Protein 5CXD (pdb70)

Structure (mmCIF, N/CA/C/O backbone):
data_5CXD
#
_entry.id   5CXD
#
_cell.length_a   103.117
_cell.length_b   103.117
_cell.length_c   71.189
_cell.angle_alpha   90.00
_cell.angle_beta   90.00
_cell.angle_gamma   90.00
#
_symmetry.space_group_name_H-M   'I 4'
#
loop_
_entity.id
_entity.type
_entity.pdbx_description
1 polymer 'Holo-[acyl-carrier-protein] synthase'
2 non-polymer 'CHLORIDE ION'
3 non-polymer 'NICKEL (II) ION'
4 non-polymer DI(HYDROXYETHYL)ETHER
5 water water
#
loop_
_atom_site.group_PDB
_atom_site.id
_atom_site.type_symbol
_atom_site.label_atom_id
_atom_site.label_alt_id
_atom_site.label_comp_id
_atom_site.label_asym_id
_atom_site.label_entity_id
_atom_site.label_seq_id
_atom_site.pdbx_PDB_ins_code
_atom_site.Cartn_x
_atom_site.Cartn_y
_atom_site.Cartn_z
_atom_site.occupancy
_atom_site.B_iso_or_equiv
_atom_site.auth_seq_id
_atom_site.auth_comp_id
_atom_site.auth_asym_id
_atom_site.auth_atom_id
_atom_site.pdbx_PDB_model_num
ATOM 1 N N . SER A 1 1 ? 1.662 26.104 -6.001 1.00 40.54 -2 SER A N 1
ATOM 2 C CA . SER A 1 1 ? 0.918 25.284 -7.002 1.00 39.41 -2 SER A CA 1
ATOM 3 C C . SER A 1 1 ? -0.520 25.030 -6.552 1.00 33.99 -2 SER A C 1
ATOM 4 O O . SER A 1 1 ? -0.862 25.100 -5.357 1.00 31.88 -2 SER A O 1
ATOM 7 N N . ASN A 1 2 ? -1.383 24.732 -7.512 1.00 29.25 -1 ASN A N 1
ATOM 8 C CA . ASN A 1 2 ? -2.794 24.570 -7.170 1.00 25.68 -1 ASN A CA 1
ATOM 9 C C . ASN A 1 2 ? -3.129 23.289 -6.418 1.00 24.62 -1 ASN A C 1
ATOM 10 O O . ASN A 1 2 ? -2.495 22.252 -6.588 1.00 24.51 -1 ASN A O 1
ATOM 15 N N . ALA A 1 3 ? -4.161 23.342 -5.589 1.00 22.98 0 ALA A N 1
ATOM 16 C CA . ALA A 1 3 ? -4.676 22.144 -4.958 1.00 24.59 0 ALA A CA 1
ATOM 17 C C . ALA A 1 3 ? -5.053 21.152 -6.073 1.00 24.29 0 ALA A C 1
ATOM 18 O O . ALA A 1 3 ? -5.191 21.562 -7.215 1.00 27.39 0 ALA A O 1
ATOM 20 N N . MET A 1 4 ? -5.171 19.869 -5.743 1.00 24.10 1 MET A N 1
ATOM 21 C CA . MET A 1 4 ? -5.544 18.855 -6.714 1.00 25.94 1 MET A CA 1
ATOM 22 C C . MET A 1 4 ? -6.841 18.103 -6.367 1.00 23.15 1 MET A C 1
ATOM 23 O O . MET A 1 4 ? -7.077 17.721 -5.213 1.00 23.40 1 MET A O 1
ATOM 28 N N . ILE A 1 5 ? -7.659 17.806 -7.378 1.00 19.68 2 ILE A N 1
ATOM 29 C CA . ILE A 1 5 ? -8.872 17.031 -7.170 1.00 19.37 2 ILE A CA 1
ATOM 30 C C . ILE A 1 5 ? -8.521 15.542 -7.217 1.00 20.42 2 ILE A C 1
ATOM 31 O O . ILE A 1 5 ? -7.962 15.067 -8.199 1.00 19.50 2 ILE A O 1
ATOM 36 N N . HIS A 1 6 ? -8.858 14.820 -6.157 1.00 18.49 3 HIS A N 1
ATOM 37 C CA . HIS A 1 6 ? -8.628 13.388 -6.138 1.00 19.89 3 HIS A CA 1
ATOM 38 C C . HIS A 1 6 ? -9.710 12.637 -6.908 1.00 20.03 3 HIS A C 1
ATOM 39 O O . HIS A 1 6 ? -9.426 11.688 -7.679 1.00 20.37 3 HIS A O 1
ATOM 46 N N . GLY A 1 7 ? -10.959 13.045 -6.713 1.00 18.62 4 GLY A N 1
ATOM 47 C CA . GLY A 1 7 ? -12.044 12.373 -7.361 1.00 18.07 4 GLY A CA 1
ATOM 48 C C . GLY A 1 7 ? -13.366 13.066 -7.056 1.00 15.41 4 GLY A C 1
ATOM 49 O O . GLY A 1 7 ? -13.459 13.880 -6.139 1.00 16.46 4 GLY A O 1
ATOM 50 N N . ILE A 1 8 ? -14.347 12.766 -7.885 1.00 15.49 5 ILE A N 1
ATOM 51 C CA . ILE A 1 8 ? -15.698 13.285 -7.691 1.00 15.75 5 ILE A CA 1
ATOM 52 C C . ILE A 1 8 ? -16.708 12.152 -7.743 1.00 15.99 5 ILE A C 1
ATOM 53 O O . ILE A 1 8 ? -16.474 11.070 -8.316 1.00 17.04 5 ILE A O 1
ATOM 58 N N . GLY A 1 9 ? -17.823 12.380 -7.097 1.00 16.14 6 GLY A N 1
ATOM 59 C CA . GLY A 1 9 ? -18.881 11.410 -7.094 1.00 15.98 6 GLY A CA 1
ATOM 60 C C . GLY A 1 9 ? -20.241 12.045 -7.023 1.00 15.34 6 GLY A C 1
ATOM 61 O O . GLY A 1 9 ? -20.412 13.109 -6.441 1.00 16.28 6 GLY A O 1
ATOM 62 N N . VAL A 1 10 ? -21.213 11.382 -7.668 1.00 16.63 7 VAL A N 1
ATOM 63 C CA . VAL A 1 10 ? -22.588 11.818 -7.613 1.00 16.79 7 VAL A CA 1
ATOM 64 C C . VAL A 1 10 ? -23.485 10.626 -7.462 1.00 16.96 7 VAL A C 1
ATOM 65 O O . VAL A 1 10 ? -23.175 9.539 -7.966 1.00 17.44 7 VAL A O 1
ATOM 69 N N . ASP A 1 11 ? -24.622 10.815 -6.794 1.00 17.97 8 ASP A N 1
ATOM 70 C CA . ASP A 1 11 ? -25.586 9.731 -6.670 1.00 20.06 8 ASP A CA 1
ATOM 71 C C . ASP A 1 11 ? -26.994 10.279 -6.574 1.00 18.89 8 ASP A C 1
ATOM 72 O O . ASP A 1 11 ? -27.229 11.257 -5.883 1.00 20.35 8 ASP A O 1
ATOM 77 N N . LEU A 1 12 ? -27.899 9.633 -7.306 1.00 20.26 9 LEU A N 1
ATOM 78 C CA . LEU A 1 12 ? -29.312 9.949 -7.363 1.00 20.63 9 LEU A CA 1
ATOM 79 C C . LEU A 1 12 ? -30.066 8.730 -6.856 1.00 21.28 9 LEU A C 1
ATOM 80 O O . LEU A 1 12 ? -29.807 7.597 -7.289 1.00 21.32 9 LEU A O 1
ATOM 85 N N . ILE A 1 13 ? -30.997 8.966 -5.924 1.00 21.33 10 ILE A N 1
ATOM 86 C CA . ILE A 1 13 ? -31.747 7.933 -5.225 1.00 25.46 10 ILE A CA 1
ATOM 87 C C . ILE A 1 13 ? -33.251 8.236 -5.306 1.00 23.94 10 ILE A C 1
ATOM 88 O O . ILE A 1 13 ? -33.679 9.359 -5.037 1.00 22.43 10 ILE A O 1
ATOM 93 N N . GLU A 1 14 ? -34.035 7.208 -5.615 1.00 25.61 11 GLU A N 1
ATOM 94 C CA . GLU A 1 14 ? -35.481 7.308 -5.645 1.00 27.99 11 GLU A CA 1
ATOM 95 C C . GLU A 1 14 ? -35.960 7.060 -4.200 1.00 26.57 11 GLU A C 1
ATOM 96 O O . GLU A 1 14 ? -35.733 6.009 -3.600 1.00 25.65 11 GLU A O 1
ATOM 102 N N . ILE A 1 15 ? -36.589 8.070 -3.620 1.00 26.59 12 ILE A N 1
ATOM 103 C CA . ILE A 1 15 ? -36.980 8.003 -2.210 1.00 28.41 12 ILE A CA 1
ATOM 104 C C . ILE A 1 15 ? -37.885 6.793 -1.895 1.00 27.85 12 ILE A C 1
ATOM 105 O O . ILE A 1 15 ? -37.750 6.169 -0.834 1.00 28.50 12 ILE A O 1
ATOM 110 N N . ASP A 1 16 ? -38.759 6.436 -2.820 1.00 30.10 13 ASP A N 1
ATOM 111 C CA . ASP A 1 16 ? -39.643 5.261 -2.602 1.00 32.53 13 ASP A CA 1
ATOM 112 C C . ASP A 1 16 ? -38.894 3.958 -2.317 1.00 32.02 13 ASP A C 1
ATOM 113 O O . ASP A 1 16 ? -39.376 3.106 -1.559 1.00 29.75 13 ASP A O 1
ATOM 118 N N . ARG A 1 17 ? -37.732 3.778 -2.948 1.00 31.94 14 ARG A N 1
ATOM 119 C CA . ARG A 1 17 ? -36.920 2.580 -2.690 1.00 32.05 14 ARG A CA 1
ATOM 120 C C . ARG A 1 17 ? -36.415 2.577 -1.261 1.00 28.92 14 ARG A C 1
ATOM 121 O O . ARG A 1 17 ? -36.370 1.543 -0.607 1.00 28.23 14 ARG A O 1
ATOM 129 N N . ILE A 1 18 ? -36.036 3.749 -0.774 1.00 26.29 15 ILE A N 1
ATOM 130 C CA . ILE A 1 18 ? -35.570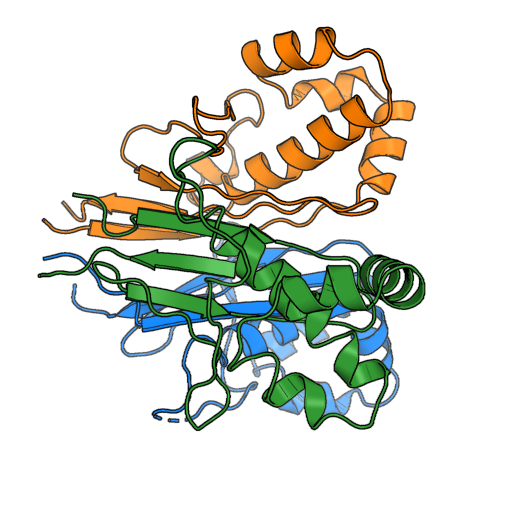 3.866 0.605 1.00 27.17 15 ILE A CA 1
ATOM 131 C C . ILE A 1 18 ? -36.714 3.707 1.617 1.00 28.92 15 ILE A C 1
ATOM 132 O O . ILE A 1 18 ? -36.563 3.103 2.692 1.00 29.97 15 ILE A O 1
ATOM 137 N N . GLN A 1 19 ? -37.884 4.173 1.226 1.00 29.99 16 GLN A N 1
ATOM 138 C CA . GLN A 1 19 ? -39.070 3.934 2.052 1.00 31.92 16 GLN A CA 1
ATOM 139 C C . GLN A 1 19 ? -39.256 2.416 2.199 1.00 33.09 16 GLN A C 1
ATOM 140 O O . GLN A 1 19 ? -39.458 1.890 3.318 1.00 31.59 16 GLN A O 1
ATOM 146 N N . ALA A 1 20 ? -39.158 1.706 1.083 1.00 32.53 17 ALA A N 1
ATOM 147 C CA . ALA A 1 20 ? -39.316 0.257 1.114 1.00 34.61 17 ALA A CA 1
ATOM 148 C C . ALA A 1 20 ? -38.231 -0.404 1.977 1.00 35.77 17 ALA A C 1
ATOM 149 O O . ALA A 1 20 ? -38.514 -1.360 2.693 1.00 35.42 17 ALA A O 1
ATOM 151 N N . LEU A 1 21 ? -37.003 0.096 1.898 1.00 31.12 18 LEU A N 1
ATOM 152 C CA . LEU A 1 21 ? -35.901 -0.420 2.714 1.00 31.57 18 LEU A CA 1
ATOM 153 C C . LEU A 1 21 ? -36.207 -0.359 4.196 1.00 33.03 18 LEU A C 1
ATOM 154 O O . LEU A 1 21 ? -36.045 -1.340 4.935 1.00 36.27 18 LEU A O 1
ATOM 159 N N . TYR A 1 22 ? -36.653 0.797 4.637 1.00 30.92 19 TYR A N 1
ATOM 160 C CA . TYR A 1 22 ? -36.876 0.992 6.046 1.00 32.52 19 TYR A CA 1
ATOM 161 C C . TYR A 1 22 ? -38.058 0.165 6.566 1.00 33.70 19 TYR A C 1
ATOM 162 O O . TYR A 1 22 ? -37.989 -0.405 7.657 1.00 34.00 19 TYR A O 1
ATOM 171 N N A SER A 1 23 ? -39.109 0.083 5.766 0.50 35.41 20 SER A N 1
ATOM 172 N N B SER A 1 23 ? -39.123 0.078 5.770 0.50 34.52 20 SER A N 1
ATOM 173 C CA A SER A 1 23 ? -40.321 -0.615 6.166 0.50 39.74 20 SER A CA 1
ATOM 174 C CA B SER A 1 23 ? -40.332 -0.654 6.193 0.50 38.01 20 SER A CA 1
ATOM 175 C C A SER A 1 23 ? -40.140 -2.129 6.233 0.50 41.38 20 SER A C 1
ATOM 176 C C B SER A 1 23 ? -40.120 -2.146 6.259 0.50 40.37 20 SER A C 1
ATOM 177 O O A SER A 1 23 ? -40.626 -2.782 7.166 0.50 43.20 20 SER A O 1
ATOM 178 O O B SER A 1 23 ? -40.609 -2.808 7.183 0.50 42.11 20 SER A O 1
ATOM 183 N N . LYS A 1 24 ? -39.384 -2.667 5.284 1.00 41.63 21 LYS A N 1
ATOM 184 C CA . LYS A 1 24 ? -39.175 -4.090 5.176 1.00 46.93 21 LYS A CA 1
ATOM 185 C C . LYS A 1 24 ? -37.954 -4.555 5.946 1.00 48.24 21 LYS A C 1
ATOM 186 O O . LYS A 1 24 ? -37.973 -5.670 6.443 1.00 51.51 21 LYS A O 1
ATOM 192 N N . GLN A 1 25 ? -36.922 -3.713 6.076 1.00 44.00 22 GLN A N 1
ATOM 193 C CA . GLN A 1 25 ? -35.683 -4.112 6.745 1.00 43.12 22 GLN A CA 1
ATOM 194 C C . GLN A 1 25 ? -35.052 -2.989 7.551 1.00 41.70 22 GLN A C 1
ATOM 195 O O . GLN A 1 25 ? -33.938 -2.560 7.249 1.00 41.81 22 GLN A O 1
ATOM 201 N N . PRO A 1 26 ? -35.733 -2.534 8.604 1.00 45.58 23 PRO A N 1
ATOM 202 C CA . PRO A 1 26 ? -35.203 -1.416 9.393 1.00 43.95 23 PRO A CA 1
ATOM 203 C C . PRO A 1 26 ? -33.789 -1.654 9.930 1.00 44.55 23 PRO A C 1
ATOM 204 O O . PRO A 1 26 ? -32.983 -0.730 9.950 1.00 41.84 23 PRO A O 1
ATOM 208 N N . LYS A 1 27 ? -33.462 -2.888 10.314 1.00 43.55 24 LYS A N 1
ATOM 209 C CA . LYS A 1 27 ? -32.123 -3.164 10.836 1.00 46.80 24 LYS A CA 1
ATOM 210 C C . LYS A 1 27 ? -31.007 -2.949 9.800 1.00 43.92 24 LYS A C 1
ATOM 211 O O . LYS A 1 27 ? -29.860 -2.724 10.163 1.00 46.20 24 LYS A O 1
ATOM 217 N N . LEU A 1 28 ? -31.346 -2.908 8.519 1.00 39.05 25 LEU A N 1
ATOM 218 C CA . LEU A 1 28 ? -30.339 -2.592 7.513 1.00 37.83 25 LEU A CA 1
ATOM 219 C C . LEU A 1 28 ? -29.781 -1.184 7.756 1.00 34.93 25 LEU A C 1
ATOM 220 O O . LEU A 1 28 ? -28.637 -0.872 7.402 1.00 31.51 25 LEU A O 1
ATOM 225 N N . VAL A 1 29 ? -30.608 -0.324 8.341 1.00 34.05 26 VAL A N 1
ATOM 226 C CA . VAL A 1 29 ? -30.206 1.051 8.631 1.00 30.11 26 VAL A CA 1
ATOM 227 C C . VAL A 1 29 ? -28.886 1.064 9.406 1.00 30.67 26 VAL A C 1
ATOM 228 O O . VAL A 1 29 ? -28.024 1.916 9.177 1.00 29.05 26 VAL A O 1
ATOM 232 N N . GLU A 1 30 ? -28.702 0.090 10.289 1.00 31.08 27 GLU A N 1
ATOM 233 C CA . GLU A 1 30 ? -27.474 -0.003 11.086 1.00 34.54 27 GLU A CA 1
ATOM 234 C C . GLU A 1 30 ? -26.206 -0.287 10.275 1.00 34.97 27 GLU A C 1
ATOM 235 O O . GLU A 1 30 ? -25.086 0.008 10.710 1.00 33.27 27 GLU A O 1
ATOM 241 N N . ARG A 1 31 ? -26.372 -0.853 9.091 1.00 32.89 28 ARG A N 1
ATOM 242 C CA . ARG A 1 31 ? -25.229 -1.176 8.253 1.00 36.49 28 ARG A CA 1
ATOM 243 C C . ARG A 1 31 ? -24.895 0.035 7.391 1.00 31.48 28 ARG A C 1
ATOM 244 O O . ARG A 1 31 ? -23.797 0.128 6.838 1.00 35.62 28 ARG A O 1
ATOM 252 N N . ILE A 1 32 ? -25.823 0.994 7.328 1.00 29.46 29 ILE A N 1
ATOM 253 C CA . ILE A 1 32 ? -25.685 2.198 6.506 1.00 25.18 29 ILE A CA 1
ATOM 254 C C . ILE A 1 32 ? -25.299 3.489 7.254 1.00 25.68 29 ILE A C 1
ATOM 255 O O . ILE A 1 32 ? -24.351 4.199 6.909 1.00 26.17 29 ILE A O 1
ATOM 260 N N . LEU A 1 33 ? -26.066 3.815 8.275 1.00 22.92 30 LEU A N 1
ATOM 261 C CA . LEU A 1 33 ? -25.843 5.026 9.060 1.00 22.52 30 LEU A CA 1
ATOM 262 C C . LEU A 1 33 ? -24.796 4.785 10.156 1.00 21.84 30 LEU A C 1
ATOM 263 O O . LEU A 1 33 ? -24.758 3.746 10.791 1.00 22.58 30 LEU A O 1
ATOM 268 N N . THR A 1 34 ? -23.992 5.812 10.411 1.00 21.16 31 THR A N 1
ATOM 269 C CA . THR A 1 34 ? -23.049 5.767 11.523 1.00 22.08 31 THR A CA 1
ATOM 270 C C . THR A 1 34 ? -23.838 5.885 12.792 1.00 22.56 31 THR A C 1
ATOM 271 O O . THR A 1 34 ? -25.038 6.186 12.776 1.00 22.89 31 THR A O 1
ATOM 275 N N A LYS A 1 35 ? -23.175 5.655 13.925 0.50 24.05 32 LYS A N 1
ATOM 276 N N B LYS A 1 35 ? -23.178 5.655 13.923 0.50 23.82 32 LYS A N 1
ATOM 277 C CA A LYS A 1 35 ? -23.826 5.803 15.215 0.50 25.44 32 LYS A CA 1
ATOM 278 C CA B LYS A 1 35 ? -23.833 5.805 15.209 0.50 25.06 32 LYS A CA 1
ATOM 279 C C A LYS A 1 35 ? -24.400 7.211 15.383 0.50 24.98 32 LYS A C 1
ATOM 280 C C B LYS A 1 35 ? -24.402 7.212 15.381 0.50 24.75 32 LYS A C 1
ATOM 281 O O A LYS A 1 35 ? -25.535 7.377 15.841 0.50 24.62 32 LYS A O 1
ATOM 282 O O B LYS A 1 35 ? -25.535 7.378 15.841 0.50 24.44 32 LYS A O 1
ATOM 293 N N . ASN A 1 36 ? -23.610 8.214 15.021 1.00 23.85 33 ASN A N 1
ATOM 294 C CA . ASN A 1 36 ? -24.048 9.609 15.112 1.00 21.69 33 ASN A CA 1
ATOM 295 C C . ASN A 1 36 ? -25.284 9.860 14.232 1.00 20.52 33 ASN A C 1
ATOM 296 O O . ASN A 1 36 ? -26.235 10.533 14.663 1.00 21.40 33 ASN A O 1
ATOM 301 N N . GLU A 1 37 ? -25.298 9.313 13.019 1.00 18.74 34 GLU A N 1
ATOM 302 C CA . GLU A 1 37 ? -26.433 9.509 12.121 1.00 19.28 34 GLU A CA 1
ATOM 303 C C . GLU A 1 37 ? -27.657 8.774 12.646 1.00 20.14 34 GLU A C 1
ATOM 304 O O . GLU A 1 37 ? -28.772 9.262 12.516 1.00 21.40 34 GLU A O 1
ATOM 310 N N . GLN A 1 38 ? -27.438 7.589 13.224 1.00 22.13 35 GLN A N 1
ATOM 311 C CA . GLN A 1 38 ? -28.506 6.787 13.795 1.00 23.83 35 GLN A CA 1
ATOM 312 C C . GLN A 1 38 ? -29.189 7.528 14.944 1.00 24.56 35 GLN A C 1
ATOM 313 O O . GLN A 1 38 ? -30.402 7.490 15.063 1.00 26.88 35 GLN A O 1
ATOM 319 N N . HIS A 1 39 ? -28.394 8.223 15.742 1.00 24.02 36 HIS A N 1
ATOM 320 C CA . HIS A 1 39 ? -28.905 9.000 16.862 1.00 26.34 36 HIS A CA 1
ATOM 321 C C . HIS A 1 39 ? -29.921 10.011 16.312 1.00 25.83 36 HIS A C 1
ATOM 322 O O . HIS A 1 39 ? -31.011 10.154 16.833 1.00 26.23 36 HIS A O 1
ATOM 329 N N . LYS A 1 40 ? -29.546 10.707 15.248 1.00 24.14 37 LYS A N 1
ATOM 330 C CA . LYS A 1 40 ? -30.413 11.691 14.592 1.00 24.62 37 LYS A CA 1
ATOM 331 C C . LYS A 1 40 ? -31.663 11.080 13.974 1.00 25.81 37 LYS A C 1
ATOM 332 O O . LYS A 1 40 ? -32.777 11.549 14.197 1.00 28.07 37 LYS A O 1
ATOM 338 N N . PHE A 1 41 ? -31.474 10.005 13.245 1.00 24.58 38 PHE A N 1
ATOM 339 C CA . PHE A 1 41 ? -32.573 9.276 12.577 1.00 25.98 38 PHE A CA 1
ATOM 340 C C . PHE A 1 41 ? -33.600 8.766 13.582 1.00 24.89 38 PHE A C 1
ATOM 341 O O . PHE A 1 41 ? -34.812 8.866 13.362 1.00 26.02 38 PHE A O 1
ATOM 349 N N . ASN A 1 42 ? -33.113 8.291 14.719 1.00 27.45 39 ASN A N 1
ATOM 350 C CA . ASN A 1 42 ? -33.990 7.733 15.756 1.00 30.54 39 ASN A CA 1
ATOM 351 C C . ASN A 1 42 ? -34.850 8.787 16.431 1.00 33.96 39 ASN A C 1
ATOM 352 O O . ASN A 1 42 ? -35.852 8.447 17.067 1.00 33.20 39 ASN A O 1
ATOM 357 N N . ASN A 1 43 ? -34.445 10.058 16.335 1.00 33.67 40 ASN A N 1
ATOM 358 C CA . ASN A 1 43 ? -35.173 11.169 16.937 1.00 36.18 40 ASN A CA 1
ATOM 359 C C . ASN A 1 43 ? -36.251 11.814 16.069 1.00 37.44 40 ASN A C 1
ATOM 360 O O . ASN A 1 43 ? -37.026 12.650 16.568 1.00 39.56 40 ASN A O 1
ATOM 365 N N . PHE A 1 44 ? -36.321 11.453 14.799 1.00 35.28 41 PHE A N 1
ATOM 366 C CA . PHE A 1 44 ? -37.355 12.011 13.938 1.00 36.51 41 PHE A CA 1
ATOM 367 C C . PHE A 1 44 ? -38.713 11.481 14.367 1.00 40.25 41 PHE A C 1
ATOM 368 O O . PHE A 1 44 ? -38.852 10.310 14.698 1.00 41.00 41 PHE A O 1
ATOM 376 N N . THR A 1 45 ? -39.719 12.336 14.331 1.00 45.95 42 THR A N 1
ATOM 377 C CA . THR A 1 45 ? -41.083 11.897 14.638 1.00 50.48 42 THR A CA 1
ATOM 378 C C . THR A 1 45 ? -41.958 11.855 13.394 1.00 55.81 42 THR A C 1
ATOM 379 O O . THR A 1 45 ? -43.035 11.274 13.431 1.00 68.27 42 THR A O 1
ATOM 383 N N . HIS A 1 46 ? -41.522 12.506 12.317 1.00 53.91 43 HIS A N 1
ATOM 384 C CA . HIS A 1 46 ? -42.234 12.521 11.061 1.00 54.01 43 HIS A CA 1
ATOM 385 C C . HIS A 1 46 ? -41.522 11.570 10.101 1.00 49.15 43 HIS A C 1
ATOM 386 O O . HIS A 1 46 ? -40.342 11.753 9.791 1.00 41.83 43 HIS A O 1
ATOM 393 N N . GLU A 1 47 ? -42.236 10.543 9.652 1.00 46.85 44 GLU A N 1
ATOM 394 C CA . GLU A 1 47 ? -41.660 9.519 8.784 1.00 49.27 44 GLU A CA 1
ATOM 395 C C . GLU A 1 47 ? -41.116 10.069 7.462 1.00 44.08 44 GLU A C 1
ATOM 396 O O . GLU A 1 47 ? -40.070 9.628 7.004 1.00 37.55 44 GLU A O 1
ATOM 402 N N . GLN A 1 48 ? -41.804 11.032 6.855 1.00 40.55 45 GLN A N 1
ATOM 403 C CA . GLN A 1 48 ? -41.328 11.597 5.603 1.00 45.15 45 GLN A CA 1
ATOM 404 C C . GLN A 1 48 ? -39.927 12.194 5.773 1.00 41.50 45 GLN A C 1
ATOM 405 O O . GLN A 1 48 ? -39.053 12.003 4.928 1.00 34.82 45 GLN A O 1
ATOM 411 N N . ARG A 1 49 ? -39.711 12.911 6.866 1.00 40.13 46 ARG A N 1
ATOM 412 C CA . ARG A 1 49 ? -38.390 13.509 7.149 1.00 41.08 46 ARG A CA 1
ATOM 413 C C . ARG A 1 49 ? -37.339 12.453 7.435 1.00 35.36 46 ARG A C 1
ATOM 414 O O . ARG A 1 49 ? -36.187 12.554 6.999 1.00 30.86 46 ARG A O 1
ATOM 422 N N . LYS A 1 50 ? -37.765 11.412 8.123 1.00 31.82 47 LYS A N 1
ATOM 423 C CA . LYS A 1 50 ? -36.910 10.312 8.441 1.00 33.95 47 LYS A CA 1
ATOM 424 C C . LYS A 1 50 ? -36.396 9.635 7.139 1.00 28.02 47 LYS A C 1
ATOM 425 O O . LYS A 1 50 ? -35.221 9.370 6.996 1.00 26.00 47 LYS A O 1
ATOM 431 N N . ILE A 1 51 ? -37.284 9.372 6.193 1.00 28.28 48 ILE A N 1
ATOM 432 C CA . ILE A 1 51 ? -36.897 8.723 4.927 1.00 27.40 48 ILE A CA 1
ATOM 433 C C . ILE A 1 51 ? -36.038 9.655 4.080 1.00 25.11 48 ILE A C 1
ATOM 434 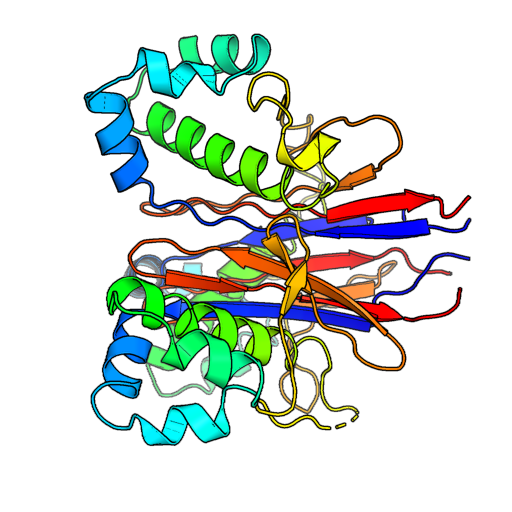O O . ILE A 1 51 ? -35.072 9.223 3.441 1.00 21.79 48 ILE A O 1
ATOM 439 N N A GLU A 1 52 ? -36.374 10.940 4.065 0.50 25.25 49 GLU A N 1
ATOM 440 N N B GLU A 1 52 ? -36.371 10.939 4.069 0.50 25.18 49 GLU A N 1
ATOM 441 C CA A GLU A 1 52 ? -35.555 11.911 3.340 0.50 25.09 49 GLU A CA 1
ATOM 442 C CA B GLU A 1 52 ? -35.550 11.907 3.346 0.50 24.96 49 GLU A CA 1
ATOM 443 C C A GLU A 1 52 ? -34.132 11.941 3.871 0.50 23.21 49 GLU A C 1
ATOM 444 C C B GLU A 1 52 ? -34.130 11.941 3.872 0.50 23.14 49 GLU A C 1
ATOM 445 O O A GLU A 1 52 ? -33.170 11.994 3.091 0.50 22.64 49 GLU A O 1
ATOM 446 O O B GLU A 1 52 ? -33.169 11.994 3.092 0.50 22.57 49 GLU A O 1
ATOM 457 N N . PHE A 1 53 ? -33.998 11.890 5.193 1.00 22.75 50 PHE A N 1
ATOM 458 C CA . PHE A 1 53 ? -32.685 11.883 5.828 1.00 21.02 50 PHE A CA 1
ATOM 459 C C . PHE A 1 53 ? -31.890 10.656 5.397 1.00 21.22 50 PHE A C 1
ATOM 460 O O . PHE A 1 53 ? -30.733 10.767 5.001 1.00 19.23 50 PHE A O 1
ATOM 468 N N . LEU A 1 54 ? -32.518 9.499 5.506 1.00 20.68 51 LEU A N 1
ATOM 469 C CA . LEU A 1 54 ? -31.848 8.264 5.161 1.00 20.93 51 LEU A CA 1
ATOM 470 C C . LEU A 1 54 ? -31.474 8.228 3.680 1.00 19.04 51 LEU A C 1
ATOM 471 O O . LEU A 1 54 ? -30.360 7.867 3.340 1.00 18.58 51 LEU A O 1
ATOM 476 N N . ALA A 1 55 ? -32.369 8.689 2.817 1.00 18.83 52 ALA A N 1
ATOM 477 C CA . ALA A 1 55 ? -32.131 8.703 1.372 1.00 20.33 52 ALA A CA 1
ATOM 478 C C . ALA A 1 55 ? -30.937 9.584 1.075 1.00 19.47 52 ALA A C 1
ATOM 479 O O . ALA A 1 55 ? -30.092 9.213 0.282 1.00 17.25 52 ALA A O 1
ATOM 481 N N . GLY A 1 56 ? -30.893 10.758 1.703 1.00 18.53 53 GLY A N 1
ATOM 482 C CA . GLY A 1 56 ? -29.813 11.699 1.506 1.00 17.98 53 GLY A CA 1
ATOM 483 C C . GLY A 1 56 ? -28.470 11.189 1.967 1.00 17.57 53 GLY A C 1
ATOM 484 O O . GLY A 1 56 ? -27.469 11.377 1.293 1.00 16.95 53 GLY A O 1
ATOM 485 N N . ARG A 1 57 ? -28.475 10.475 3.084 1.00 17.10 54 ARG A N 1
ATOM 486 C CA . ARG A 1 57 ? -27.254 9.903 3.618 1.00 17.03 54 ARG A CA 1
ATOM 487 C C . ARG A 1 57 ? -26.766 8.732 2.793 1.00 17.90 54 ARG A C 1
ATOM 488 O O . ARG A 1 57 ? -25.569 8.612 2.519 1.00 18.24 54 ARG A O 1
ATOM 496 N N . PHE A 1 58 ? -27.685 7.908 2.321 1.00 17.18 55 PHE A N 1
ATOM 497 C CA . PHE A 1 58 ? -27.317 6.808 1.444 1.00 19.25 55 PHE A CA 1
ATOM 498 C C . PHE A 1 58 ? -26.662 7.330 0.154 1.00 18.71 55 PHE A C 1
ATOM 499 O O . PHE A 1 58 ? -25.622 6.817 -0.278 1.00 18.93 55 PHE A O 1
ATOM 507 N N . ALA A 1 59 ? -27.268 8.361 -0.444 1.00 18.31 56 ALA A N 1
ATOM 508 C CA . ALA A 1 59 ? -26.761 9.013 -1.634 1.00 16.91 56 ALA A CA 1
ATOM 509 C C . ALA A 1 59 ? -25.366 9.582 -1.358 1.00 17.17 56 ALA A C 1
ATOM 510 O O . ALA A 1 59 ? -24.478 9.449 -2.205 1.00 18.20 56 ALA A O 1
ATOM 512 N N . THR A 1 60 ? -25.184 10.221 -0.209 1.00 15.98 57 THR A N 1
ATOM 513 C CA . THR A 1 60 ? -23.903 10.780 0.184 1.00 17.65 57 THR A CA 1
ATOM 514 C C . THR A 1 60 ? -22.834 9.716 0.316 1.00 17.63 57 THR A C 1
ATOM 515 O O . THR A 1 60 ? -21.723 9.891 -0.186 1.00 18.81 57 THR A O 1
ATOM 519 N N . LYS A 1 61 ? -23.146 8.598 0.932 1.00 16.89 58 LYS A N 1
ATOM 520 C CA . LYS A 1 61 ? -22.138 7.560 1.087 1.00 18.27 58 LYS A CA 1
ATOM 521 C C . LYS A 1 61 ? -21.713 6.934 -0.251 1.00 19.79 58 LYS A C 1
ATOM 522 O O . LYS A 1 61 ? -20.531 6.694 -0.459 1.00 21.60 58 LYS A O 1
ATOM 528 N N . GLU A 1 62 ? -22.692 6.706 -1.121 1.00 20.15 59 GLU A N 1
ATOM 529 C CA . GLU A 1 62 ? -22.446 6.186 -2.484 1.00 20.63 59 GLU A CA 1
ATOM 530 C C . GLU A 1 62 ? -21.596 7.205 -3.255 1.00 20.65 59 GLU A C 1
ATOM 531 O O . GLU A 1 62 ? -20.608 6.830 -3.884 1.00 22.25 59 GLU A O 1
ATOM 537 N N . ALA A 1 63 ? -21.944 8.491 -3.174 1.00 19.38 60 ALA A N 1
ATOM 538 C CA . ALA A 1 63 ? -21.157 9.530 -3.853 1.00 18.85 60 ALA A CA 1
ATOM 539 C C . ALA A 1 63 ? -19.731 9.601 -3.322 1.00 18.99 60 ALA A C 1
ATOM 540 O O . ALA A 1 63 ? -18.799 9.733 -4.083 1.00 19.97 60 ALA A O 1
ATOM 542 N N . PHE A 1 64 ? -19.581 9.518 -2.003 1.00 19.06 61 PHE A N 1
ATOM 543 C CA . PHE A 1 64 ? -18.281 9.562 -1.368 1.00 20.41 61 PHE A CA 1
ATOM 544 C C . PHE A 1 64 ? -17.442 8.371 -1.842 1.00 21.94 61 PHE A C 1
ATOM 545 O O . PHE A 1 64 ? -16.285 8.522 -2.196 1.00 24.09 61 PHE A O 1
ATOM 553 N N A SER A 1 65 ? -18.045 7.196 -1.847 0.50 22.22 62 SER A N 1
ATOM 554 N N B SER A 1 65 ? -18.047 7.185 -1.850 0.50 22.73 62 SER A N 1
ATOM 555 C CA A SER A 1 65 ? -17.353 5.989 -2.241 0.50 23.47 62 SER A CA 1
ATOM 556 C CA B SER A 1 65 ? -17.349 5.966 -2.255 0.50 24.39 62 SER A CA 1
ATOM 557 C C A SER A 1 65 ? -16.861 6.069 -3.680 0.50 24.51 62 SER A C 1
ATOM 558 C C B SER A 1 65 ? -16.850 6.080 -3.682 0.50 24.98 62 SER A C 1
ATOM 559 O O A SER A 1 65 ? -15.753 5.645 -3.971 0.50 26.18 62 SER A O 1
ATOM 560 O O B SER A 1 65 ? -15.747 5.651 -3.976 0.50 26.63 62 SER A O 1
ATOM 565 N N . LYS A 1 66 ? -17.694 6.612 -4.563 1.00 23.67 63 LYS A N 1
ATOM 566 C CA . LYS A 1 66 ? -17.321 6.798 -5.977 1.00 24.83 63 LYS A CA 1
ATOM 567 C C . LYS A 1 66 ? -16.164 7.794 -6.100 1.00 24.58 63 LYS A C 1
ATOM 568 O O . LYS A 1 66 ? -15.232 7.583 -6.890 1.00 25.57 63 LYS A O 1
ATOM 574 N N . ALA A 1 67 ? -16.222 8.877 -5.323 1.00 22.11 64 ALA A N 1
ATOM 575 C CA . ALA A 1 67 ? -15.180 9.882 -5.333 1.00 21.53 64 ALA A CA 1
ATOM 576 C C . ALA A 1 67 ? -13.847 9.328 -4.815 1.00 22.48 64 ALA A C 1
ATOM 577 O O . ALA A 1 67 ? -12.778 9.646 -5.340 1.00 23.52 64 ALA A O 1
ATOM 579 N N . LEU A 1 68 ? -13.895 8.466 -3.816 1.00 22.36 65 LEU A N 1
ATOM 580 C CA . LEU A 1 68 ? -12.682 7.936 -3.213 1.00 25.09 65 LEU A CA 1
ATOM 581 C C . LEU A 1 68 ? -12.018 6.958 -4.174 1.00 26.76 65 LEU A C 1
ATOM 582 O O . LEU A 1 68 ? -10.793 6.953 -4.330 1.00 28.30 65 LEU A O 1
ATOM 587 N N . GLY A 1 69 ? -12.838 6.164 -4.846 1.00 28.58 66 GLY A N 1
ATOM 588 C CA . GLY A 1 69 ? -12.354 5.114 -5.759 1.00 33.60 66 GLY A CA 1
ATOM 589 C C . GLY A 1 69 ? -11.776 3.941 -4.971 1.00 37.97 66 GLY A C 1
ATOM 590 O O . GLY A 1 69 ? -12.024 3.856 -3.780 1.00 39.71 66 GLY A O 1
ATOM 591 N N . THR A 1 70 ? -11.059 3.006 -5.590 1.00 45.77 67 THR A N 1
ATOM 592 C CA . THR A 1 70 ? -10.576 1.828 -4.843 1.00 50.49 67 THR A CA 1
ATOM 593 C C . THR A 1 70 ? -9.079 1.528 -4.909 1.00 56.81 67 THR A C 1
ATOM 594 O O . THR A 1 70 ? -8.627 0.534 -4.322 1.00 63.29 67 THR A O 1
ATOM 598 N N . GLY A 1 71 ? -8.303 2.397 -5.559 1.00 60.87 68 GLY A N 1
ATOM 599 C CA . GLY A 1 71 ? -6.847 2.197 -5.674 1.00 62.62 68 GLY A CA 1
ATOM 600 C C . GLY A 1 71 ? -6.188 2.050 -4.316 1.00 64.72 68 GLY A C 1
ATOM 601 O O . GLY A 1 71 ? -6.705 2.563 -3.324 1.00 60.03 68 GLY A O 1
ATOM 602 N N . HIS A 1 75 ? -10.567 1.423 1.331 1.00 64.72 72 HIS A N 1
ATOM 603 C CA . HIS A 1 75 ? -11.928 0.905 1.385 1.00 63.60 72 HIS A CA 1
ATOM 604 C C . HIS A 1 75 ? -12.702 1.322 2.646 1.00 56.03 72 HIS A C 1
ATOM 605 O O . HIS A 1 75 ? -12.238 1.090 3.760 1.00 65.62 72 HIS A O 1
ATOM 612 N N . VAL A 1 76 ? -13.934 1.799 2.469 1.00 46.59 73 VAL A N 1
ATOM 613 C CA . VAL A 1 76 ? -14.689 2.414 3.566 1.00 39.82 73 VAL A CA 1
ATOM 614 C C . VAL A 1 76 ? -16.131 1.889 3.723 1.00 35.18 73 VAL A C 1
ATOM 615 O O . VAL A 1 76 ? -16.903 1.914 2.765 1.00 37.79 73 VAL A O 1
ATOM 619 N N . ALA A 1 77 ? -16.483 1.455 4.937 1.00 31.09 74 ALA A N 1
ATOM 620 C CA . ALA A 1 77 ? -17.814 0.955 5.286 1.00 28.81 74 ALA A CA 1
ATOM 621 C C . ALA A 1 77 ? -18.738 2.168 5.353 1.00 26.42 74 ALA A C 1
ATOM 622 O O . ALA A 1 77 ? -18.335 3.214 5.871 1.00 24.87 74 ALA A O 1
ATOM 624 N N . PHE A 1 78 ? -19.962 2.015 4.870 1.00 24.77 75 PHE A N 1
ATOM 625 C CA . PHE A 1 78 ? -20.931 3.106 4.908 1.00 24.64 75 PHE A CA 1
ATOM 626 C C . PHE A 1 78 ? -21.201 3.588 6.321 1.00 23.40 75 PHE A C 1
ATOM 627 O O . PHE A 1 78 ? -21.302 4.801 6.570 1.00 22.28 75 PHE A O 1
ATOM 635 N N . ASN A 1 79 ? -21.221 2.660 7.262 1.00 23.34 76 ASN A N 1
ATOM 636 C CA . ASN A 1 79 ? -21.496 3.061 8.637 1.00 24.01 76 ASN A CA 1
ATOM 637 C C . ASN A 1 79 ? -20.266 3.641 9.353 1.00 24.32 76 ASN A C 1
ATOM 638 O O . ASN A 1 79 ? -20.297 3.867 10.558 1.00 24.76 76 ASN A O 1
ATOM 643 N N . ASP A 1 80 ? -19.198 3.897 8.604 1.00 25.64 77 ASP A N 1
ATOM 644 C CA . ASP A 1 80 ? -18.025 4.609 9.113 1.00 28.03 77 ASP A CA 1
ATOM 645 C C . ASP A 1 80 ? -17.862 5.963 8.391 1.00 27.12 77 ASP A C 1
ATOM 646 O O . ASP A 1 80 ? -16.855 6.640 8.597 1.00 31.07 77 ASP A O 1
ATOM 651 N N . ILE A 1 81 ? -18.810 6.354 7.536 1.00 24.65 78 ILE A N 1
ATOM 652 C CA . ILE A 1 81 ? -18.744 7.637 6.783 1.00 24.09 78 ILE A CA 1
ATOM 653 C C . ILE A 1 81 ? -19.783 8.548 7.448 1.00 22.87 78 ILE A C 1
ATOM 654 O O . ILE A 1 81 ? -20.959 8.441 7.139 1.00 22.54 78 ILE A O 1
ATOM 659 N N . ASP A 1 82 ? -19.351 9.431 8.344 1.00 23.61 79 ASP A N 1
ATOM 660 C CA . ASP A 1 82 ? -20.271 10.255 9.123 1.00 23.08 79 ASP A CA 1
ATOM 661 C C . ASP A 1 82 ? -20.499 11.591 8.466 1.00 21.70 79 ASP A C 1
ATOM 662 O O . ASP A 1 82 ? -19.587 12.401 8.415 1.00 22.35 79 ASP A O 1
ATOM 667 N N . CYS A 1 83 ? -21.674 11.780 7.894 1.00 20.06 80 CYS A N 1
ATOM 668 C CA . CYS A 1 83 ? -22.040 13.071 7.375 1.00 18.62 80 CYS A CA 1
ATOM 669 C C . CYS A 1 83 ? -22.833 13.818 8.452 1.00 18.82 80 CYS A C 1
ATOM 670 O O . CYS A 1 83 ? -23.909 13.383 8.833 1.00 19.61 80 CYS A O 1
ATOM 673 N N . TYR A 1 84 ? -22.270 14.911 8.956 1.00 18.65 81 TYR A N 1
ATOM 674 C CA . TYR A 1 84 ? -22.901 15.694 10.004 1.00 18.95 81 TYR A CA 1
ATOM 675 C C . TYR A 1 84 ? -23.166 17.053 9.406 1.00 18.87 81 TYR A C 1
ATOM 676 O O . TYR A 1 84 ? -22.808 17.314 8.248 1.00 20.42 81 TYR A O 1
ATOM 685 N N . ASN A 1 85 ? -23.816 17.916 10.145 1.00 18.00 82 ASN A N 1
ATOM 686 C CA . ASN A 1 85 ? -24.106 19.245 9.631 1.00 17.70 82 ASN A CA 1
ATOM 687 C C . ASN A 1 85 ? -23.561 20.309 10.538 1.00 19.48 82 ASN A C 1
ATOM 688 O O . ASN A 1 85 ? -23.631 20.161 11.740 1.00 18.90 82 ASN A O 1
ATOM 693 N N . ASP A 1 86 ? -23.041 21.379 9.950 1.00 21.56 83 ASP A N 1
ATOM 694 C CA . ASP A 1 86 ? -22.548 22.513 10.724 1.00 23.81 83 ASP A CA 1
ATOM 695 C C . ASP A 1 86 ? -23.687 23.383 11.257 1.00 25.38 83 ASP A C 1
ATOM 696 O O . ASP A 1 86 ? -24.850 23.054 11.056 1.00 23.62 83 ASP A O 1
ATOM 701 N N . GLU A 1 87 ? -23.376 24.452 11.994 1.00 25.53 84 GLU A N 1
ATOM 702 C CA . GLU A 1 87 ? -24.426 25.207 12.701 1.00 27.76 84 GLU A CA 1
ATOM 703 C C . GLU A 1 87 ? -25.334 26.009 11.773 1.00 30.46 84 GLU A C 1
ATOM 704 O O . GLU A 1 87 ? -26.322 26.572 12.227 1.00 32.94 84 GLU A O 1
ATOM 710 N N . LEU A 1 88 ? -24.989 26.047 10.503 1.00 27.86 85 LEU A N 1
ATOM 711 C CA . LEU A 1 88 ? -25.825 26.666 9.487 1.00 32.65 85 LEU A CA 1
ATOM 712 C C . LEU A 1 88 ? -26.597 25.636 8.664 1.00 31.00 85 LEU A C 1
ATOM 713 O O . LEU A 1 88 ? -27.430 26.032 7.836 1.00 32.85 85 LEU A O 1
ATOM 718 N N . GLY A 1 89 ? -26.377 24.337 8.911 1.00 25.02 86 GLY A N 1
ATOM 719 C CA . GLY A 1 89 ? -27.027 23.265 8.146 1.00 22.67 86 GLY A CA 1
ATOM 720 C C . GLY A 1 89 ? -26.219 22.589 7.057 1.00 22.90 86 GLY A C 1
ATOM 721 O O . GLY A 1 89 ? -26.706 21.662 6.393 1.00 22.56 86 GLY A O 1
ATOM 722 N N . LYS A 1 90 ? -25.004 23.038 6.820 1.00 21.21 87 LYS A N 1
ATOM 723 C CA . LYS A 1 90 ? -24.214 22.502 5.725 1.00 23.82 87 LYS A CA 1
ATOM 724 C C . LYS A 1 90 ? -23.676 21.089 6.003 1.00 21.93 87 LYS A C 1
ATOM 725 O O . LYS A 1 90 ? -23.033 20.909 7.041 1.00 21.16 87 LYS A O 1
ATOM 731 N N . PRO A 1 91 ? -23.937 20.106 5.107 1.00 21.86 88 PRO A N 1
ATOM 732 C CA . PRO A 1 91 ? -23.396 18.746 5.343 1.00 20.62 88 PRO A CA 1
ATOM 733 C C . PRO A 1 91 ? -21.871 18.713 5.227 1.00 21.75 88 PRO A C 1
AT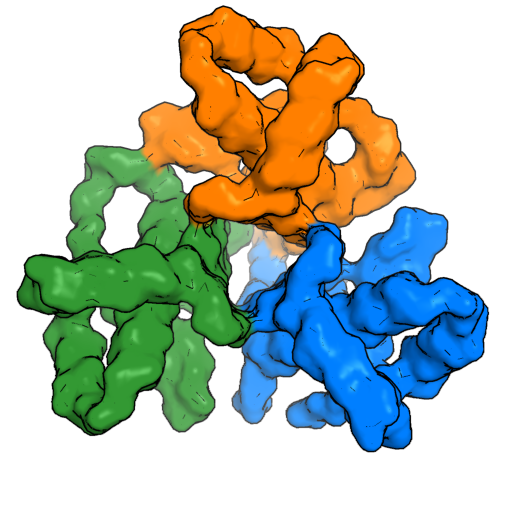OM 734 O O . PRO A 1 91 ? -21.281 19.401 4.367 1.00 21.20 88 PRO A O 1
ATOM 738 N N . LYS A 1 92 ? -21.256 17.929 6.108 1.00 19.60 89 LYS A N 1
ATOM 739 C CA . LYS A 1 92 ? -19.810 17.851 6.193 1.00 21.74 89 LYS A CA 1
ATOM 740 C C . LYS A 1 92 ? -19.364 16.440 6.461 1.00 20.55 89 LYS A C 1
ATOM 741 O O . LYS A 1 92 ? -20.082 15.685 7.119 1.00 20.01 89 LYS A O 1
ATOM 747 N N . ILE A 1 93 ? -18.195 16.080 5.934 1.00 19.61 90 ILE A N 1
ATOM 748 C CA . ILE A 1 93 ? -17.539 14.809 6.228 1.00 19.56 90 ILE A CA 1
ATOM 749 C C . ILE A 1 93 ? -16.057 15.114 6.458 1.00 20.38 90 ILE A C 1
ATOM 750 O O . ILE A 1 93 ? -15.461 15.851 5.686 1.00 20.60 90 ILE A O 1
ATOM 755 N N . ASP A 1 94 ? -15.471 14.541 7.510 1.00 21.03 91 ASP A N 1
ATOM 756 C CA . ASP A 1 94 ? -14.031 14.672 7.762 1.00 22.50 91 ASP A CA 1
ATOM 757 C C . ASP A 1 94 ? -13.394 13.292 7.451 1.00 22.47 91 ASP A C 1
ATOM 758 O O . ASP A 1 94 ? -13.860 12.251 7.905 1.00 23.69 91 ASP A O 1
ATOM 763 N N . TYR A 1 95 ? -12.327 13.292 6.664 1.00 23.20 92 TYR A N 1
ATOM 764 C CA . TYR A 1 95 ? -11.676 12.074 6.229 1.00 23.63 92 TYR A CA 1
ATOM 765 C C . TYR A 1 95 ? -10.210 12.391 6.052 1.00 25.33 92 TYR A C 1
ATOM 766 O O . TYR A 1 95 ? -9.835 13.216 5.239 1.00 22.35 92 TYR A O 1
ATOM 775 N N A GLU A 1 96 ? -9.386 11.749 6.874 0.50 26.99 93 GLU A N 1
ATOM 776 N N B GLU A 1 96 ? -9.388 11.737 6.869 0.50 26.56 93 GLU A N 1
ATOM 777 C CA A GLU A 1 96 ? -7.944 11.991 6.878 0.50 29.98 93 GLU A CA 1
ATOM 778 C CA B GLU A 1 96 ? -7.938 11.932 6.851 0.50 29.35 93 GLU A CA 1
ATOM 779 C C A GLU A 1 96 ? -7.318 11.923 5.487 0.50 28.91 93 GLU A C 1
ATOM 780 C C B GLU A 1 96 ? -7.321 11.915 5.468 0.50 28.56 93 GLU A C 1
ATOM 781 O O A GLU A 1 96 ? -7.555 10.987 4.721 0.50 30.57 93 GLU A O 1
ATOM 782 O O B GLU A 1 96 ? -7.551 10.988 4.695 0.50 30.17 93 GLU A O 1
ATOM 793 N N . GLY A 1 97 ? -6.532 12.943 5.157 1.00 28.52 94 GLY A N 1
ATOM 794 C CA . GLY A 1 97 ? -5.827 13.001 3.887 1.00 28.43 94 GLY A CA 1
ATOM 795 C C . GLY A 1 97 ? -6.488 13.804 2.803 1.00 26.89 94 GLY A C 1
ATOM 796 O O . GLY A 1 97 ? -5.875 14.070 1.784 1.00 25.83 94 GLY A O 1
ATOM 797 N N . PHE A 1 98 ? -7.725 14.230 3.054 1.00 25.32 95 PHE A N 1
ATOM 798 C CA . PHE A 1 98 ? -8.507 14.937 2.058 1.00 25.34 95 PHE A CA 1
ATOM 799 C C . PHE A 1 98 ? -9.297 16.087 2.644 1.00 24.96 95 PHE A C 1
ATOM 800 O O . PHE A 1 98 ? -9.502 16.184 3.862 1.00 23.44 95 PHE A O 1
ATOM 808 N N . ILE A 1 99 ? -9.675 17.005 1.771 1.00 22.89 96 ILE A N 1
ATOM 809 C CA . ILE A 1 99 ? -10.661 18.014 2.083 1.00 23.52 96 ILE A CA 1
ATOM 810 C C . ILE A 1 99 ? -11.883 17.485 1.333 1.00 22.20 96 ILE A C 1
ATOM 811 O O . ILE A 1 99 ? -11.835 17.281 0.111 1.00 21.20 96 ILE A O 1
ATOM 816 N N . VAL A 1 100 ? -12.956 17.228 2.071 1.00 19.41 97 VAL A N 1
ATOM 817 C CA . VAL A 1 100 ? -14.168 16.671 1.493 1.00 18.68 97 VAL A CA 1
ATOM 818 C C . VAL A 1 100 ? -15.229 17.768 1.321 1.00 17.91 97 VAL A C 1
ATOM 819 O O . VAL A 1 100 ? -15.541 18.491 2.281 1.00 17.48 97 VAL A O 1
ATOM 823 N N . HIS A 1 101 ? -15.747 17.928 0.100 1.00 16.90 98 HIS A N 1
ATOM 824 C CA . HIS A 1 101 ? -16.828 18.873 -0.174 1.00 16.82 98 HIS A CA 1
ATOM 825 C C . HIS A 1 101 ? -18.059 18.082 -0.501 1.00 16.56 98 HIS A C 1
ATOM 826 O O . HIS A 1 101 ? -17.995 17.157 -1.303 1.00 15.51 98 HIS A O 1
ATOM 833 N N . VAL A 1 102 ? -19.172 18.411 0.156 1.00 15.47 99 VAL A N 1
ATOM 834 C CA . VAL A 1 102 ? -20.405 17.669 0.021 1.00 16.29 99 VAL A CA 1
ATOM 835 C C . VAL A 1 102 ? -21.581 18.618 -0.201 1.00 15.29 99 VAL A C 1
ATOM 836 O O . VAL A 1 102 ? -21.594 19.699 0.350 1.00 15.52 99 VAL A O 1
ATOM 840 N N . SER A 1 103 ? -22.539 18.202 -1.036 1.00 14.76 100 SER A N 1
ATOM 841 C CA . SER A 1 103 ? -23.803 18.920 -1.168 1.00 14.99 100 SER A CA 1
ATOM 842 C C . SER A 1 103 ? -24.908 17.892 -1.370 1.00 14.90 100 SER A C 1
ATOM 843 O O . SER A 1 103 ? -24.727 16.904 -2.088 1.00 15.37 100 SER A O 1
ATOM 846 N N . ILE A 1 104 ? -26.037 18.135 -0.708 1.00 15.21 101 ILE A N 1
ATOM 847 C CA . ILE A 1 104 ? -27.202 17.248 -0.775 1.00 16.12 101 ILE A CA 1
ATOM 848 C C . ILE A 1 104 ? -28.415 18.073 -1.206 1.00 16.34 101 ILE A C 1
ATOM 849 O O . ILE A 1 104 ? -28.566 19.243 -0.817 1.00 16.36 101 ILE A O 1
ATOM 854 N N . SER A 1 105 ? -29.284 17.458 -1.986 1.00 16.85 102 SER A N 1
ATOM 855 C CA . SER A 1 105 ? -30.539 18.097 -2.406 1.00 17.76 102 SER A CA 1
ATOM 856 C C . SER A 1 105 ? -31.637 17.063 -2.469 1.00 19.11 102 SER A C 1
ATOM 857 O O . SER A 1 105 ? -31.383 15.913 -2.796 1.00 19.21 102 SER A O 1
ATOM 860 N N A HIS A 1 106 ? -32.869 17.467 -2.124 0.50 20.30 103 HIS A N 1
ATOM 861 N N B HIS A 1 106 ? -32.872 17.458 -2.207 0.50 20.00 103 HIS A N 1
ATOM 862 C CA A HIS A 1 106 ? -34.036 16.578 -2.116 0.50 21.70 103 HIS A CA 1
ATOM 863 C CA B HIS A 1 106 ? -33.945 16.507 -2.388 0.50 21.06 103 HIS A CA 1
ATOM 864 C C A HIS A 1 106 ? -35.232 17.210 -2.797 0.50 22.04 103 HIS A C 1
ATOM 865 C C B HIS A 1 106 ? -35.214 17.187 -2.824 0.50 21.71 103 HIS A C 1
ATOM 866 O O A HIS A 1 106 ? -35.395 18.424 -2.730 0.50 21.91 103 HIS A O 1
ATOM 867 O O B HIS A 1 106 ? -35.379 18.395 -2.696 0.50 21.62 103 HIS A O 1
ATOM 880 N N . THR A 1 107 ? -36.050 16.382 -3.456 1.00 22.73 104 THR A N 1
ATOM 881 C CA . THR A 1 107 ? -37.350 16.791 -3.924 1.00 23.70 104 THR A CA 1
ATOM 882 C C . THR A 1 107 ? -38.302 15.771 -3.272 1.00 24.64 104 THR A C 1
ATOM 883 O O . THR A 1 107 ? -37.866 14.938 -2.480 1.00 23.36 104 THR A O 1
ATOM 887 N N . GLU A 1 108 ? -39.572 15.800 -3.622 1.00 25.70 105 GLU A N 1
ATOM 888 C CA . GLU A 1 108 ? -40.525 14.832 -3.053 1.00 27.69 105 GLU A CA 1
ATOM 889 C C . GLU A 1 108 ? -40.138 13.384 -3.360 1.00 27.15 105 GLU A C 1
ATOM 890 O O . GLU A 1 108 ? -40.234 12.508 -2.506 1.00 26.98 105 GLU A O 1
ATOM 896 N N . HIS A 1 109 ? -39.665 13.135 -4.574 1.00 26.55 106 HIS A N 1
ATOM 897 C CA . HIS A 1 109 ? -39.399 11.772 -5.008 1.00 27.41 106 HIS A CA 1
ATOM 898 C C . HIS A 1 109 ? -37.939 11.352 -5.129 1.00 25.44 106 HIS A C 1
ATOM 899 O O . HIS A 1 109 ? -37.658 10.153 -5.284 1.00 25.88 106 HIS A O 1
ATOM 906 N N . TYR A 1 110 ? -37.020 12.309 -5.079 1.00 24.51 107 TYR A N 1
ATOM 907 C CA . TYR A 1 110 ? -35.588 12.031 -5.294 1.00 23.62 107 TYR A CA 1
ATOM 908 C C . TYR A 1 110 ? -34.677 12.710 -4.297 1.00 23.13 107 TYR A C 1
ATOM 909 O O . TYR A 1 110 ? -34.945 13.808 -3.854 1.00 24.29 107 TYR A O 1
ATOM 918 N N . ALA A 1 111 ? -33.573 12.042 -3.982 1.00 22.41 108 ALA A N 1
ATOM 919 C CA . ALA A 1 111 ? -32.512 12.633 -3.207 1.00 21.78 108 ALA A CA 1
ATOM 920 C C . ALA A 1 111 ? -31.253 12.506 -4.024 1.00 20.99 108 ALA A C 1
ATOM 921 O O . ALA A 1 111 ? -31.038 11.518 -4.745 1.00 20.35 108 ALA A O 1
ATOM 923 N N . MET A 1 112 ? -30.409 13.505 -3.933 1.00 20.16 109 MET A N 1
ATOM 924 C CA . MET A 1 112 ? -29.127 13.405 -4.586 1.00 20.43 109 MET A CA 1
ATOM 925 C C . MET A 1 112 ? -28.031 13.953 -3.696 1.00 19.32 109 MET A C 1
ATOM 926 O O . MET A 1 112 ? -28.261 14.756 -2.774 1.00 18.49 109 MET A O 1
ATOM 931 N N . SER A 1 113 ? -26.809 13.523 -3.982 1.00 18.27 110 SER A N 1
ATOM 932 C CA . SER A 1 113 ? -25.668 14.017 -3.291 1.00 17.92 110 SER A CA 1
ATOM 933 C C . SER A 1 113 ? -24.498 14.086 -4.226 1.00 18.46 110 SER A C 1
ATOM 934 O O . SER A 1 113 ? -24.386 13.274 -5.156 1.00 18.93 110 SER A O 1
ATOM 937 N N A GLN A 1 114 ? -23.654 15.090 -4.028 0.50 17.72 111 GLN A N 1
ATOM 938 N N B GLN A 1 114 ? -23.655 15.089 -4.024 0.50 17.90 111 GLN A N 1
ATOM 939 C CA A GLN A 1 114 ? -22.403 15.170 -4.770 0.50 18.27 111 GLN A CA 1
ATOM 940 C CA B GLN A 1 114 ? -22.403 15.169 -4.761 0.50 18.59 111 GLN A CA 1
ATOM 941 C C A GLN A 1 114 ? -21.270 15.352 -3.768 0.50 17.53 111 GLN A C 1
ATOM 942 C C B GLN A 1 114 ? -21.270 15.350 -3.764 0.50 17.70 111 GLN A C 1
ATOM 943 O O A GLN A 1 114 ? -21.440 16.006 -2.728 0.50 16.88 111 GLN A O 1
ATOM 944 O O B GLN A 1 114 ? -21.439 16.006 -2.727 0.50 17.02 111 GLN A O 1
ATOM 955 N N . VAL A 1 115 ? -20.141 14.728 -4.077 1.00 17.35 112 VAL A N 1
ATOM 956 C CA . VAL A 1 115 ? -18.949 14.820 -3.258 1.00 17.28 112 VAL A CA 1
ATOM 957 C C . VAL A 1 115 ? -17.754 15.135 -4.154 1.00 17.65 112 VAL A C 1
ATOM 958 O O . VAL A 1 115 ? -17.612 14.631 -5.277 1.00 19.10 112 VAL A O 1
ATOM 962 N N . VAL A 1 116 ? -16.916 16.037 -3.690 1.00 16.95 113 VAL A N 1
ATOM 963 C CA . VAL A 1 116 ? -15.625 16.277 -4.357 1.00 17.94 113 VAL A CA 1
ATOM 964 C C . VAL A 1 116 ? -14.559 16.091 -3.294 1.00 19.15 113 VAL A C 1
ATOM 965 O O . VAL A 1 116 ? -14.636 16.714 -2.250 1.00 17.33 113 VAL A O 1
ATOM 969 N N . LEU A 1 117 ? -13.546 15.271 -3.594 1.00 19.78 114 LEU A N 1
ATOM 970 C CA . LEU A 1 117 ? -12.416 15.073 -2.702 1.00 21.19 114 LEU A CA 1
ATOM 971 C C . LEU A 1 117 ? -11.235 15.805 -3.257 1.00 21.12 114 LEU A C 1
ATOM 972 O O . LEU A 1 117 ? -10.867 15.591 -4.400 1.00 20.06 114 LEU A O 1
ATOM 977 N N . GLU A 1 118 ? -10.686 16.713 -2.463 1.00 21.55 115 GLU A N 1
ATOM 978 C CA . GLU A 1 118 ? -9.538 17.513 -2.836 1.00 23.89 115 GLU A CA 1
ATOM 979 C C . GLU A 1 118 ? -8.365 17.0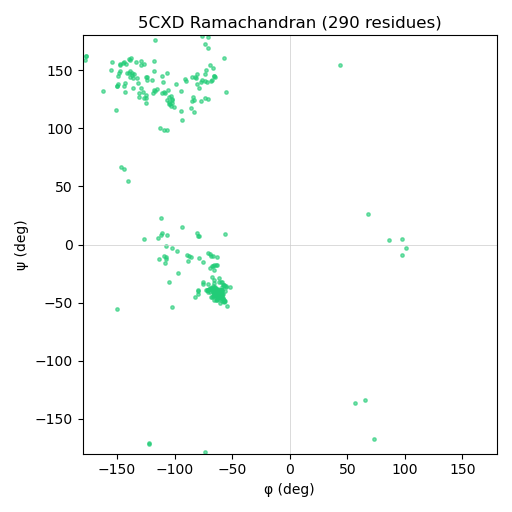42 -1.968 1.00 25.84 115 GLU A C 1
ATOM 980 O O . GLU A 1 118 ? -8.569 16.685 -0.822 1.00 23.12 115 GLU A O 1
ATOM 986 N N . LYS A 1 119 ? -7.157 17.051 -2.514 1.00 27.11 116 LYS A N 1
ATOM 987 C CA . LYS A 1 119 ? -5.980 16.514 -1.788 1.00 31.57 116 LYS A CA 1
ATOM 988 C C . LYS A 1 119 ? -5.485 17.530 -0.751 1.00 34.19 116 LYS A C 1
ATOM 989 O O . LYS A 1 119 ? -5.408 18.715 -1.048 1.00 32.58 116 LYS A O 1
ATOM 995 N N . SER A 1 120 ? -5.186 17.072 0.471 1.00 38.68 117 SER A N 1
ATOM 996 C CA . SER A 1 120 ? -4.789 17.983 1.536 1.00 43.44 117 SER A CA 1
ATOM 997 C C . SER A 1 120 ? -3.316 18.358 1.411 1.00 40.31 117 SER A C 1
ATOM 998 O O . SER A 1 120 ? -2.509 17.582 0.852 1.00 40.06 117 SER A O 1
ATOM 1001 N N . ALA A 1 121 ? -3.001 19.591 1.810 1.00 38.76 118 ALA A N 1
ATOM 1002 C CA . ALA A 1 121 ? -1.628 20.096 1.860 1.00 39.63 118 ALA A CA 1
ATOM 1003 C C . ALA A 1 121 ? -1.431 21.128 2.945 1.00 38.91 118 ALA A C 1
ATOM 1004 O O . ALA A 1 121 ? -0.511 21.025 3.739 1.00 38.05 118 ALA A O 1
ATOM 1006 N N . PHE A 1 122 ? -2.262 22.170 2.888 1.00 38.44 119 PHE A N 1
ATOM 1007 C CA . PHE A 1 122 ? -2.233 23.249 3.864 1.00 41.52 119 PHE A CA 1
ATOM 1008 C C . PHE A 1 122 ? -3.587 23.960 3.943 1.00 42.47 119 PHE A C 1
ATOM 1009 O O . PHE A 1 122 ? -3.674 25.052 4.497 1.00 46.73 119 PHE A O 1
ATOM 1018 N N . SER B 1 1 ? 0.871 29.705 -8.716 1.00 36.30 -2 SER B N 1
ATOM 1019 C CA . SER B 1 1 ? -0.523 29.914 -8.217 1.00 36.63 -2 SER B CA 1
ATOM 1020 C C . SER B 1 1 ? -0.891 28.926 -7.102 1.00 34.20 -2 SER B C 1
ATOM 1021 O O . SER B 1 1 ? -0.248 27.888 -6.920 1.00 33.02 -2 SER B O 1
ATOM 1024 N N . ASN B 1 2 ? -1.957 29.268 -6.369 1.00 32.48 -1 ASN B N 1
ATOM 1025 C CA . ASN B 1 2 ? -2.382 28.527 -5.212 1.00 31.16 -1 ASN B CA 1
ATOM 1026 C C . ASN B 1 2 ? -3.908 28.417 -5.128 1.00 28.20 -1 ASN B C 1
ATOM 1027 O O . ASN B 1 2 ? -4.503 28.803 -4.128 1.00 26.66 -1 ASN B O 1
ATOM 1032 N N . ALA B 1 3 ? -4.544 27.917 -6.182 1.00 24.74 0 ALA B N 1
ATOM 1033 C CA . ALA B 1 3 ? -5.996 27.762 -6.203 1.00 23.24 0 ALA B CA 1
ATOM 1034 C C . ALA B 1 3 ? -6.474 26.671 -5.242 1.00 22.58 0 ALA B C 1
ATOM 1035 O O . ALA B 1 3 ? -5.742 25.746 -4.909 1.00 23.17 0 ALA B O 1
ATOM 1037 N N . MET B 1 4 ? -7.712 26.781 -4.792 1.00 21.25 1 MET B N 1
ATOM 1038 C CA . MET B 1 4 ? -8.302 25.783 -3.932 1.00 21.09 1 MET B CA 1
ATOM 1039 C C . MET B 1 4 ? -9.838 25.823 -4.096 1.00 19.42 1 MET B C 1
ATOM 1040 O O . MET B 1 4 ? -10.364 26.857 -4.517 1.00 18.58 1 MET B O 1
ATOM 1045 N N . ILE B 1 5 ? -10.541 24.737 -3.782 1.00 18.71 2 ILE B N 1
ATOM 1046 C CA . ILE B 1 5 ? -12.017 24.742 -3.854 1.00 19.24 2 ILE B CA 1
ATOM 1047 C C . ILE B 1 5 ? -12.546 25.312 -2.559 1.00 19.22 2 ILE B C 1
ATOM 1048 O O . ILE B 1 5 ? -12.170 24.871 -1.486 1.00 20.13 2 ILE B O 1
ATOM 1053 N N . HIS B 1 6 ? -13.397 26.330 -2.665 1.00 18.13 3 HIS B N 1
ATOM 1054 C CA . HIS B 1 6 ? -14.027 26.918 -1.514 1.00 19.19 3 HIS B CA 1
ATOM 1055 C C . HIS B 1 6 ? -15.243 26.118 -1.065 1.00 18.50 3 HIS B C 1
ATOM 1056 O O . HIS B 1 6 ? -15.415 25.842 0.139 1.00 19.65 3 HIS B O 1
ATOM 1063 N N . GLY B 1 7 ? -16.080 25.714 -2.005 1.00 17.00 4 GLY B N 1
ATOM 1064 C CA . GLY B 1 7 ? -17.297 24.992 -1.647 1.00 17.20 4 GLY B CA 1
ATOM 1065 C C . GLY B 1 7 ? -18.044 24.583 -2.872 1.00 15.35 4 GLY B C 1
ATOM 1066 O O . GLY B 1 7 ? -17.757 25.064 -3.986 1.00 15.91 4 GLY B O 1
ATOM 1067 N N . ILE B 1 8 ? -18.942 23.617 -2.694 1.00 15.18 5 ILE B N 1
ATOM 1068 C CA . ILE B 1 8 ? -19.767 23.138 -3.809 1.00 13.86 5 ILE B CA 1
ATOM 1069 C C . ILE B 1 8 ? -21.241 23.145 -3.393 1.00 14.02 5 ILE B C 1
ATOM 1070 O O . ILE B 1 8 ? -21.582 23.055 -2.195 1.00 15.31 5 ILE B O 1
ATOM 1075 N N . GLY B 1 9 ? -22.090 23.192 -4.399 1.00 13.41 6 GLY B N 1
ATOM 1076 C CA . GLY B 1 9 ? -23.506 23.127 -4.183 1.00 14.10 6 GLY B CA 1
ATOM 1077 C C . GLY B 1 9 ? -24.220 22.465 -5.333 1.00 14.53 6 GLY B C 1
ATOM 1078 O O . GLY B 1 9 ? -23.803 22.557 -6.497 1.00 14.93 6 GLY B O 1
ATOM 1079 N N . VAL B 1 10 ? -25.277 21.731 -4.996 1.00 15.43 7 VAL B N 1
ATOM 1080 C CA . VAL B 1 10 ? -26.129 21.109 -5.977 1.00 17.01 7 VAL B CA 1
ATOM 1081 C C . VAL B 1 10 ? -27.584 21.301 -5.558 1.00 16.90 7 VAL B C 1
ATOM 1082 O O . VAL B 1 10 ? -27.900 21.330 -4.368 1.00 17.43 7 VAL B O 1
ATOM 1086 N N . ASP B 1 11 ? -28.462 21.415 -6.544 1.00 17.18 8 ASP B N 1
ATOM 1087 C CA . ASP B 1 11 ? -29.887 21.504 -6.264 1.00 17.96 8 ASP B CA 1
ATOM 1088 C C . ASP B 1 11 ? -30.690 20.917 -7.408 1.00 17.60 8 ASP B C 1
ATOM 1089 O O . ASP B 1 11 ? -30.388 21.144 -8.573 1.00 17.05 8 ASP B O 1
ATOM 1094 N N . LEU B 1 12 ? -31.703 20.144 -7.033 1.00 17.76 9 LEU B N 1
ATOM 1095 C CA . LEU B 1 12 ? -32.638 19.523 -7.922 1.00 18.58 9 LEU B CA 1
ATOM 1096 C C . LEU B 1 12 ? -34.022 20.104 -7.606 1.00 18.68 9 LEU B C 1
ATOM 1097 O O . LEU B 1 12 ? -34.410 20.154 -6.436 1.00 18.78 9 LEU B O 1
ATOM 1102 N N . ILE B 1 13 ? -34.745 20.513 -8.647 1.00 18.83 10 ILE B N 1
ATOM 1103 C CA . ILE B 1 13 ? -36.058 21.126 -8.521 1.00 20.24 10 ILE B CA 1
ATOM 1104 C C . ILE B 1 13 ? -37.084 20.405 -9.417 1.00 21.40 10 ILE B C 1
ATOM 1105 O O . ILE B 1 13 ? -36.814 20.132 -10.591 1.00 21.14 10 ILE B O 1
ATOM 1110 N N . GLU B 1 14 ? -38.230 20.069 -8.830 1.00 22.11 11 GLU B N 1
ATOM 1111 C CA . GLU B 1 14 ? -39.333 19.448 -9.560 1.00 24.33 11 GLU B CA 1
ATOM 1112 C C . GLU B 1 14 ? -40.127 20.562 -10.251 1.00 24.63 11 GLU B C 1
ATOM 1113 O O . GLU B 1 14 ? -40.726 21.406 -9.597 1.00 23.48 11 GLU B O 1
ATOM 1119 N N . ILE B 1 15 ? -40.100 20.552 -11.582 1.00 24.71 12 ILE B N 1
ATOM 1120 C CA . ILE B 1 15 ? -40.702 21.590 -12.380 1.00 25.20 12 ILE B CA 1
ATOM 1121 C C . ILE B 1 15 ? -42.203 21.749 -12.085 1.00 27.78 12 ILE B C 1
ATOM 1122 O O . ILE B 1 15 ? -42.680 22.881 -11.940 1.00 26.26 12 ILE B O 1
ATOM 1127 N N . ASP B 1 16 ? -42.929 20.636 -11.946 1.00 29.60 13 ASP B N 1
ATOM 1128 C CA . ASP B 1 16 ? -44.359 20.692 -11.631 1.00 32.06 13 ASP B CA 1
ATOM 1129 C C . ASP B 1 16 ? -44.656 21.488 -10.366 1.00 31.03 13 ASP B C 1
ATOM 1130 O O . ASP B 1 16 ? -45.711 22.138 -10.275 1.00 32.99 13 ASP B O 1
ATOM 1135 N N . ARG B 1 17 ? -43.788 21.397 -9.364 1.00 30.45 14 ARG B N 1
ATOM 1136 C CA . ARG B 1 17 ? -43.978 22.144 -8.129 1.00 30.80 14 ARG B CA 1
ATOM 1137 C C . ARG B 1 17 ? -43.892 23.643 -8.408 1.00 29.78 14 ARG B C 1
ATOM 1138 O O . ARG B 1 17 ? -44.681 24.429 -7.865 1.00 30.19 14 ARG B O 1
ATOM 1146 N N . ILE B 1 18 ? -42.920 24.037 -9.236 1.00 27.55 15 ILE B N 1
ATOM 1147 C CA . ILE B 1 18 ? -42.748 25.424 -9.627 1.00 27.32 15 ILE B CA 1
ATOM 1148 C C . ILE B 1 18 ? -43.950 25.873 -10.475 1.00 28.43 15 ILE B C 1
ATOM 1149 O O . ILE B 1 18 ? -44.407 26.996 -10.354 1.00 27.51 15 ILE B O 1
ATOM 1154 N N . GLN B 1 19 ? -44.453 24.995 -11.336 1.00 29.52 16 GLN B N 1
ATOM 1155 C CA . GLN B 1 19 ? -45.662 25.309 -12.125 1.00 33.25 16 GLN B CA 1
ATOM 1156 C C . GLN B 1 19 ? -46.807 25.650 -11.172 1.00 32.89 16 GLN B C 1
ATOM 1157 O O . GLN B 1 19 ? -47.469 26.689 -11.303 1.00 32.57 16 GLN B O 1
ATOM 1163 N N . ALA B 1 20 ? -47.009 24.812 -10.163 1.00 32.49 17 ALA B N 1
ATOM 1164 C CA . ALA B 1 20 ? -48.082 25.050 -9.189 1.00 33.29 17 ALA B CA 1
ATOM 1165 C C . ALA B 1 20 ? -47.912 26.351 -8.419 1.00 34.43 17 ALA B C 1
ATOM 1166 O O . ALA B 1 20 ? -48.884 27.092 -8.179 1.00 36.66 17 ALA B O 1
ATOM 1168 N N . LEU B 1 21 ? -46.688 26.636 -8.024 1.00 34.07 18 LEU B N 1
ATOM 1169 C CA . LEU B 1 21 ? -46.395 27.826 -7.255 1.00 35.88 18 LEU B CA 1
ATOM 1170 C C . LEU B 1 21 ? -46.643 29.089 -8.096 1.00 35.36 18 LEU B C 1
ATOM 1171 O O . LEU B 1 21 ? -47.260 30.050 -7.634 1.00 39.12 18 LEU B O 1
ATOM 1176 N N . TYR B 1 22 ? -46.233 29.042 -9.356 1.00 34.79 19 TYR B N 1
ATOM 1177 C CA . TYR B 1 22 ? -46.367 30.182 -10.254 1.00 34.15 19 TYR B CA 1
ATOM 1178 C C . TYR B 1 22 ? -47.842 30.450 -10.589 1.00 36.70 19 TYR B C 1
ATOM 1179 O O . TYR B 1 22 ? -48.230 31.597 -10.697 1.00 37.45 19 TYR B O 1
ATOM 1188 N N . SER B 1 23 ? -48.646 29.403 -10.755 1.00 37.66 20 SER B N 1
ATOM 1189 C CA . SER B 1 23 ? -50.075 29.578 -11.039 1.00 41.29 20 SER B CA 1
ATOM 1190 C C . SER B 1 23 ? -50.771 30.235 -9.858 1.00 43.42 20 SER B C 1
ATOM 1191 O O . SER B 1 23 ? -51.690 31.035 -10.040 1.00 40.94 20 SER B O 1
ATOM 1194 N N . LYS B 1 24 ? -50.338 29.881 -8.649 1.00 44.01 21 LYS B N 1
ATOM 1195 C CA . LYS B 1 24 ? -50.926 30.401 -7.409 1.00 46.66 21 LYS B CA 1
ATOM 1196 C C . LYS B 1 24 ? -50.459 31.814 -6.995 1.00 46.16 21 LYS B C 1
ATOM 1197 O O . LYS B 1 24 ? -51.242 32.628 -6.520 1.00 45.52 21 LYS B O 1
ATOM 1203 N N . GLN B 1 25 ? -49.175 32.096 -7.165 1.00 40.03 22 GLN B N 1
ATOM 1204 C CA . GLN B 1 25 ? -48.582 33.369 -6.712 1.00 41.39 22 GLN B CA 1
ATOM 1205 C C . GLN B 1 25 ? -47.461 33.838 -7.622 1.00 37.67 22 GLN B C 1
ATOM 1206 O O . GLN B 1 25 ? -46.308 33.904 -7.203 1.00 36.04 22 GLN B O 1
ATOM 1212 N N . PRO B 1 26 ? -47.813 34.197 -8.869 1.00 37.54 23 PRO B N 1
ATOM 1213 C CA . PRO B 1 26 ? -46.788 34.554 -9.858 1.00 35.81 23 PRO B CA 1
ATOM 1214 C C . PRO B 1 26 ? -45.849 35.675 -9.425 1.00 37.67 23 PRO B C 1
ATOM 1215 O O . PRO B 1 26 ? -44.652 35.574 -9.635 1.00 37.46 23 PRO B O 1
ATOM 1219 N N . LYS B 1 27 ? -46.366 36.701 -8.765 1.00 42.52 24 LYS B N 1
ATOM 1220 C CA . LYS B 1 27 ? -45.516 37.851 -8.385 1.00 43.36 24 LYS B CA 1
ATOM 1221 C C . LYS B 1 27 ? -44.538 37.521 -7.280 1.00 39.87 24 LYS B C 1
ATOM 1222 O O . LYS B 1 27 ? -43.369 37.959 -7.289 1.00 37.16 24 LYS B O 1
ATOM 1228 N N . LEU B 1 28 ? -45.008 36.735 -6.324 1.00 39.45 25 LEU B N 1
ATOM 1229 C CA . LEU B 1 28 ? -44.159 36.290 -5.231 1.00 42.07 25 LEU B CA 1
ATOM 1230 C C . LEU B 1 28 ? -43.032 35.388 -5.791 1.00 38.50 25 LEU B C 1
ATOM 1231 O O . LEU B 1 28 ? -41.880 35.435 -5.359 1.00 38.36 25 LEU B O 1
ATOM 1236 N N . VAL B 1 29 ? -43.357 34.551 -6.762 1.00 35.97 26 VAL B N 1
ATOM 1237 C CA . VAL B 1 29 ? -42.318 33.709 -7.353 1.00 33.58 26 VAL B CA 1
ATOM 1238 C C . VAL B 1 29 ? -41.273 34.550 -8.104 1.00 30.36 26 VAL B C 1
ATOM 1239 O O . VAL B 1 29 ? -40.066 34.318 -7.974 1.00 31.34 26 VAL B O 1
ATOM 1243 N N . GLU B 1 30 ? -41.723 35.538 -8.858 1.00 28.76 27 GLU B N 1
ATOM 1244 C CA . GLU B 1 30 ? -40.828 36.408 -9.633 1.00 30.06 27 GLU B CA 1
ATOM 1245 C C . GLU B 1 30 ? -39.858 37.254 -8.793 1.00 27.62 27 GLU B C 1
ATOM 1246 O O . GLU B 1 30 ? -38.850 37.734 -9.312 1.00 27.98 27 GLU B O 1
ATOM 1252 N N . ARG B 1 31 ? -40.136 37.403 -7.497 1.00 28.66 28 ARG B N 1
ATOM 1253 C CA . ARG B 1 31 ? -39.234 38.162 -6.618 1.00 29.28 28 ARG B CA 1
ATOM 1254 C C . ARG B 1 31 ? -37.827 37.567 -6.455 1.00 27.99 28 ARG B C 1
ATOM 1255 O O . ARG B 1 31 ? -36.918 38.238 -5.954 1.00 28.28 28 ARG B O 1
ATOM 1263 N N . ILE B 1 32 ? -37.626 36.337 -6.923 1.00 24.48 29 ILE B N 1
ATOM 1264 C CA . ILE B 1 32 ? -36.307 35.741 -6.861 1.00 24.06 29 ILE B CA 1
ATOM 1265 C C . ILE B 1 32 ? -35.443 36.297 -7.985 1.00 22.01 29 ILE B C 1
ATOM 1266 O O . ILE B 1 32 ? -34.246 36.076 -7.970 1.00 22.34 29 ILE B O 1
ATOM 1271 N N . LEU B 1 33 ? -36.035 37.001 -8.948 1.00 20.71 30 LEU B N 1
ATOM 1272 C CA . LEU B 1 33 ? -35.268 37.427 -10.115 1.00 20.81 30 LEU B CA 1
ATOM 1273 C C . LEU B 1 33 ? -34.638 38.795 -9.952 1.00 23.00 30 LEU B C 1
ATOM 1274 O O . LEU B 1 33 ? -35.277 39.720 -9.409 1.00 22.82 30 LEU B O 1
ATOM 1279 N N . THR B 1 34 ? -33.424 38.953 -10.484 1.00 20.10 31 THR B N 1
ATOM 1280 C CA . THR B 1 34 ? -32.764 40.245 -10.532 1.00 22.65 31 THR B CA 1
ATOM 1281 C C . THR B 1 34 ? -33.431 41.098 -11.602 1.00 23.20 31 THR B C 1
ATOM 1282 O O . THR B 1 34 ? -34.260 40.581 -12.343 1.00 20.95 31 THR B O 1
ATOM 1286 N N . LYS B 1 35 ? -33.063 42.382 -11.702 1.00 26.08 32 LYS B N 1
ATOM 1287 C CA . LYS B 1 35 ? -33.653 43.224 -12.762 1.00 26.40 32 LYS B CA 1
ATOM 1288 C C . LYS B 1 35 ? -33.379 42.644 -14.141 1.00 24.76 32 LYS B C 1
ATOM 1289 O O . LYS B 1 35 ? -34.292 42.584 -14.977 1.00 24.43 32 LYS B O 1
ATOM 1295 N N . ASN B 1 36 ? -32.139 42.250 -14.387 1.00 23.61 33 ASN B N 1
ATOM 1296 C CA . ASN B 1 36 ? -31.778 41.640 -15.681 1.00 23.17 33 ASN B CA 1
ATOM 1297 C C . ASN B 1 36 ? -32.558 40.374 -15.962 1.00 19.93 33 ASN B C 1
ATOM 1298 O O . ASN B 1 36 ? -33.009 40.186 -17.077 1.00 21.48 33 ASN B O 1
ATOM 1303 N N . GLU B 1 37 ? -32.693 39.506 -14.963 1.00 20.24 34 GLU B N 1
ATOM 1304 C CA . GLU B 1 37 ? -33.445 38.256 -15.140 1.00 18.39 34 GLU B CA 1
ATOM 1305 C C . GLU B 1 37 ? -34.924 38.540 -15.372 1.00 19.38 34 GLU B C 1
ATOM 1306 O O . GLU B 1 37 ? -35.565 37.915 -16.220 1.00 18.34 34 GLU B O 1
ATOM 1312 N N . GLN B 1 38 ? -35.457 39.529 -14.662 1.00 19.12 35 GLN B N 1
ATOM 1313 C CA . GLN B 1 38 ? -36.846 39.955 -14.859 1.00 21.90 35 GLN B CA 1
ATOM 1314 C C . GLN B 1 38 ? -37.106 40.465 -16.267 1.00 23.07 35 GLN B C 1
ATOM 1315 O O . GLN B 1 38 ? -38.159 40.208 -16.858 1.00 22.97 35 GLN B O 1
ATOM 1321 N N . HIS B 1 39 ? -36.143 41.211 -16.809 1.00 23.50 36 HIS B N 1
ATOM 1322 C CA . HIS B 1 39 ? -36.255 41.754 -18.149 1.00 25.28 36 HIS B CA 1
ATOM 1323 C C . HIS B 1 39 ? -36.370 40.606 -19.171 1.00 22.50 36 HIS B C 1
ATOM 1324 O O . HIS B 1 39 ? -37.176 40.656 -20.116 1.00 21.92 36 HIS B O 1
ATOM 1331 N N . LYS B 1 40 ? -35.520 39.601 -18.996 1.00 22.49 37 LYS B N 1
ATOM 1332 C CA . LYS B 1 40 ? -35.533 38.418 -19.829 1.00 21.95 37 LYS B CA 1
ATOM 1333 C C . LYS B 1 40 ? -36.865 37.664 -19.680 1.00 20.70 37 LYS B C 1
ATOM 1334 O O . LYS B 1 40 ? -37.543 37.305 -20.670 1.00 20.50 37 LYS B O 1
ATOM 1340 N N . PH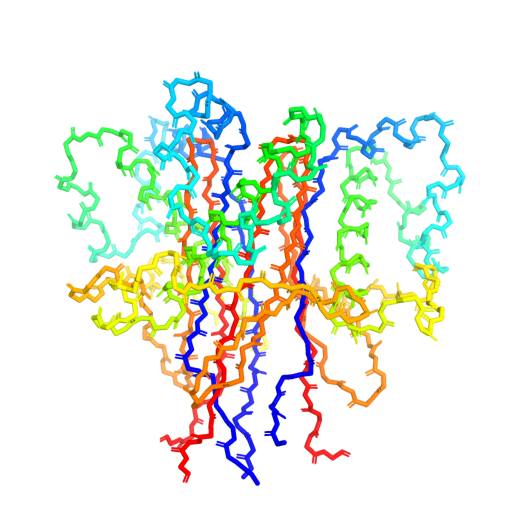E B 1 41 ? -37.287 37.453 -18.446 1.00 19.40 38 PHE B N 1
ATOM 1341 C CA . PHE B 1 41 ? -38.529 36.739 -18.175 1.00 20.83 38 PHE B CA 1
ATOM 1342 C C . PHE B 1 41 ? -39.741 37.426 -18.813 1.00 21.65 38 PHE B C 1
ATOM 1343 O O . PHE B 1 41 ? -40.641 36.761 -19.337 1.00 22.49 38 PHE B O 1
ATOM 1351 N N . ASN B 1 42 ? -39.765 38.761 -18.784 1.00 24.11 39 ASN B N 1
ATOM 1352 C CA . ASN B 1 42 ? -40.877 39.535 -19.330 1.00 24.23 39 ASN B CA 1
ATOM 1353 C C . ASN B 1 42 ? -41.032 39.436 -20.843 1.00 25.38 39 ASN B C 1
ATOM 1354 O O . ASN B 1 42 ? -42.108 39.747 -21.362 1.00 27.00 39 ASN B O 1
ATOM 1359 N N . ASN B 1 43 ? -39.972 39.002 -21.535 1.00 24.31 40 ASN B N 1
ATOM 1360 C CA . ASN B 1 43 ? -40.038 38.811 -22.991 1.00 25.88 40 ASN B CA 1
ATOM 1361 C C . ASN B 1 43 ? -40.567 37.446 -23.437 1.00 25.17 40 ASN B C 1
ATOM 1362 O O . ASN B 1 43 ? -40.830 37.240 -24.625 1.00 25.64 40 ASN B O 1
ATOM 1367 N N . PHE B 1 44 ? -40.708 36.498 -22.509 1.00 23.42 41 PHE B N 1
ATOM 1368 C CA . PHE B 1 44 ? -41.235 35.173 -22.857 1.00 23.76 41 PHE B CA 1
ATOM 1369 C C . PHE B 1 44 ? -42.731 35.241 -23.122 1.00 26.89 41 PHE B C 1
ATOM 1370 O O . PHE B 1 44 ? -43.450 36.007 -22.512 1.00 28.57 41 PHE B O 1
ATOM 1378 N N . THR B 1 45 ? -43.188 34.408 -24.032 1.00 28.50 42 THR B N 1
ATOM 1379 C CA . THR B 1 45 ? -44.602 34.306 -24.317 1.00 31.88 42 THR B CA 1
ATOM 1380 C C . THR B 1 45 ? -45.248 33.050 -23.748 1.00 30.61 42 THR B C 1
ATOM 1381 O O . THR B 1 45 ? -46.429 33.048 -23.408 1.00 33.30 42 THR B O 1
ATOM 1385 N N . HIS B 1 46 ? -44.484 31.967 -23.693 1.00 27.63 43 HIS B N 1
ATOM 1386 C CA . HIS B 1 46 ? -45.055 30.659 -23.366 1.00 27.50 43 HIS B CA 1
ATOM 1387 C C . HIS B 1 46 ? -44.846 30.251 -21.946 1.00 27.97 43 HIS B C 1
ATOM 1388 O O . HIS B 1 46 ? -43.745 30.412 -21.416 1.00 26.25 43 HIS B O 1
ATOM 1395 N N A GLU B 1 47 ? -45.897 29.716 -21.334 0.50 29.06 44 GLU B N 1
ATOM 1396 N N B GLU B 1 47 ? -45.893 29.704 -21.329 0.50 27.69 44 GLU B N 1
ATOM 1397 C CA A GLU B 1 47 ? -45.821 29.298 -19.944 0.50 30.54 44 GLU B CA 1
ATOM 1398 C CA B GLU B 1 47 ? -45.812 29.266 -19.939 0.50 28.10 44 GLU B CA 1
ATOM 1399 C C A GLU B 1 47 ? -44.759 28.224 -19.696 0.50 28.44 44 GLU B C 1
ATOM 1400 C C B GLU B 1 47 ? -44.734 28.227 -19.701 0.50 27.12 44 GLU B C 1
ATOM 1401 O O A GLU B 1 47 ? -44.070 28.270 -18.692 0.50 27.11 44 GLU B O 1
ATOM 1402 O O B GLU B 1 47 ? -44.052 28.263 -18.688 0.50 25.94 44 GLU B O 1
ATOM 1413 N N . GLN B 1 48 ? -44.606 27.275 -20.614 1.00 28.20 45 GLN B N 1
ATOM 1414 C CA . GLN B 1 48 ? -43.611 26.215 -20.429 1.00 29.20 45 GLN B CA 1
ATOM 1415 C C . GLN B 1 48 ? -42.210 26.814 -20.259 1.00 24.56 45 GLN B C 1
ATOM 1416 O O . GLN B 1 48 ? -41.441 26.401 -19.386 1.00 23.40 45 GLN B O 1
ATOM 1422 N N . ARG B 1 49 ? -41.890 27.798 -21.101 1.00 22.80 46 ARG B N 1
ATOM 1423 C CA . ARG B 1 49 ? -40.561 28.436 -21.026 1.00 21.29 46 ARG B CA 1
ATOM 1424 C C . ARG B 1 49 ? -40.417 29.197 -19.719 1.00 19.78 46 ARG B C 1
ATOM 1425 O O . ARG B 1 49 ? -39.340 29.216 -19.120 1.00 17.45 46 ARG B O 1
ATOM 1433 N N . LYS B 1 50 ? -41.490 29.868 -19.313 1.00 19.59 47 LYS B N 1
ATOM 1434 C CA . LYS B 1 50 ? -41.493 30.645 -18.073 1.00 20.50 47 LYS B CA 1
ATOM 1435 C C . LYS B 1 50 ? -41.189 29.781 -16.872 1.00 18.98 47 LYS B C 1
ATOM 1436 O O . LYS B 1 50 ? -40.333 30.130 -16.036 1.00 18.03 47 LYS B O 1
ATOM 1442 N N . ILE B 1 51 ? -41.827 28.622 -16.814 1.00 20.16 48 ILE B N 1
ATOM 1443 C CA . ILE B 1 51 ? -41.645 27.731 -15.682 1.00 20.75 48 ILE B CA 1
ATOM 1444 C C . ILE B 1 51 ? -40.258 27.088 -15.693 1.00 20.68 48 ILE B C 1
ATOM 1445 O O . ILE B 1 51 ? -39.608 26.989 -14.651 1.00 19.70 48 ILE B O 1
ATOM 1450 N N . GLU B 1 52 ? -39.766 26.719 -16.861 1.00 21.21 49 GLU B N 1
ATOM 1451 C CA . GLU B 1 52 ? -38.416 26.176 -16.967 1.00 23.22 49 GLU B CA 1
ATOM 1452 C C . GLU B 1 52 ? -37.399 27.194 -16.507 1.00 19.69 49 GLU B C 1
ATOM 1453 O O . GLU B 1 52 ? -36.452 26.847 -15.797 1.00 18.00 49 GLU B O 1
ATOM 1459 N N . PHE B 1 53 ? -37.587 28.449 -16.914 1.00 19.25 50 PHE B N 1
ATOM 1460 C CA . PHE B 1 53 ? -36.681 29.510 -16.534 1.00 18.36 50 PHE B CA 1
ATOM 1461 C C . PHE B 1 53 ? -36.668 29.658 -15.009 1.00 16.57 50 PHE B C 1
ATOM 1462 O O . PHE B 1 53 ? -35.601 29.729 -14.379 1.00 18.20 50 PHE B O 1
ATOM 1470 N N . LEU B 1 54 ? -37.851 29.751 -14.418 1.00 17.04 51 LEU B N 1
ATOM 1471 C CA . LEU B 1 54 ? -37.950 29.933 -12.974 1.00 18.02 51 LEU B CA 1
ATOM 1472 C C . LEU B 1 54 ? -37.370 28.754 -12.216 1.00 16.51 51 LEU B C 1
ATOM 1473 O O . LEU B 1 54 ? -36.652 28.934 -11.241 1.00 15.90 51 LEU B O 1
ATOM 1478 N N . ALA B 1 55 ? -37.695 27.555 -12.656 1.00 16.79 52 ALA B N 1
ATOM 1479 C CA . ALA B 1 55 ? -37.202 26.343 -11.985 1.00 17.40 52 ALA B CA 1
ATOM 1480 C C . ALA B 1 55 ? -35.688 26.312 -12.028 1.00 17.26 52 ALA B C 1
ATOM 1481 O O . ALA B 1 55 ? -35.012 26.009 -11.037 1.00 16.26 52 ALA B O 1
ATOM 1483 N N . GLY B 1 56 ? -35.131 26.618 -13.191 1.00 17.29 53 GLY B N 1
ATOM 1484 C CA . GLY B 1 56 ? -33.667 26.658 -13.356 1.00 17.55 53 GLY B CA 1
ATOM 1485 C C . GLY B 1 56 ? -33.021 27.688 -12.489 1.00 17.44 53 GLY B C 1
ATOM 1486 O O . GLY B 1 56 ? -31.955 27.448 -11.906 1.00 15.15 53 GLY B O 1
ATOM 1487 N N . ARG B 1 57 ? -33.669 28.848 -12.340 1.00 15.76 54 ARG B N 1
ATOM 1488 C CA . ARG B 1 57 ? -33.102 29.892 -11.482 1.00 17.40 54 ARG B CA 1
ATOM 1489 C C . ARG B 1 57 ? -33.169 29.515 -9.999 1.00 16.01 54 ARG B C 1
ATOM 1490 O O . ARG B 1 57 ? -32.212 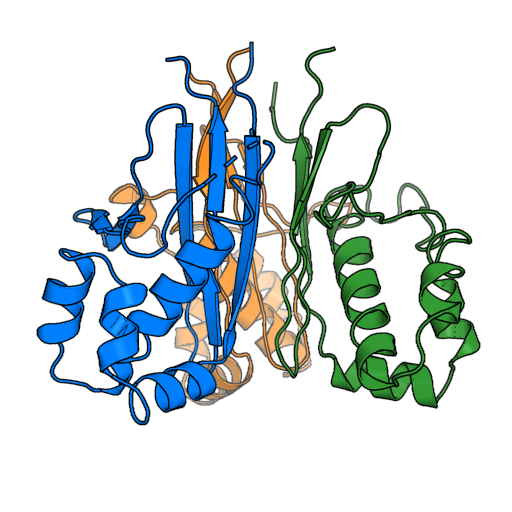29.791 -9.246 1.00 15.56 54 ARG B O 1
ATOM 1498 N N . PHE B 1 58 ? -34.265 28.881 -9.588 1.00 16.45 55 PHE B N 1
ATOM 1499 C CA . PHE B 1 58 ? -34.377 28.402 -8.201 1.00 16.90 55 PHE B CA 1
ATOM 1500 C C . PHE B 1 58 ? -33.221 27.440 -7.905 1.00 17.92 55 PHE B C 1
ATOM 1501 O O . PHE B 1 58 ? -32.533 27.549 -6.911 1.00 16.95 55 PHE B O 1
ATOM 1509 N N . ALA B 1 59 ? -32.985 26.529 -8.841 1.00 14.75 56 ALA B N 1
ATOM 1510 C CA . ALA B 1 59 ? -31.948 25.543 -8.636 1.00 15.60 56 ALA B CA 1
ATOM 1511 C C . ALA B 1 59 ? -30.550 26.142 -8.571 1.00 15.05 56 ALA B C 1
ATOM 1512 O O . ALA B 1 59 ? -29.756 25.817 -7.686 1.00 14.40 56 ALA B O 1
ATOM 1514 N N . THR B 1 60 ? -30.261 27.067 -9.478 1.00 13.70 57 THR B N 1
ATOM 1515 C CA . THR B 1 60 ? -28.934 27.677 -9.542 1.00 15.04 57 THR B CA 1
ATOM 1516 C C . THR B 1 60 ? -28.670 28.561 -8.332 1.00 15.46 57 THR B C 1
ATOM 1517 O O . THR B 1 60 ? -27.591 28.506 -7.740 1.00 16.15 57 THR B O 1
ATOM 1521 N N . LYS B 1 61 ? -29.659 29.381 -7.968 1.00 15.00 58 LYS B N 1
ATOM 1522 C CA . LYS B 1 61 ? -29.521 30.312 -6.857 1.00 16.11 58 LYS B CA 1
ATOM 1523 C C . LYS B 1 61 ? -29.323 29.549 -5.545 1.00 16.40 58 LYS B C 1
ATOM 1524 O O . LYS B 1 61 ? -28.438 29.887 -4.748 1.00 16.61 58 LYS B O 1
ATOM 1530 N N . GLU B 1 62 ? -30.063 28.464 -5.369 1.00 16.88 59 GLU B N 1
ATOM 1531 C CA . GLU B 1 62 ? -29.872 27.610 -4.181 1.00 19.63 59 GLU B CA 1
ATOM 1532 C C . GLU B 1 62 ? -28.516 26.907 -4.170 1.00 17.92 59 GLU B C 1
ATOM 1533 O O . GLU B 1 62 ? -27.857 26.875 -3.141 1.00 17.38 59 GLU B O 1
ATOM 1539 N N . ALA B 1 63 ? -28.096 26.343 -5.305 1.00 17.00 60 ALA B N 1
ATOM 1540 C CA . ALA B 1 63 ? -26.793 25.691 -5.378 1.00 15.98 60 ALA B CA 1
ATOM 1541 C C . ALA B 1 63 ? -25.688 26.699 -5.059 1.00 16.44 60 ALA B C 1
ATOM 1542 O O . ALA B 1 63 ? -24.737 26.377 -4.387 1.00 16.04 60 ALA B O 1
ATOM 1544 N N . PHE B 1 64 ? -25.817 27.920 -5.580 1.00 14.51 61 PHE B N 1
ATOM 1545 C CA . PHE B 1 64 ? -24.804 28.943 -5.311 1.00 15.55 61 PHE B CA 1
ATOM 1546 C C . PHE B 1 64 ? -24.761 29.299 -3.825 1.00 16.53 61 PHE B C 1
ATOM 1547 O O . PHE B 1 64 ? -23.677 29.381 -3.217 1.00 16.35 61 PHE B O 1
ATOM 1555 N N A SER B 1 65 ? -25.929 29.494 -3.225 0.50 17.88 62 SER B N 1
ATOM 1556 N N B SER B 1 65 ? -25.938 29.491 -3.226 0.50 16.71 62 SER B N 1
ATOM 1557 C CA A SER B 1 65 ? -26.017 29.846 -1.798 0.50 19.59 62 SER B CA 1
ATOM 1558 C CA B SER B 1 65 ? -26.030 29.845 -1.801 0.50 17.59 62 SER B CA 1
ATOM 1559 C C A SER B 1 65 ? -25.387 28.753 -0.925 0.50 19.90 62 SER B C 1
ATOM 1560 C C B SER B 1 65 ? -25.389 28.763 -0.939 0.50 18.78 62 SER B C 1
ATOM 1561 O O A SER B 1 65 ? -24.635 29.027 0.032 0.50 20.18 62 SER B O 1
ATOM 1562 O O B SER B 1 65 ? -24.653 29.061 0.009 0.50 19.20 62 SER B O 1
ATOM 1567 N N . LYS B 1 66 ? -25.641 27.507 -1.286 1.00 18.84 63 LYS B N 1
ATOM 1568 C CA . LYS B 1 66 ? -25.046 26.363 -0.567 1.00 21.05 63 LYS B CA 1
ATOM 1569 C C . LYS B 1 66 ? -23.540 26.321 -0.720 1.00 21.38 63 LYS B C 1
ATOM 1570 O O . LYS B 1 66 ? -22.815 25.995 0.235 1.00 21.05 63 LYS B O 1
ATOM 1576 N N . ALA B 1 67 ? -23.042 26.612 -1.923 1.00 19.27 64 ALA B N 1
ATOM 1577 C CA . ALA B 1 67 ? -21.603 26.567 -2.174 1.00 19.91 64 ALA B CA 1
ATOM 1578 C C . ALA B 1 67 ? -20.850 27.638 -1.398 1.00 21.36 64 ALA B C 1
ATOM 1579 O O . ALA B 1 67 ? -19.747 27.418 -0.911 1.00 20.40 64 ALA B O 1
ATOM 1581 N N . LEU B 1 68 ? -21.489 28.801 -1.258 1.00 21.80 65 LEU B N 1
ATOM 1582 C CA . LEU B 1 68 ? -20.839 29.924 -0.622 1.00 26.50 65 LEU B CA 1
ATOM 1583 C C . LEU B 1 68 ? -20.714 29.636 0.846 1.00 27.48 65 LEU B C 1
ATOM 1584 O O . LEU B 1 68 ? -19.697 29.929 1.467 1.00 28.14 65 LEU B O 1
ATOM 1589 N N . GLY B 1 69 ? -21.763 29.025 1.380 1.00 32.25 66 GLY B N 1
ATOM 1590 C CA . GLY B 1 69 ? -21.842 28.743 2.775 1.00 39.54 66 GLY B CA 1
ATOM 1591 C C . GLY B 1 69 ? -21.890 30.086 3.458 1.00 42.89 66 GLY B C 1
ATOM 1592 O O . GLY B 1 69 ? -22.541 31.023 2.982 1.00 53.77 66 GLY B O 1
ATOM 1593 N N . THR B 1 70 ? -21.084 30.194 4.498 1.00 40.35 67 THR B N 1
ATOM 1594 C CA . THR B 1 70 ? -21.027 31.383 5.377 1.00 41.74 67 THR B CA 1
ATOM 1595 C C . THR B 1 70 ? -22.441 31.876 5.710 1.00 37.70 67 THR B C 1
ATOM 1596 O O . THR B 1 70 ? -23.377 31.705 4.917 1.00 35.85 67 THR B O 1
ATOM 1600 N N . GLY B 1 71 ? -22.588 32.547 6.841 1.00 35.25 68 GLY B N 1
ATOM 1601 C CA . GLY B 1 71 ? -23.883 33.143 7.178 1.00 39.25 68 GLY B CA 1
ATOM 1602 C C . GLY B 1 71 ? -24.278 34.136 6.076 1.00 42.78 68 GLY B C 1
ATOM 1603 O O . GLY B 1 71 ? -25.440 34.216 5.621 1.00 39.84 68 GLY B O 1
ATOM 1604 N N . LEU B 1 72 ? -23.266 34.858 5.604 1.00 47.63 69 LEU B N 1
ATOM 1605 C CA . LEU B 1 72 ? -23.443 35.875 4.564 1.00 49.95 69 LEU B CA 1
ATOM 1606 C C . LEU B 1 72 ? -24.121 35.271 3.336 1.00 45.18 69 LEU B C 1
ATOM 1607 O O . LEU B 1 72 ? -25.155 35.782 2.863 1.00 47.68 69 LEU B O 1
ATOM 1612 N N . GLY B 1 73 ? -23.550 34.172 2.843 1.00 35.51 70 GLY B N 1
ATOM 1613 C CA . GLY B 1 73 ? -24.040 33.485 1.656 1.00 37.77 70 GLY B CA 1
ATOM 1614 C C . GLY B 1 73 ? -25.302 32.660 1.843 1.00 34.83 70 GLY B C 1
ATOM 1615 O O . GLY B 1 73 ? -26.116 32.533 0.932 1.00 33.71 70 GLY B O 1
ATOM 1616 N N . LYS B 1 74 ? -25.449 32.070 3.024 1.00 29.04 71 LYS B N 1
ATOM 1617 C CA . LYS B 1 74 ? -26.650 31.332 3.352 1.00 29.58 71 LYS B CA 1
ATOM 1618 C C . LYS B 1 74 ? -27.844 32.293 3.265 1.00 30.82 71 LYS B C 1
ATOM 1619 O O . LYS B 1 74 ? -28.946 31.909 2.848 1.00 31.47 71 LYS B O 1
ATOM 1625 N N . HIS B 1 75 ? -27.585 33.555 3.586 1.00 27.86 72 HIS B N 1
ATOM 1626 C CA . HIS B 1 75 ? -28.631 34.569 3.651 1.00 29.38 72 HIS B CA 1
ATOM 1627 C C . HIS B 1 75 ? -28.564 35.639 2.583 1.00 27.76 72 HIS B C 1
ATOM 1628 O O . HIS B 1 75 ? -29.165 36.702 2.727 1.00 26.34 72 HIS B O 1
ATOM 1635 N N . VAL B 1 76 ? -27.909 35.305 1.473 1.00 25.20 73 VAL B N 1
ATOM 1636 C CA . VAL B 1 76 ? -27.868 36.180 0.286 1.00 25.68 73 VAL B CA 1
ATOM 1637 C C . VAL B 1 76 ? -29.284 36.270 -0.274 1.00 24.47 73 VAL B C 1
ATOM 1638 O O . VAL B 1 76 ? -30.056 35.305 -0.254 1.00 26.08 73 VAL B O 1
ATOM 1642 N N . ALA B 1 77 ? -29.659 37.420 -0.808 1.00 24.19 74 ALA B N 1
ATOM 1643 C CA . ALA B 1 77 ? -30.971 37.503 -1.393 1.00 24.93 74 ALA B CA 1
ATOM 1644 C C . ALA B 1 77 ? -30.874 36.875 -2.800 1.00 22.73 74 ALA B C 1
ATOM 1645 O O . ALA B 1 77 ? -29.936 37.149 -3.555 1.00 21.61 74 ALA B O 1
ATOM 1647 N N . PHE B 1 78 ? -31.880 36.090 -3.164 1.00 23.69 75 PHE B N 1
ATOM 1648 C CA . PHE B 1 78 ? -31.911 35.471 -4.506 1.00 22.73 75 PHE B CA 1
ATOM 1649 C C . PHE B 1 78 ? -31.954 36.545 -5.593 1.00 22.33 75 PHE B C 1
ATOM 1650 O O . PHE B 1 78 ? -31.349 36.368 -6.645 1.00 20.05 75 PHE B O 1
ATOM 1658 N N . ASN B 1 79 ? -32.580 37.688 -5.327 1.00 22.86 76 ASN B N 1
ATOM 1659 C CA . ASN B 1 79 ? -32.643 38.754 -6.320 1.00 24.26 76 ASN B CA 1
ATOM 1660 C C . ASN B 1 79 ? -31.365 39.583 -6.389 1.00 23.97 76 ASN B C 1
ATOM 1661 O O . ASN B 1 79 ? -31.329 40.615 -7.067 1.00 27.13 76 ASN B O 1
ATOM 1666 N N . ASP B 1 80 ? -30.328 39.150 -5.674 1.00 23.24 77 ASP B N 1
ATOM 1667 C CA . ASP B 1 80 ? -29.001 39.724 -5.796 1.00 26.48 77 ASP B CA 1
ATOM 1668 C C . ASP B 1 80 ? -28.019 38.711 -6.431 1.00 25.91 77 ASP B C 1
ATOM 1669 O O . ASP B 1 80 ? -26.839 38.969 -6.491 1.00 27.13 77 ASP B O 1
ATOM 1674 N N . ILE B 1 81 ? -28.518 37.574 -6.911 1.00 24.55 78 ILE B N 1
ATOM 1675 C CA . ILE B 1 81 ? -27.676 36.568 -7.575 1.00 22.65 78 ILE B CA 1
ATOM 1676 C C . ILE B 1 81 ? -28.044 36.618 -9.037 1.00 22.32 78 ILE B C 1
ATOM 1677 O O . ILE B 1 81 ? -29.050 36.026 -9.430 1.00 20.19 78 ILE B O 1
ATOM 1682 N N . ASP B 1 82 ? -27.254 37.317 -9.845 1.00 19.96 79 ASP B N 1
ATOM 1683 C CA . ASP B 1 82 ? -27.609 37.493 -11.257 1.00 22.11 79 ASP B CA 1
ATOM 1684 C C . ASP B 1 82 ? -26.993 36.396 -12.140 1.00 21.45 79 ASP B C 1
ATOM 1685 O O . ASP B 1 82 ? -25.812 36.432 -12.482 1.00 21.80 79 ASP B O 1
ATOM 1690 N N A CYS B 1 83 ? -27.793 35.391 -12.495 0.30 20.43 80 CYS B N 1
ATOM 1691 N N B CYS B 1 83 ? -27.800 35.411 -12.488 0.70 18.67 80 CYS B N 1
ATOM 1692 C CA A CYS B 1 83 ? -27.300 34.312 -13.349 0.30 19.72 80 CYS B CA 1
ATOM 1693 C CA B CYS B 1 83 ? -27.365 34.334 -13.342 0.70 17.12 80 CYS B CA 1
ATOM 1694 C C A CYS B 1 83 ? -27.529 34.689 -14.799 0.30 18.71 80 CYS B C 1
ATOM 1695 C C B CYS B 1 83 ? -27.528 34.743 -14.802 0.70 17.03 80 CYS B C 1
ATOM 1696 O O A CYS B 1 83 ? -28.603 35.181 -15.165 0.30 19.72 80 CYS B O 1
ATOM 1697 O O B CYS B 1 83 ? -28.546 35.347 -15.173 0.70 17.32 80 CYS B O 1
ATOM 1702 N N . TYR B 1 84 ? -26.514 34.449 -15.618 1.00 16.67 81 TYR B N 1
ATOM 1703 C CA . TYR B 1 84 ? -26.581 34.742 -17.031 1.00 17.29 81 TYR B CA 1
ATOM 1704 C C . TYR B 1 84 ? -25.815 33.718 -17.816 1.00 18.35 81 TYR B C 1
ATOM 1705 O O . TYR B 1 84 ? -25.087 32.898 -17.243 1.00 19.83 81 TYR B O 1
ATOM 1714 N N . ASN B 1 85 ? -25.986 33.707 -19.130 1.00 18.78 82 ASN B N 1
ATOM 1715 C CA . ASN B 1 85 ? -25.168 32.817 -19.935 1.00 18.28 82 ASN B CA 1
ATOM 1716 C C . ASN B 1 85 ? -24.201 33.658 -20.719 1.00 17.08 82 ASN B C 1
ATOM 1717 O O . ASN B 1 85 ? -24.588 34.716 -21.264 1.00 16.99 82 ASN B O 1
ATOM 1722 N N . ASP B 1 86 ? -22.953 33.196 -20.835 1.00 16.09 83 ASP B N 1
ATOM 1723 C CA . ASP B 1 86 ? -21.990 33.894 -21.648 1.00 18.81 83 ASP B CA 1
ATOM 1724 C C . ASP B 1 86 ? -22.259 33.702 -23.126 1.00 18.11 83 ASP B C 1
ATOM 1725 O O . ASP B 1 86 ? -23.227 33.081 -23.492 1.00 18.06 83 ASP B O 1
ATOM 1730 N N . GLU B 1 87 ? -21.423 34.276 -24.000 1.00 18.36 84 GLU B N 1
ATOM 1731 C CA . GLU B 1 87 ? -21.711 34.245 -25.433 1.00 20.18 84 GLU B CA 1
ATOM 1732 C C . GLU B 1 87 ? -21.618 32.867 -26.053 1.00 20.04 84 GLU B C 1
ATOM 1733 O O . GLU B 1 87 ? -21.964 32.690 -27.222 1.00 21.00 84 GLU B O 1
ATOM 1739 N N . LEU B 1 88 ? -21.094 31.914 -25.272 1.00 19.20 85 LEU B N 1
ATOM 1740 C CA . LEU B 1 88 ? -20.966 30.505 -25.685 1.00 19.16 85 LEU B CA 1
ATOM 1741 C C . LEU B 1 88 ? -21.981 29.610 -24.987 1.00 19.60 85 LEU B C 1
ATOM 1742 O O . LEU B 1 88 ? -21.916 28.366 -25.084 1.00 21.54 85 LEU B O 1
ATOM 1747 N N . GLY B 1 89 ? -22.907 30.225 -24.267 1.00 18.65 86 GLY B N 1
ATOM 1748 C CA . GLY B 1 89 ? -23.953 29.463 -23.623 1.00 21.45 86 GLY B CA 1
ATOM 1749 C C . GLY B 1 89 ? -23.576 28.931 -22.254 1.00 19.60 86 GLY B C 1
ATOM 1750 O O . GLY B 1 89 ? -24.369 28.215 -21.654 1.00 23.52 86 GLY B O 1
ATOM 1751 N N . LYS B 1 90 ? -22.398 29.256 -21.744 1.00 18.17 87 LYS B N 1
ATOM 1752 C CA . LYS B 1 90 ? -21.987 28.775 -20.412 1.00 18.92 87 LYS B CA 1
ATOM 1753 C C . LYS B 1 90 ? -22.680 29.593 -19.313 1.00 19.72 87 LYS B C 1
ATOM 1754 O O . LYS B 1 90 ? -22.561 30.825 -19.309 1.00 17.94 87 LYS B O 1
ATOM 1760 N N . PRO B 1 91 ? -23.429 28.941 -18.385 1.00 18.64 88 PRO B N 1
ATOM 1761 C CA . PRO B 1 91 ? -24.039 29.728 -17.286 1.00 16.56 88 PRO B CA 1
ATOM 1762 C C . PRO B 1 91 ? -22.970 30.310 -16.372 1.00 17.02 88 PRO B C 1
ATOM 1763 O O . PRO B 1 91 ? -21.945 29.668 -16.104 1.00 16.52 88 PRO B O 1
ATOM 1767 N N . LYS B 1 92 ? -23.227 31.503 -15.855 1.00 15.81 89 LYS B N 1
ATOM 1768 C CA . LYS B 1 92 ? -22.273 32.218 -15.013 1.00 18.00 89 LYS B CA 1
ATOM 1769 C C . LYS B 1 92 ? -22.958 33.017 -13.928 1.00 18.18 89 LYS B C 1
ATOM 1770 O O . LYS B 1 92 ? -24.114 33.435 -14.066 1.00 17.31 89 LYS B O 1
ATOM 1776 N N . ILE B 1 93 ? -22.191 33.262 -12.865 1.00 16.16 90 ILE B N 1
ATOM 1777 C CA . ILE B 1 93 ? -22.576 34.121 -11.770 1.00 18.03 90 ILE B CA 1
ATOM 1778 C C . ILE B 1 93 ? -21.296 34.827 -11.383 1.00 19.63 90 ILE B C 1
ATOM 1779 O O . ILE B 1 93 ? -20.250 34.180 -11.238 1.00 18.70 90 ILE B O 1
ATOM 1784 N N . ASP B 1 94 ? -21.340 36.147 -11.241 1.00 20.83 91 ASP B N 1
ATOM 1785 C CA . ASP B 1 94 ? -20.183 36.918 -10.806 1.00 22.79 91 ASP B CA 1
ATOM 1786 C C . ASP B 1 94 ? -20.257 37.107 -9.299 1.00 22.86 91 ASP B C 1
ATOM 1787 O O . ASP B 1 94 ? -21.309 37.461 -8.762 1.00 23.32 91 ASP B O 1
ATOM 1792 N N . TYR B 1 95 ? -19.151 36.848 -8.604 1.00 21.42 92 TYR B N 1
ATOM 1793 C CA . TYR B 1 95 ? -19.105 37.036 -7.186 1.00 23.33 92 TYR B CA 1
ATOM 1794 C C . TYR B 1 95 ? -17.661 37.378 -6.820 1.00 25.21 92 TYR B C 1
ATOM 1795 O O . TYR B 1 95 ? -16.749 36.565 -6.970 1.00 23.97 92 TYR B O 1
ATOM 1804 N N . GLU B 1 96 ? -17.474 38.594 -6.317 1.00 26.71 93 GLU B N 1
ATOM 1805 C CA . GLU B 1 96 ? -16.140 39.097 -6.008 1.00 28.31 93 GLU B CA 1
ATOM 1806 C C . GLU B 1 96 ? -15.348 38.180 -5.062 1.00 26.88 93 GLU B C 1
ATOM 1807 O O . GLU B 1 96 ? -15.869 37.710 -4.059 1.00 25.73 93 GLU B O 1
ATOM 1813 N N . GLY B 1 97 ? -14.116 37.884 -5.440 1.00 27.03 94 GLY B N 1
ATOM 1814 C CA . GLY B 1 97 ? -13.215 37.063 -4.620 1.00 28.47 94 GLY B CA 1
ATOM 1815 C C . GLY B 1 97 ? -13.152 35.599 -4.999 1.00 29.49 94 GLY B C 1
ATOM 1816 O O . GLY B 1 97 ? -12.311 34.880 -4.487 1.00 27.96 94 GLY B O 1
ATOM 1817 N N . PHE B 1 98 ? -14.039 35.172 -5.901 1.00 24.18 95 PHE B N 1
ATOM 1818 C CA . PHE B 1 98 ? -14.152 33.768 -6.287 1.00 23.77 95 PHE B CA 1
ATOM 1819 C C . PHE B 1 98 ? -14.231 33.612 -7.784 1.00 23.24 95 PHE B C 1
ATOM 1820 O O . PHE B 1 98 ? -14.582 34.554 -8.519 1.00 20.97 95 PHE B O 1
ATOM 1828 N N . ILE B 1 99 ? -13.871 32.421 -8.245 1.00 20.80 96 ILE B N 1
ATOM 1829 C CA . ILE B 1 99 ? -14.138 32.042 -9.612 1.00 20.79 96 ILE B CA 1
ATOM 1830 C C . ILE B 1 99 ? -15.300 31.096 -9.431 1.00 18.13 96 ILE B C 1
ATOM 1831 O O . ILE B 1 99 ? -15.209 30.096 -8.682 1.00 18.97 96 ILE B O 1
ATOM 1836 N N . VAL B 1 100 ? -16.419 31.445 -10.062 1.00 17.20 97 VAL B N 1
ATOM 1837 C CA . VAL B 1 100 ? -17.633 30.674 -9.897 1.00 16.73 97 VAL B CA 1
ATOM 1838 C C . VAL B 1 100 ? -17.841 29.797 -11.124 1.00 16.86 97 VAL B C 1
ATOM 1839 O O . VAL B 1 100 ? -17.865 30.305 -12.273 1.00 18.52 97 VAL B O 1
ATOM 1843 N N . HIS B 1 101 ? -17.979 28.490 -10.915 1.00 14.29 98 HIS B N 1
ATOM 1844 C CA . HIS B 1 101 ? -18.257 27.560 -12.002 1.00 15.02 98 HIS B CA 1
ATOM 1845 C C . HIS B 1 101 ? -19.679 27.091 -11.830 1.00 14.01 98 HIS B C 1
ATOM 1846 O O . HIS B 1 101 ? -20.051 26.636 -10.766 1.00 16.03 98 HIS B O 1
ATOM 1853 N N . VAL B 1 102 ? -20.465 27.127 -12.910 1.00 12.67 99 VAL B N 1
ATOM 1854 C CA . VAL B 1 102 ? -21.848 26.717 -12.848 1.00 13.75 99 VAL B CA 1
ATOM 1855 C C . VAL B 1 102 ? -22.141 25.757 -13.985 1.00 12.99 99 VAL B C 1
ATOM 1856 O O . VAL B 1 102 ? -21.548 25.868 -15.054 1.00 14.31 99 VAL B O 1
ATOM 1860 N N A SER B 1 103 ? -23.029 24.808 -13.753 0.50 12.15 100 SER B N 1
ATOM 1861 N N B SER B 1 103 ? -23.022 24.797 -13.726 0.50 13.41 100 SER B N 1
ATOM 1862 C CA A SER B 1 103 ? -23.572 24.006 -14.844 0.50 12.98 100 SER B CA 1
ATOM 1863 C CA B SER B 1 103 ? -23.544 23.894 -14.748 0.50 15.44 100 SER B CA 1
ATOM 1864 C C A SER B 1 103 ? -25.034 23.704 -14.546 0.50 13.78 100 SER B C 1
ATOM 1865 C C B SER B 1 103 ? -25.043 23.703 -14.522 0.50 15.10 100 SER B C 1
ATOM 1866 O O A SER B 1 103 ? -25.456 23.537 -13.402 0.50 14.95 100 SER B O 1
ATOM 1867 O O B SER B 1 103 ? -25.497 23.619 -13.379 0.50 15.88 100 SER B O 1
ATOM 1872 N N . ILE B 1 104 ? -25.825 23.685 -15.604 1.00 14.18 101 ILE B N 1
ATOM 1873 C CA . ILE B 1 104 ? -27.268 23.482 -15.516 1.00 14.19 101 ILE B CA 1
ATOM 1874 C C . ILE B 1 104 ? -27.727 22.373 -16.470 1.00 14.45 101 ILE B C 1
ATOM 1875 O O . ILE B 1 104 ? -27.057 22.085 -17.482 1.00 15.02 101 ILE B O 1
ATOM 1880 N N . SER B 1 105 ? -28.855 21.778 -16.136 1.00 14.52 102 SER B N 1
ATOM 1881 C CA . SER B 1 105 ? -29.528 20.799 -16.968 1.00 15.17 102 SER B CA 1
ATOM 1882 C C . SER B 1 105 ? -31.012 20.765 -16.630 1.00 17.10 102 SER B C 1
ATOM 1883 O O . SER B 1 105 ? -31.411 21.072 -15.521 1.00 18.34 102 SER B O 1
ATOM 1886 N N . HIS B 1 106 ? -31.843 20.428 -17.616 1.00 16.53 103 HIS B N 1
ATOM 1887 C CA . HIS B 1 106 ? -33.225 20.190 -17.309 1.00 18.83 103 HIS B CA 1
ATOM 1888 C C . HIS B 1 106 ? -33.830 19.138 -18.209 1.00 19.04 103 HIS B C 1
ATOM 1889 O O . HIS B 1 106 ? -33.363 18.892 -19.304 1.00 19.78 103 HIS B O 1
ATOM 1896 N N . THR B 1 107 ? -34.869 18.513 -17.698 1.00 20.91 104 THR B N 1
ATOM 1897 C CA . THR B 1 107 ? -35.659 17.561 -18.438 1.00 21.73 104 THR B CA 1
ATOM 1898 C C . THR B 1 107 ? -37.074 18.097 -18.399 1.00 22.25 104 THR B C 1
ATOM 1899 O O . THR B 1 107 ? -37.303 19.186 -17.913 1.00 21.36 104 THR B O 1
ATOM 1903 N N . GLU B 1 108 ? -38.032 17.310 -18.854 1.00 24.23 105 GLU B N 1
ATOM 1904 C CA . GLU B 1 108 ? -39.415 17.742 -18.794 1.00 27.53 105 GLU B CA 1
ATOM 1905 C C . GLU B 1 108 ? -39.890 18.028 -17.360 1.00 26.60 105 GLU B C 1
ATOM 1906 O O . GLU B 1 108 ? -40.614 18.989 -17.123 1.00 25.70 105 GLU B O 1
ATOM 1912 N N . HIS B 1 109 ? -39.465 17.213 -16.400 1.00 25.39 106 HIS B N 1
ATOM 1913 C CA . HIS B 1 109 ? -39.957 17.318 -15.044 1.00 26.54 106 HIS B CA 1
ATOM 1914 C C . HIS B 1 109 ? -39.009 17.830 -13.994 1.00 22.69 106 HIS B C 1
ATOM 1915 O O . HIS B 1 109 ? -39.446 18.146 -12.891 1.00 21.64 106 HIS B O 1
ATOM 1922 N N . TYR B 1 110 ? -37.729 17.963 -14.339 1.00 21.40 107 TYR B N 1
ATOM 1923 C CA . TYR B 1 110 ? -36.704 18.362 -13.346 1.00 20.13 107 TYR B CA 1
ATOM 1924 C C . TYR B 1 110 ? -35.698 19.352 -13.884 1.00 19.35 107 TYR B C 1
ATOM 1925 O O . TYR B 1 110 ? -35.352 19.319 -15.052 1.00 20.38 107 TYR B O 1
ATOM 1934 N N . ALA B 1 111 ? -35.274 20.257 -13.019 1.00 18.60 108 ALA B N 1
ATOM 1935 C CA . ALA B 1 111 ? -34.179 21.163 -13.333 1.00 18.20 108 ALA B CA 1
ATOM 1936 C C . ALA B 1 111 ? -33.104 20.919 -12.291 1.00 17.64 108 ALA B C 1
ATOM 1937 O O . ALA B 1 111 ? -33.409 20.710 -11.110 1.00 17.72 108 ALA B O 1
ATOM 1939 N N A MET B 1 112 ? -31.834 20.930 -12.713 0.50 17.94 109 MET B N 1
ATOM 1940 N N B MET B 1 112 ? -31.844 20.941 -12.710 0.50 17.76 109 MET B N 1
ATOM 1941 C CA A MET B 1 112 ? -30.723 20.688 -11.768 0.50 17.60 109 MET B CA 1
ATOM 1942 C CA B MET B 1 112 ? -30.782 20.813 -11.722 0.50 17.15 109 MET B CA 1
ATOM 1943 C C A MET B 1 112 ? -29.591 21.642 -12.082 0.50 16.11 109 MET B C 1
ATOM 1944 C C B MET B 1 112 ? -29.639 21.709 -12.073 0.50 15.91 109 MET B C 1
ATOM 1945 O O A MET B 1 112 ? -29.312 21.937 -13.245 0.50 17.09 109 MET B O 1
ATOM 1946 O O B MET B 1 112 ? -29.389 22.005 -13.246 0.50 16.82 109 MET B O 1
ATOM 1955 N N . SER B 1 113 ? -28.924 22.118 -11.040 1.00 14.27 110 SER B N 1
ATOM 1956 C CA . SER B 1 113 ? -27.814 23.013 -11.194 1.00 15.09 110 SER B CA 1
ATOM 1957 C C . SER B 1 113 ? -26.731 22.589 -10.222 1.00 13.91 110 SER B C 1
ATOM 1958 O O . SER B 1 113 ? -27.020 22.071 -9.134 1.00 15.41 110 SER B O 1
ATOM 1961 N N A GLN B 1 114 ? -25.494 22.783 -10.632 0.50 13.47 111 GLN B N 1
ATOM 1962 N N B GLN B 1 114 ? -25.493 22.786 -10.637 0.50 14.33 111 GLN B N 1
ATOM 1963 C CA A GLN B 1 114 ? -24.381 22.574 -9.740 0.50 14.50 111 GLN B CA 1
ATOM 1964 C CA B GLN B 1 114 ? -24.348 22.544 -9.790 0.50 16.06 111 GLN B CA 1
ATOM 1965 C C A GLN B 1 114 ? -23.456 23.782 -9.804 0.50 14.17 111 GLN B C 1
ATOM 1966 C C B GLN B 1 114 ? -23.459 23.784 -9.812 0.50 15.05 111 GLN B C 1
ATOM 1967 O O A GLN B 1 114 ? -23.303 24.437 -10.847 0.50 14.83 111 GLN B O 1
ATOM 1968 O O B GLN B 1 114 ? -23.322 24.452 -10.846 0.50 15.72 111 GLN B O 1
ATOM 1979 N N . VAL B 1 115 ? -22.863 24.104 -8.670 1.00 13.47 112 VAL B N 1
ATOM 1980 C CA . VAL B 1 115 ? -21.942 25.204 -8.561 1.00 14.16 112 VAL B CA 1
ATOM 1981 C C . VAL B 1 115 ? -20.689 24.756 -7.839 1.00 15.22 112 VAL B C 1
ATOM 1982 O O . VAL B 1 115 ? -20.773 24.027 -6.856 1.00 16.25 112 VAL B O 1
ATOM 1986 N N . VAL B 1 116 ? -19.539 25.159 -8.338 1.00 14.02 113 VAL B N 1
ATOM 1987 C CA . VAL B 1 116 ? -18.291 24.975 -7.631 1.00 14.34 113 VAL B CA 1
ATOM 1988 C C . VAL B 1 116 ? -17.607 26.347 -7.505 1.00 15.13 113 VAL B C 1
ATOM 1989 O O . VAL B 1 116 ? -17.448 27.083 -8.492 1.00 17.38 113 VAL B O 1
ATOM 1993 N N . LEU B 1 117 ? -17.255 26.753 -6.293 1.00 15.56 114 LEU B N 1
ATOM 1994 C CA . LEU B 1 117 ? -16.555 28.007 -6.071 1.00 16.53 114 LEU B CA 1
ATOM 1995 C C . LEU B 1 117 ? -15.104 27.705 -5.809 1.00 16.83 114 LEU B C 1
ATOM 1996 O O . LEU B 1 117 ? -14.833 26.889 -4.948 1.00 15.77 114 LEU B O 1
ATOM 2001 N N . GLU B 1 118 ? -14.211 28.356 -6.538 1.00 18.72 115 GLU B N 1
ATOM 2002 C CA . GLU B 1 118 ? -12.784 28.241 -6.251 1.00 19.77 115 GLU B CA 1
ATOM 2003 C C . GLU B 1 118 ? -12.251 29.634 -5.882 1.00 21.02 115 GLU B C 1
ATOM 2004 O O . GLU B 1 118 ? -12.828 30.676 -6.243 1.00 20.99 115 GLU B O 1
ATOM 2010 N N . LYS B 1 119 ? -11.130 29.618 -5.166 1.00 22.71 116 LYS B N 1
ATOM 2011 C CA . LYS B 1 119 ? -10.477 30.783 -4.565 1.00 27.55 116 LYS B CA 1
ATOM 2012 C C . LYS B 1 119 ? -8.984 30.638 -4.680 1.00 26.81 116 LYS B C 1
ATOM 2013 O O . LYS B 1 119 ? -8.486 29.523 -4.703 1.00 23.65 116 LYS B O 1
ATOM 2019 N N . SER B 1 120 ? -8.270 31.758 -4.662 1.00 28.06 117 SER B N 1
ATOM 2020 C CA . SER B 1 120 ? -6.833 31.700 -4.433 1.00 28.49 117 SER B CA 1
ATOM 2021 C C . SER B 1 120 ? -6.661 31.482 -2.937 1.00 28.86 117 SER B C 1
ATOM 2022 O O . SER B 1 120 ? -7.344 32.144 -2.164 1.00 30.56 117 SER B O 1
ATOM 2025 N N . ALA B 1 121 ? -5.712 30.640 -2.521 1.00 28.44 118 ALA B N 1
ATOM 2026 C CA . ALA B 1 121 ? -5.531 30.363 -1.079 1.00 30.92 118 ALA B CA 1
ATOM 2027 C C . ALA B 1 121 ? -5.069 31.602 -0.327 1.00 33.27 118 ALA B C 1
ATOM 2028 O O . ALA B 1 121 ? -5.378 31.778 0.858 1.00 34.09 118 ALA B O 1
ATOM 2030 N N . PHE B 1 122 ? -4.324 32.449 -1.033 1.00 32.38 119 PHE B N 1
ATOM 2031 C CA . PHE B 1 122 ? -3.823 33.699 -0.485 1.00 37.78 119 PHE B CA 1
ATOM 2032 C C . PHE B 1 122 ? -3.305 34.589 -1.611 1.00 39.30 119 PHE B C 1
ATOM 2033 O O . PHE B 1 122 ? -2.739 35.658 -1.374 1.00 42.52 119 PHE B O 1
ATOM 2042 N N . ASN C 1 2 ? -5.431 31.727 -13.515 1.00 60.25 -1 ASN C N 1
ATOM 2043 C CA . ASN C 1 2 ? -4.883 30.875 -12.411 1.00 55.81 -1 ASN C CA 1
ATOM 2044 C C . ASN C 1 2 ? -5.925 29.926 -11.790 1.00 48.26 -1 ASN C C 1
ATOM 2045 O O . ASN C 1 2 ? -5.717 29.403 -10.687 1.00 47.05 -1 ASN C O 1
ATOM 2050 N N . ALA C 1 3 ? -7.040 29.715 -12.481 1.00 43.00 0 ALA C N 1
ATOM 2051 C CA . ALA C 1 3 ? -8.059 28.776 -12.023 1.00 35.88 0 ALA C CA 1
ATOM 2052 C C . ALA C 1 3 ? -7.509 27.348 -12.056 1.00 30.60 0 ALA C C 1
ATOM 2053 O O . ALA C 1 3 ? -6.653 27.016 -12.879 1.00 39.82 0 ALA C O 1
ATOM 2055 N N . MET C 1 4 ? -8.021 26.494 -11.189 1.00 25.86 1 MET C N 1
ATOM 2056 C CA . MET C 1 4 ? -7.622 25.091 -11.187 1.00 23.46 1 MET C CA 1
ATOM 2057 C C . MET C 1 4 ? -8.647 24.308 -11.971 1.00 20.09 1 MET C C 1
ATOM 2058 O O . MET C 1 4 ? -8.380 23.199 -12.394 1.00 21.78 1 MET C O 1
ATOM 2063 N N . ILE C 1 5 ? -9.855 24.844 -12.042 1.00 18.99 2 ILE C N 1
ATOM 2064 C CA . ILE C 1 5 ? -10.938 24.222 -12.801 1.00 17.06 2 ILE C CA 1
ATOM 2065 C C . ILE C 1 5 ? -11.246 24.968 -14.091 1.00 17.31 2 ILE C C 1
ATOM 2066 O O . ILE C 1 5 ? -11.497 26.188 -14.099 1.00 18.15 2 ILE C O 1
ATOM 2071 N N . HIS C 1 6 ? -11.184 24.236 -15.190 1.00 16.79 3 HIS C N 1
ATOM 2072 C CA . HIS C 1 6 ? -11.453 24.783 -16.515 1.00 18.04 3 HIS C CA 1
ATOM 2073 C C . HIS C 1 6 ? -12.937 24.905 -16.784 1.00 17.66 3 HIS C C 1
ATOM 2074 O O . HIS C 1 6 ? -13.402 25.906 -17.348 1.00 19.45 3 HIS C O 1
ATOM 2081 N N . GLY C 1 7 ? -13.706 23.920 -16.347 1.00 15.60 4 GLY C N 1
ATOM 2082 C CA . GLY C 1 7 ? -15.168 23.977 -16.511 1.00 16.02 4 GLY C CA 1
ATOM 2083 C C . GLY C 1 7 ? -15.819 22.763 -15.891 1.00 14.06 4 GLY C C 1
ATOM 2084 O O . GLY C 1 7 ? -15.152 21.778 -15.580 1.00 14.24 4 GLY C O 1
ATOM 2085 N N . ILE C 1 8 ? -17.103 22.905 -15.584 1.00 13.99 5 ILE C N 1
ATOM 2086 C CA . ILE C 1 8 ? -17.886 21.803 -15.063 1.00 14.08 5 ILE C CA 1
ATOM 2087 C C . ILE C 1 8 ? -19.140 21.628 -15.905 1.00 14.36 5 ILE C C 1
ATOM 2088 O O . ILE C 1 8 ? -19.633 22.560 -16.569 1.00 15.54 5 ILE C O 1
ATOM 2093 N N . GLY C 1 9 ? -19.658 20.419 -15.876 1.00 13.60 6 GLY C N 1
ATOM 2094 C CA . GLY C 1 9 ? -20.884 20.122 -16.586 1.00 13.79 6 GLY C CA 1
ATOM 2095 C C . GLY C 1 9 ? -21.699 19.090 -15.889 1.00 13.55 6 GLY C C 1
ATOM 2096 O O . GLY C 1 9 ? -21.159 18.188 -15.215 1.00 14.51 6 GLY C O 1
ATOM 2097 N N . VAL C 1 10 ? -23.004 19.204 -16.045 1.00 14.19 7 VAL C N 1
ATOM 2098 C CA . VAL C 1 10 ? -23.913 18.245 -15.471 1.00 14.84 7 VAL C CA 1
ATOM 2099 C C . VAL C 1 10 ? -25.003 17.980 -16.479 1.00 15.53 7 VAL C C 1
ATOM 2100 O O . VAL C 1 10 ? -25.400 18.881 -17.227 1.00 15.59 7 VAL C O 1
ATOM 2104 N N . ASP C 1 11 ? -25.521 16.757 -16.493 1.00 15.44 8 ASP C N 1
ATOM 2105 C CA . ASP C 1 11 ? -26.666 16.480 -17.351 1.00 17.84 8 ASP C CA 1
ATOM 2106 C C . ASP C 1 11 ? -27.550 15.401 -16.756 1.00 17.42 8 ASP C C 1
ATOM 2107 O O . ASP C 1 11 ? -27.055 14.404 -16.237 1.00 16.66 8 ASP C O 1
ATOM 2112 N N . LEU C 1 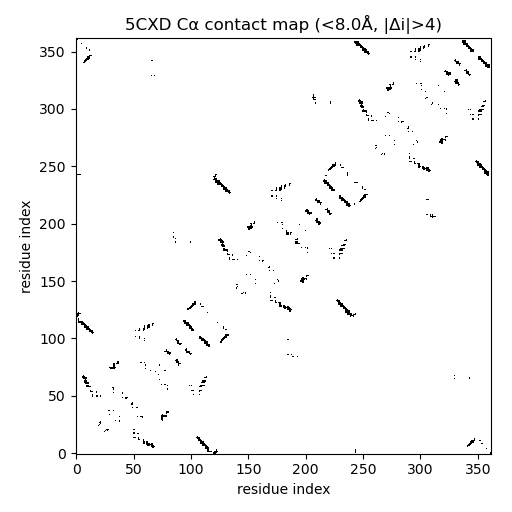12 ? -28.856 15.636 -16.858 1.00 18.42 9 LEU C N 1
ATOM 2113 C CA . LEU C 1 12 ? -29.882 14.734 -16.413 1.00 18.73 9 LEU C CA 1
ATOM 2114 C C . LEU C 1 12 ? -30.690 14.333 -17.634 1.00 19.97 9 LEU C C 1
ATOM 2115 O O . LEU C 1 12 ? -31.111 15.205 -18.437 1.00 19.34 9 LEU C O 1
ATOM 2120 N N . ILE C 1 13 ? -30.929 13.025 -17.760 1.00 19.76 10 ILE C N 1
ATOM 2121 C CA . ILE C 1 13 ? -31.604 12.424 -18.884 1.00 21.36 10 ILE C CA 1
ATOM 2122 C C . ILE C 1 13 ? -32.722 11.495 -18.418 1.00 22.50 10 ILE C C 1
ATOM 2123 O O . ILE C 1 13 ? -32.531 10.668 -17.519 1.00 22.70 10 ILE C O 1
ATOM 2128 N N A GLU C 1 14 ? -33.881 11.639 -19.040 0.50 23.47 11 GLU C N 1
ATOM 2129 N N B GLU C 1 14 ? -33.881 11.642 -19.034 0.50 23.31 11 GLU C N 1
ATOM 2130 C CA A GLU C 1 14 ? -35.023 10.765 -18.770 0.50 25.66 11 GLU C CA 1
ATOM 2131 C CA B GLU C 1 14 ? -35.030 10.789 -18.724 0.50 25.43 11 GLU C CA 1
ATOM 2132 C C A GLU C 1 14 ? -34.858 9.524 -19.605 0.50 25.71 11 GLU C C 1
ATOM 2133 C C B GLU C 1 14 ? -34.895 9.537 -19.594 0.50 25.61 11 GLU C C 1
ATOM 2134 O O A GLU C 1 14 ? -34.932 9.586 -20.831 0.50 26.28 11 GLU C O 1
ATOM 2135 O O B GLU C 1 14 ? -34.936 9.615 -20.824 0.50 26.19 11 GLU C O 1
ATOM 2146 N N . ILE C 1 15 ? -34.706 8.390 -18.946 1.00 26.16 12 ILE C N 1
ATOM 2147 C CA . ILE C 1 15 ? -34.501 7.119 -19.628 1.00 27.20 12 ILE C CA 1
ATOM 2148 C C . ILE C 1 15 ? -35.625 6.786 -20.624 1.00 28.64 12 ILE C C 1
ATOM 2149 O O . ILE C 1 15 ? -35.345 6.314 -21.727 1.00 28.94 12 ILE C O 1
ATOM 2154 N N . ASP C 1 16 ? -36.871 7.036 -20.242 1.00 29.67 13 ASP C N 1
ATOM 2155 C CA . ASP C 1 16 ? -38.005 6.754 -21.131 1.00 33.08 13 ASP C CA 1
ATOM 2156 C C . ASP C 1 16 ? -37.906 7.478 -22.464 1.00 31.88 13 ASP C C 1
ATOM 2157 O O . ASP C 1 16 ? -38.347 6.943 -23.486 1.00 32.81 13 ASP C O 1
ATOM 2162 N N . ARG C 1 17 ? -37.362 8.690 -22.460 1.00 30.44 14 ARG C N 1
ATOM 2163 C CA . ARG C 1 17 ? -37.195 9.454 -23.684 1.00 33.76 14 ARG C CA 1
ATOM 2164 C C . ARG C 1 17 ? -36.194 8.772 -24.594 1.00 32.87 14 ARG C C 1
ATOM 2165 O O . ARG C 1 17 ? -36.401 8.682 -25.799 1.00 33.37 14 ARG C O 1
ATOM 2173 N N . ILE C 1 18 ? -35.127 8.258 -23.999 1.00 29.06 15 ILE C N 1
ATOM 2174 C CA . ILE C 1 18 ? -34.110 7.501 -24.746 1.00 28.53 15 ILE C CA 1
ATOM 2175 C C . ILE C 1 18 ? -34.713 6.185 -25.262 1.00 28.68 15 ILE C C 1
ATOM 2176 O O . ILE C 1 18 ? -34.402 5.745 -26.358 1.00 30.53 15 ILE C O 1
ATOM 2181 N N . GLN C 1 19 ? -35.531 5.533 -24.457 1.00 29.21 16 GLN C N 1
ATOM 2182 C CA . GLN C 1 19 ? -36.200 4.318 -24.901 1.00 32.08 16 GLN C CA 1
ATOM 2183 C C . GLN C 1 19 ? -36.988 4.657 -26.171 1.00 31.45 16 GLN C C 1
ATOM 2184 O O . GLN C 1 19 ? -36.908 3.951 -27.179 1.00 31.07 16 GLN C O 1
ATOM 2190 N N . ALA C 1 20 ? -37.753 5.742 -26.131 1.00 32.70 17 ALA C N 1
ATOM 2191 C CA . ALA C 1 20 ? -38.593 6.117 -27.279 1.00 36.46 17 ALA C CA 1
ATOM 2192 C C . ALA C 1 20 ? -37.784 6.435 -28.515 1.00 37.00 17 ALA C C 1
ATOM 2193 O O . ALA C 1 20 ? -38.145 6.051 -29.631 1.00 39.92 17 ALA C O 1
ATOM 2195 N N . LEU C 1 21 ? -36.690 7.152 -28.312 1.00 35.36 18 LEU C N 1
ATOM 2196 C CA . LEU C 1 21 ? -35.833 7.539 -29.388 1.00 37.12 18 LEU C CA 1
ATOM 2197 C C . LEU C 1 21 ? -35.201 6.317 -30.040 1.00 35.34 18 LEU C C 1
ATOM 2198 O O . LEU C 1 21 ? -35.200 6.212 -31.265 1.00 38.04 18 LEU C O 1
ATOM 2203 N N . TYR C 1 22 ? -34.738 5.364 -29.228 1.00 33.66 19 TYR C N 1
ATOM 2204 C CA . TYR C 1 22 ? -34.084 4.159 -29.725 1.00 34.06 19 TYR C CA 1
ATOM 2205 C C . TYR C 1 22 ? -35.053 3.304 -30.516 1.00 36.35 19 TYR C C 1
ATOM 2206 O O . TYR C 1 22 ? -34.680 2.747 -31.542 1.00 34.37 19 TYR C O 1
ATOM 2215 N N . SER C 1 23 ? -36.291 3.197 -30.046 1.00 37.28 20 SER C N 1
ATOM 2216 C CA . SER C 1 23 ? -37.297 2.390 -30.753 1.00 39.55 20 SER C CA 1
ATOM 2217 C C . SER C 1 23 ? -37.629 2.996 -32.115 1.00 40.83 20 SER C C 1
ATOM 2218 O O . SER C 1 23 ? -37.881 2.284 -33.072 1.00 43.05 20 SER C O 1
ATOM 2221 N N . LYS C 1 24 ? -37.653 4.319 -32.183 1.00 42.18 21 LYS C N 1
ATOM 2222 C CA . LYS C 1 24 ? -37.975 5.052 -33.412 1.00 43.92 21 LYS C CA 1
ATOM 2223 C C . LYS C 1 24 ? -36.834 5.221 -34.439 1.00 43.12 21 LYS C C 1
ATOM 2224 O O . LYS C 1 24 ? -37.058 5.156 -35.654 1.00 40.55 21 LYS C O 1
ATOM 2230 N N A GLN C 1 25 ? -35.621 5.440 -33.943 0.50 40.77 22 GLN C N 1
ATOM 2231 N N B GLN C 1 25 ? -35.630 5.490 -33.940 0.50 40.42 22 GLN C N 1
ATOM 2232 C CA A GLN C 1 25 ? -34.457 5.681 -34.795 0.50 41.96 22 GLN C CA 1
ATOM 2233 C CA B GLN C 1 25 ? -34.454 5.717 -34.783 0.50 41.33 22 GLN C CA 1
ATOM 2234 C C A GLN C 1 25 ? -33.202 5.047 -34.217 0.50 41.03 22 GLN C C 1
ATOM 2235 C C B GLN C 1 25 ? -33.221 5.064 -34.165 0.50 40.61 22 GLN C C 1
ATOM 2236 O O A GLN C 1 25 ? -32.245 5.753 -33.888 0.50 38.27 22 GLN C O 1
ATOM 2237 O O B GLN C 1 25 ? -32.309 5.773 -33.738 0.50 37.63 22 GLN C O 1
ATOM 2248 N N . PRO C 1 26 ? -33.174 3.713 -34.126 1.00 41.69 23 PRO C N 1
ATOM 2249 C CA . PRO C 1 26 ? -32.034 3.038 -33.490 1.00 41.57 23 PRO C CA 1
ATOM 2250 C C . PRO C 1 26 ? -30.669 3.383 -34.080 1.00 41.51 23 PRO C C 1
ATOM 2251 O O . PRO C 1 26 ? -29.710 3.551 -33.319 1.00 39.91 23 PRO C O 1
ATOM 2255 N N . LYS C 1 27 ? -30.579 3.532 -35.398 1.00 40.07 24 LYS C N 1
ATOM 2256 C CA . LYS C 1 27 ? -29.291 3.791 -36.036 1.00 43.61 24 LYS C CA 1
ATOM 2257 C C . LYS C 1 27 ? -28.785 5.177 -35.731 1.00 44.41 24 LYS C C 1
ATOM 2258 O O . LYS C 1 27 ? -27.598 5.364 -35.492 1.00 39.44 24 LYS C O 1
ATOM 2264 N N . LEU C 1 28 ? -29.693 6.145 -35.745 1.00 44.91 25 LEU C N 1
ATOM 2265 C CA . LEU C 1 28 ? -29.344 7.514 -35.448 1.00 45.52 25 LEU C CA 1
ATOM 2266 C C . LEU C 1 28 ? -28.872 7.596 -34.006 1.00 41.47 25 LEU C C 1
ATOM 2267 O O . LEU C 1 28 ? -27.964 8.346 -33.684 1.00 41.07 25 LEU C O 1
ATOM 2272 N N . VAL C 1 29 ? -29.529 6.855 -33.122 1.00 36.66 26 VAL C N 1
ATOM 2273 C CA . VAL C 1 29 ? -29.139 6.893 -31.745 1.00 36.25 26 VAL C CA 1
ATOM 2274 C C . VAL C 1 29 ? -27.765 6.275 -31.579 1.00 32.54 26 VAL C C 1
ATOM 2275 O O . VAL C 1 29 ? -26.947 6.842 -30.859 1.00 31.85 26 VAL C O 1
ATOM 2279 N N . GLU C 1 30 ? -27.516 5.123 -32.198 1.00 28.85 27 GLU C N 1
ATOM 2280 C CA . GLU C 1 30 ? -26.217 4.462 -32.022 1.00 31.01 27 GLU C CA 1
ATOM 2281 C C . GLU C 1 30 ? -25.051 5.277 -32.615 1.00 31.22 27 GLU C C 1
ATOM 2282 O O . GLU C 1 30 ? -23.914 5.076 -32.198 1.00 26.59 27 GLU C O 1
ATOM 2288 N N . ARG C 1 31 ? -25.329 6.249 -33.503 1.00 29.57 28 ARG C N 1
ATOM 2289 C CA . ARG C 1 31 ? -24.281 7.106 -34.041 1.00 29.93 28 ARG C CA 1
ATOM 2290 C C . ARG C 1 31 ? -23.664 8.023 -32.998 1.00 28.53 28 ARG C C 1
ATOM 2291 O O . ARG C 1 31 ? -22.688 8.689 -33.322 1.00 30.37 28 ARG C O 1
ATOM 2299 N N . ILE C 1 32 ? -24.233 8.118 -31.797 1.00 23.01 29 ILE C N 1
ATOM 2300 C CA . ILE C 1 32 ? -23.589 8.909 -30.750 1.00 19.98 29 ILE C CA 1
ATOM 2301 C C . ILE C 1 32 ? -22.406 8.145 -30.194 1.00 19.84 29 ILE C C 1
ATOM 2302 O O . ILE C 1 32 ? -21.567 8.727 -29.518 1.00 17.57 29 ILE C O 1
ATOM 2307 N N . LEU C 1 33 ? -22.320 6.847 -30.483 1.00 16.75 30 LEU C N 1
ATOM 2308 C CA . LEU C 1 33 ? -21.254 6.042 -29.910 1.00 16.95 30 LEU C CA 1
ATOM 2309 C C . LEU C 1 33 ? -19.996 5.984 -30.737 1.00 16.18 30 LEU C C 1
ATOM 2310 O O . LEU C 1 33 ? -20.039 5.885 -31.949 1.00 17.92 30 LEU C O 1
ATOM 2315 N N . THR C 1 34 ? -18.858 6.015 -30.066 1.00 15.68 31 THR C N 1
ATOM 2316 C CA . THR C 1 34 ? -17.593 5.787 -30.732 1.00 17.41 31 THR C CA 1
ATOM 2317 C C . THR C 1 34 ? -17.497 4.311 -31.131 1.00 19.16 31 THR C C 1
ATOM 2318 O O . THR C 1 34 ? -18.300 3.497 -30.713 1.00 18.02 31 THR C O 1
ATOM 2322 N N . LYS C 1 35 ? -16.509 3.954 -31.937 1.00 20.70 32 LYS C N 1
ATOM 2323 C CA . LYS C 1 35 ? -16.354 2.514 -32.301 1.00 23.67 32 LYS C CA 1
ATOM 2324 C C . LYS C 1 35 ? -16.151 1.645 -31.051 1.00 22.10 32 LYS C C 1
ATOM 2325 O O . LYS C 1 35 ? -16.728 0.571 -30.935 1.00 21.57 32 LYS C O 1
ATOM 2331 N N . ASN C 1 36 ? -15.328 2.123 -30.125 1.00 21.99 33 ASN C N 1
ATOM 2332 C CA . ASN C 1 36 ? -15.099 1.403 -28.864 1.00 20.32 33 ASN C CA 1
ATOM 2333 C C . ASN C 1 36 ? -16.376 1.213 -28.073 1.00 20.12 33 ASN C C 1
ATOM 2334 O O . ASN C 1 36 ? -16.614 0.160 -27.529 1.00 19.00 33 ASN C O 1
ATOM 2339 N N . GLU C 1 37 ? -17.193 2.268 -27.982 1.00 17.16 34 GLU C N 1
ATOM 2340 C CA . GLU C 1 37 ? -18.471 2.171 -27.281 1.00 17.22 34 GLU C CA 1
ATOM 2341 C C . GLU C 1 37 ? -19.439 1.230 -27.989 1.00 18.26 34 GLU C C 1
ATOM 2342 O O . GLU C 1 37 ? -20.189 0.476 -27.342 1.00 20.45 34 GLU C O 1
ATOM 2348 N N A GLN C 1 38 ? -19.436 1.279 -29.312 0.50 17.91 35 GLN C N 1
ATOM 2349 N N B GLN C 1 38 ? -19.451 1.263 -29.316 0.50 18.72 35 GLN C N 1
ATOM 2350 C CA A GLN C 1 38 ? -20.275 0.404 -30.122 0.50 19.63 35 GLN C CA 1
ATOM 2351 C CA B GLN C 1 38 ? -20.302 0.363 -30.093 0.50 21.03 35 GLN C CA 1
ATOM 2352 C C A GLN C 1 38 ? -19.940 -1.062 -29.876 0.50 20.53 35 GLN C C 1
ATOM 2353 C C B GLN C 1 38 ? -19.953 -1.067 -29.794 0.50 21.36 35 GLN C C 1
ATOM 2354 O O A GLN C 1 38 ? -20.832 -1.898 -29.864 0.50 21.64 35 GLN C O 1
ATOM 2355 O O B GLN C 1 38 ? -20.850 -1.876 -29.639 0.50 22.28 35 GLN C O 1
ATOM 2366 N N . HIS C 1 39 ? -18.652 -1.361 -29.676 1.00 21.89 36 HIS C N 1
ATOM 2367 C CA . HIS C 1 39 ? -18.208 -2.734 -29.382 1.00 21.55 36 HIS C CA 1
ATOM 2368 C C . HIS C 1 39 ? -18.798 -3.253 -28.076 1.00 22.45 36 HIS C C 1
ATOM 2369 O O . HIS C 1 39 ? -19.254 -4.402 -27.998 1.00 24.70 36 HIS C O 1
ATOM 2376 N N . LYS C 1 40 ? -18.854 -2.389 -27.078 1.00 18.67 37 LYS C N 1
ATOM 2377 C CA . LYS C 1 40 ? -19.482 -2.705 -25.812 1.00 19.85 37 LYS C CA 1
ATOM 2378 C C . LYS C 1 40 ? -20.989 -2.923 -25.976 1.00 21.34 37 LYS C C 1
ATOM 2379 O O . LYS C 1 40 ? -21.558 -3.918 -25.536 1.00 20.95 37 LYS C O 1
ATOM 2385 N N . PHE C 1 41 ? -21.617 -2.000 -26.680 1.00 18.22 38 PHE C N 1
ATOM 2386 C CA . PHE C 1 41 ? -23.047 -2.032 -26.867 1.00 18.90 38 PHE C CA 1
ATOM 2387 C C . PHE C 1 41 ? -23.481 -3.316 -27.577 1.00 20.95 38 PHE C C 1
ATOM 2388 O O . PHE C 1 41 ? -24.522 -3.896 -27.261 1.00 23.11 38 PHE C O 1
ATOM 2396 N N . ASN C 1 42 ? -22.698 -3.728 -28.571 1.00 21.11 39 ASN C N 1
ATOM 2397 C CA . ASN C 1 42 ? -23.039 -4.867 -29.390 1.00 23.26 39 ASN C CA 1
ATOM 2398 C C . ASN C 1 42 ? -22.996 -6.175 -28.616 1.00 22.75 39 ASN C C 1
ATOM 2399 O O . ASN C 1 42 ? -23.564 -7.161 -29.072 1.00 23.33 39 ASN C O 1
ATOM 2404 N N . ASN C 1 43 ? -22.316 -6.179 -27.465 1.00 20.92 40 ASN C N 1
ATOM 2405 C CA . ASN C 1 43 ? -22.227 -7.387 -26.618 1.00 22.59 40 ASN C CA 1
ATOM 2406 C C . ASN C 1 43 ? -23.359 -7.530 -25.628 1.00 22.54 40 ASN C C 1
ATOM 2407 O O . ASN C 1 43 ? -23.530 -8.594 -25.040 1.00 23.72 40 ASN C O 1
ATOM 2412 N N . PHE C 1 44 ? -24.179 -6.501 -25.475 1.00 21.81 41 PHE C N 1
ATOM 2413 C CA . PHE C 1 44 ? -25.301 -6.567 -24.534 1.00 22.98 41 PHE C CA 1
ATOM 2414 C C . PHE C 1 44 ? -26.430 -7.405 -25.090 1.00 27.15 41 PHE C C 1
ATOM 2415 O O . PHE C 1 44 ? -26.679 -7.393 -26.295 1.00 26.76 41 PHE C O 1
ATOM 2423 N N . THR C 1 45 ? -27.071 -8.176 -24.217 1.00 26.53 42 THR C N 1
ATOM 2424 C CA . THR C 1 45 ? -28.190 -9.021 -24.640 1.00 29.97 42 THR C CA 1
ATOM 2425 C C . THR C 1 45 ? -29.531 -8.586 -24.044 1.00 33.50 42 THR C C 1
ATOM 2426 O O . THR C 1 45 ? -30.570 -9.062 -24.484 1.00 35.55 42 THR C O 1
ATOM 2430 N N . HIS C 1 46 ? -29.509 -7.698 -23.040 1.00 35.04 43 HIS C N 1
ATOM 2431 C CA . HIS C 1 46 ? -30.752 -7.211 -22.424 1.00 37.49 43 HIS C CA 1
ATOM 2432 C C . HIS C 1 46 ? -31.094 -5.787 -22.844 1.00 38.56 43 HIS C C 1
ATOM 2433 O O . HIS C 1 46 ? -30.241 -4.898 -22.827 1.00 31.72 43 HIS C O 1
ATOM 2440 N N . GLU C 1 47 ? -32.345 -5.568 -23.225 1.00 38.87 44 GLU C N 1
ATOM 2441 C CA . GLU C 1 47 ? -32.786 -4.235 -23.635 1.00 38.90 44 GLU C CA 1
ATOM 2442 C C . GLU C 1 47 ? -32.621 -3.199 -22.538 1.00 36.82 44 GLU C C 1
ATOM 2443 O O . GLU C 1 47 ? -32.263 -2.042 -22.816 1.00 34.96 44 GLU C O 1
ATOM 2449 N N . GLN C 1 48 ? -32.903 -3.587 -21.301 1.00 37.35 45 GLN C N 1
ATOM 2450 C CA . GLN C 1 48 ? -32.806 -2.623 -20.219 1.00 38.88 45 GLN C CA 1
ATOM 2451 C C . GLN C 1 48 ? -31.377 -2.079 -20.117 1.00 31.73 45 GLN C C 1
ATOM 2452 O O . GLN C 1 48 ? -31.189 -0.870 -19.950 1.00 30.66 45 GLN C O 1
ATOM 2458 N N . ARG C 1 49 ? -30.394 -2.972 -20.230 1.00 27.91 46 ARG C N 1
ATOM 2459 C CA . ARG C 1 49 ? -28.988 -2.595 -20.172 1.00 25.95 46 ARG C CA 1
ATOM 2460 C C . ARG C 1 49 ? -28.626 -1.709 -21.338 1.00 24.21 46 ARG C C 1
ATOM 2461 O O . ARG C 1 49 ? -27.903 -0.744 -21.179 1.00 21.88 46 ARG C O 1
ATOM 2469 N N . LYS C 1 50 ? -29.155 -2.032 -22.511 1.00 24.53 47 LYS C N 1
ATOM 2470 C CA . LYS C 1 50 ? -28.909 -1.227 -23.705 1.00 24.03 47 LYS C CA 1
ATOM 2471 C C . LYS C 1 50 ? -29.363 0.209 -23.552 1.00 23.69 47 LYS C C 1
ATOM 2472 O O . LYS C 1 50 ? -28.619 1.148 -23.859 1.00 20.41 47 LYS C O 1
ATOM 2478 N N . ILE C 1 51 ? -30.589 0.384 -23.082 1.00 24.89 48 ILE C N 1
ATOM 2479 C CA . ILE C 1 51 ? -31.125 1.734 -22.923 1.00 25.85 48 ILE C CA 1
ATOM 2480 C C . ILE C 1 51 ? -30.371 2.493 -21.809 1.00 23.87 48 ILE C C 1
ATOM 2481 O O . ILE C 1 51 ? -30.098 3.687 -21.936 1.00 21.85 48 ILE C O 1
ATOM 2486 N N A GLU C 1 52 ? -30.064 1.817 -20.713 0.50 25.07 49 GLU C N 1
ATOM 2487 N N B GLU C 1 52 ? -30.044 1.786 -20.721 0.50 23.83 49 GLU C N 1
ATOM 2488 C CA A GLU C 1 52 ? -29.308 2.462 -19.639 0.50 25.99 49 GLU C CA 1
ATOM 2489 C CA B GLU C 1 52 ? -29.233 2.342 -19.608 0.50 23.94 49 GLU C CA 1
ATOM 2490 C C A GLU C 1 52 ? -27.928 2.906 -20.140 0.50 22.53 49 GLU C C 1
ATOM 2491 C C B GLU C 1 52 ? -27.907 2.886 -20.133 0.50 21.41 49 GLU C C 1
ATOM 2492 O O A GLU C 1 52 ? -27.497 4.000 -19.811 0.50 21.58 49 GLU C O 1
ATOM 2493 O O B GLU C 1 52 ? -27.487 4.003 -19.830 0.50 20.56 49 GLU C O 1
ATOM 2504 N N . PHE C 1 53 ? -27.267 2.069 -20.945 1.00 19.96 50 PHE C N 1
ATOM 2505 C CA . PHE C 1 53 ? -25.971 2.408 -21.518 1.00 18.44 50 PHE C CA 1
ATOM 2506 C C . PHE C 1 53 ? -26.097 3.646 -22.389 1.00 17.60 50 PHE C C 1
ATOM 2507 O O . PHE C 1 53 ? -25.320 4.606 -22.240 1.00 17.53 50 PHE C O 1
ATOM 2515 N N . LEU C 1 54 ? -27.080 3.641 -23.290 1.00 17.86 51 LEU C N 1
ATOM 2516 C CA . LEU C 1 54 ? -27.274 4.783 -24.168 1.00 18.26 51 LEU C CA 1
ATOM 2517 C C . LEU C 1 54 ? -27.597 6.048 -23.386 1.00 17.70 51 LEU C C 1
ATOM 2518 O O . LEU C 1 54 ? -27.046 7.099 -23.657 1.00 16.89 51 LEU C O 1
ATOM 2523 N N . ALA C 1 55 ? -28.486 5.948 -22.413 1.00 19.01 52 ALA C N 1
ATOM 2524 C CA . ALA C 1 55 ? -28.894 7.109 -21.616 1.00 18.73 52 ALA C CA 1
ATOM 2525 C C . ALA C 1 55 ? -27.701 7.662 -20.858 1.00 17.53 52 ALA C C 1
ATOM 2526 O O . ALA C 1 55 ? -27.470 8.873 -20.817 1.00 17.53 52 ALA C O 1
ATOM 2528 N N . GLY C 1 56 ? -26.903 6.771 -20.279 1.00 16.99 53 GLY C N 1
ATOM 2529 C CA . GLY C 1 56 ? -25.715 7.181 -19.558 1.00 17.91 53 GLY C CA 1
ATOM 2530 C C . GLY C 1 56 ? -24.695 7.853 -20.476 1.00 15.80 53 GLY C C 1
ATOM 2531 O O . GLY C 1 56 ? -24.014 8.783 -20.067 1.00 15.90 53 GLY C O 1
ATOM 2532 N N . ARG C 1 57 ? -24.543 7.352 -21.698 1.00 15.96 54 ARG C N 1
ATOM 2533 C CA . ARG C 1 57 ? -23.626 7.957 -22.645 1.00 16.15 54 ARG C CA 1
ATOM 2534 C C . ARG C 1 57 ? -24.128 9.333 -23.105 1.00 16.27 54 ARG C C 1
ATOM 2535 O O . ARG C 1 57 ? -23.322 10.274 -23.217 1.00 14.99 54 ARG C O 1
ATOM 2543 N N . PHE C 1 58 ? -25.423 9.464 -23.350 1.00 15.71 55 PHE C N 1
ATOM 2544 C CA . PHE C 1 58 ? -26.020 10.779 -23.705 1.00 18.82 55 PHE C CA 1
ATOM 2545 C C . PHE C 1 58 ? -25.703 11.782 -22.591 1.00 17.06 55 PHE C C 1
ATOM 2546 O O . PHE C 1 58 ? -25.232 12.891 -22.827 1.00 16.05 55 PHE C O 1
ATOM 2554 N N . ALA C 1 59 ? -25.946 11.367 -21.355 1.00 16.49 56 ALA C N 1
ATOM 2555 C CA . ALA C 1 59 ? -25.731 12.255 -20.223 1.00 15.83 56 ALA C CA 1
ATOM 2556 C C . ALA C 1 59 ? -24.267 12.652 -20.067 1.00 15.88 56 ALA C C 1
ATOM 2557 O O . ALA C 1 59 ? -23.943 13.825 -19.845 1.00 15.83 56 ALA C O 1
ATOM 2559 N N . THR C 1 60 ? -23.390 11.658 -20.145 1.00 14.48 57 THR C N 1
ATOM 2560 C CA . THR C 1 60 ? -21.978 11.901 -19.977 1.00 13.10 57 THR C CA 1
ATOM 2561 C C . THR C 1 60 ? -21.386 12.771 -21.097 1.00 13.66 57 THR C C 1
ATOM 2562 O O . THR C 1 60 ? -20.631 13.713 -20.814 1.00 13.55 57 THR C O 1
ATOM 2566 N N . LYS C 1 61 ? -21.762 12.483 -22.344 1.00 12.56 58 LYS C N 1
ATOM 2567 C CA . LYS C 1 61 ? -21.276 13.247 -23.478 1.00 13.12 58 LYS C CA 1
ATOM 2568 C C . LYS C 1 61 ? -21.772 14.688 -23.420 1.00 13.51 58 LYS C C 1
ATOM 2569 O O . LYS C 1 61 ? -20.992 15.619 -23.686 1.00 15.24 58 LYS C O 1
ATOM 2575 N N . GLU C 1 62 ? -23.019 14.878 -23.032 1.00 14.59 59 GLU C N 1
ATOM 2576 C CA . GLU C 1 62 ? -23.593 16.232 -22.850 1.00 17.18 59 GLU C CA 1
ATOM 2577 C C . GLU C 1 62 ? -22.910 16.989 -21.701 1.00 15.84 59 GLU C C 1
ATOM 2578 O O . GLU C 1 62 ? -22.584 18.174 -21.838 1.00 15.26 59 GLU C O 1
ATOM 2584 N N . ALA C 1 63 ? -22.682 16.319 -20.576 1.00 13.83 60 ALA C N 1
ATOM 2585 C CA . ALA C 1 63 ? -21.987 16.943 -19.455 1.00 13.36 60 ALA C CA 1
ATOM 2586 C C . ALA C 1 63 ? -20.580 17.342 -19.849 1.00 13.15 60 ALA C C 1
ATOM 2587 O O . ALA C 1 63 ? -20.099 18.426 -19.492 1.00 15.14 60 ALA C O 1
ATOM 2589 N N . PHE C 1 64 ? -19.887 16.460 -20.570 1.00 13.55 61 PHE C N 1
ATOM 2590 C CA . PHE C 1 64 ? -18.552 16.770 -21.004 1.00 14.32 61 PHE C CA 1
ATOM 2591 C C . PHE C 1 64 ? -18.552 17.999 -21.942 1.00 14.65 61 PHE C C 1
ATOM 2592 O O . PHE C 1 64 ? -17.708 18.896 -21.801 1.00 14.18 61 PHE C O 1
ATOM 2600 N N A SER C 1 65 ? -19.489 18.020 -22.894 0.50 14.54 62 SER C N 1
ATOM 2601 N N B SER C 1 65 ? -19.490 18.020 -22.890 0.50 15.43 62 SER C N 1
ATOM 2602 C CA A SER C 1 65 ? -19.595 19.129 -23.852 0.50 15.51 62 SER C CA 1
ATOM 2603 C CA B SER C 1 65 ? -19.622 19.126 -23.843 0.50 16.99 62 SER C CA 1
ATOM 2604 C C A SER C 1 65 ? -19.790 20.451 -23.108 0.50 16.36 62 SER C C 1
ATOM 2605 C C B SER C 1 65 ? -19.826 20.457 -23.122 0.50 17.18 62 SER C C 1
ATOM 2606 O O A SER C 1 65 ? -19.172 21.485 -23.464 0.50 17.65 62 SER C O 1
ATOM 2607 O O B SER C 1 65 ? -19.265 21.504 -23.502 0.50 18.17 62 SER C O 1
ATOM 2612 N N . LYS C 1 66 ? -20.654 20.435 -22.088 1.00 15.94 63 LYS C N 1
ATOM 2613 C CA . LYS C 1 66 ? -20.895 21.633 -21.311 1.00 17.26 63 LYS C CA 1
ATOM 2614 C C . LYS C 1 66 ? -19.679 22.093 -20.538 1.00 16.91 63 LYS C C 1
ATOM 2615 O O . LYS C 1 66 ? -19.416 23.297 -20.408 1.00 16.17 63 LYS C O 1
ATOM 2621 N N . ALA C 1 67 ? -18.913 21.130 -20.026 1.00 14.90 64 ALA C N 1
ATOM 2622 C CA . ALA C 1 67 ? -17.716 21.461 -19.280 1.00 17.72 64 ALA C CA 1
ATOM 2623 C C . ALA C 1 67 ? -16.677 22.123 -20.188 1.00 17.34 64 ALA C C 1
ATOM 2624 O O . ALA C 1 67 ? -15.894 22.953 -19.748 1.00 18.67 64 ALA C O 1
ATOM 2626 N N . LEU C 1 68 ? -16.630 21.741 -21.445 1.00 18.51 65 LEU C N 1
ATOM 2627 C CA . LEU C 1 68 ? -15.727 22.460 -22.396 1.00 20.45 65 LEU C CA 1
ATOM 2628 C C . LEU C 1 68 ? -15.976 23.951 -22.538 1.00 20.56 65 LEU C C 1
ATOM 2629 O O . LEU C 1 68 ? -15.047 24.710 -22.794 1.00 20.90 65 LEU C O 1
ATOM 2634 N N . GLY C 1 69 ? -17.232 24.390 -22.455 1.00 22.31 66 GLY C N 1
ATOM 2635 C CA . GLY C 1 69 ? -17.584 25.819 -22.453 1.00 23.64 66 GLY C CA 1
ATOM 2636 C C . GLY C 1 69 ? -17.325 26.515 -23.771 1.00 25.05 66 GLY C C 1
ATOM 2637 O O . GLY C 1 69 ? -17.129 27.742 -23.816 1.00 24.63 66 GLY C O 1
ATOM 2638 N N . THR C 1 70 ? -17.351 25.733 -24.852 1.00 24.71 67 THR C N 1
ATOM 2639 C CA . THR C 1 70 ? -16.990 26.256 -26.172 1.00 25.98 67 THR C CA 1
ATOM 2640 C C . THR C 1 70 ? -18.201 26.634 -26.989 1.00 26.69 67 THR C C 1
ATOM 2641 O O . THR C 1 70 ? -18.039 27.196 -28.065 1.00 24.94 67 THR C O 1
ATOM 2645 N N . GLY C 1 71 ? -19.415 26.352 -26.499 1.00 24.94 68 GLY C N 1
ATOM 2646 C CA . GLY C 1 71 ? -20.620 26.750 -27.265 1.00 25.01 68 GLY C CA 1
ATOM 2647 C C . GLY C 1 71 ? -20.614 26.162 -28.662 1.00 26.60 68 GLY C C 1
ATOM 2648 O O . GLY C 1 71 ? -20.350 24.980 -28.799 1.00 24.43 68 GLY C O 1
ATOM 2649 N N . LEU C 1 72 ? -20.976 26.957 -29.673 1.00 28.65 69 LEU C N 1
ATOM 2650 C CA . LEU C 1 72 ? -20.932 26.518 -31.070 1.00 32.53 69 LEU C CA 1
ATOM 2651 C C . LEU C 1 72 ? -19.587 26.905 -31.759 1.00 35.81 69 LEU C C 1
ATOM 2652 O O . LEU C 1 72 ? -19.479 26.858 -33.000 1.00 40.37 69 LEU C O 1
ATOM 2657 N N . GLY C 1 73 ? -18.580 27.277 -30.967 1.00 35.17 70 GLY C N 1
ATOM 2658 C CA . GLY C 1 73 ? -17.292 27.751 -31.475 1.00 37.15 70 GLY C CA 1
ATOM 2659 C C . GLY C 1 73 ? -16.361 26.687 -32.022 1.00 40.26 70 GLY C C 1
ATOM 2660 O O . GLY C 1 73 ? -15.550 26.953 -32.898 1.00 41.06 70 GLY C O 1
ATOM 2661 N N . LYS C 1 74 ? -16.424 25.493 -31.458 1.00 38.97 71 LYS C N 1
ATOM 2662 C CA . LYS C 1 74 ? -15.639 24.373 -31.948 1.00 43.58 71 LYS C CA 1
ATOM 2663 C C . LYS C 1 74 ? -16.598 23.210 -32.081 1.00 39.45 71 LYS C C 1
ATOM 2664 O O . LYS C 1 74 ? -17.356 22.913 -31.164 1.00 44.01 71 LYS C O 1
ATOM 2670 N N . HIS C 1 75 ? -16.594 22.554 -33.222 1.00 33.97 72 HIS C N 1
ATOM 2671 C CA . HIS C 1 75 ? -17.487 21.428 -33.367 1.00 32.53 72 HIS C CA 1
ATOM 2672 C C . HIS C 1 75 ? -16.896 20.136 -32.769 1.00 29.10 72 HIS C C 1
ATOM 2673 O O . HIS C 1 75 ? -15.807 19.736 -33.148 1.00 32.41 72 HIS C O 1
ATOM 2680 N N . VAL C 1 76 ? -17.615 19.501 -31.846 1.00 26.05 73 VAL C N 1
ATOM 2681 C CA . VAL C 1 76 ? -17.211 18.207 -31.306 1.00 27.00 73 VAL C CA 1
ATOM 2682 C C . VAL C 1 76 ? -18.367 17.225 -31.494 1.00 25.03 73 VAL C C 1
ATOM 2683 O O . VAL C 1 76 ? -19.475 17.442 -31.033 1.00 29.27 73 VAL C O 1
ATOM 2687 N N . ALA C 1 77 ? -18.091 16.158 -32.191 1.00 24.00 74 ALA C N 1
ATOM 2688 C CA . ALA C 1 77 ? -19.100 15.167 -32.437 1.00 21.81 74 ALA C CA 1
ATOM 2689 C C . ALA C 1 77 ? -19.228 14.240 -31.189 1.00 21.44 74 ALA C C 1
ATOM 2690 O O . ALA C 1 77 ? -18.229 13.971 -30.507 1.00 21.15 74 ALA C O 1
ATOM 2692 N N . PHE C 1 78 ? -20.443 13.804 -30.855 1.00 22.82 75 PHE C N 1
ATOM 2693 C CA . PHE C 1 78 ? -20.611 12.846 -29.718 1.00 22.23 75 PHE C CA 1
ATOM 2694 C C . PHE C 1 78 ? -19.813 11.588 -30.005 1.00 21.48 75 PHE C C 1
ATOM 2695 O O . PHE C 1 78 ? -19.280 10.954 -29.077 1.00 18.98 75 PHE C O 1
ATOM 2703 N N . ASN C 1 79 ? -19.694 11.208 -31.268 1.00 21.55 76 ASN C N 1
ATOM 2704 C CA . ASN C 1 79 ? -18.936 9.997 -31.598 1.00 23.68 76 ASN C CA 1
ATOM 2705 C C . ASN C 1 79 ? -17.424 10.212 -31.583 1.00 24.30 76 ASN C C 1
ATOM 2706 O O . ASN C 1 79 ? -16.675 9.327 -31.960 1.00 25.64 76 ASN C O 1
ATOM 2711 N N . ASP C 1 80 ? -16.986 11.388 -31.142 1.00 24.19 77 ASP C N 1
ATOM 2712 C CA . ASP C 1 80 ? -15.577 11.672 -30.870 1.00 25.04 77 ASP C CA 1
ATOM 2713 C C . ASP C 1 80 ? -15.293 11.853 -29.355 1.00 23.49 77 ASP C C 1
ATOM 2714 O O . ASP C 1 80 ? -14.229 12.324 -28.968 1.00 24.48 77 ASP C O 1
ATOM 2719 N N . ILE C 1 81 ? -16.269 11.544 -28.513 1.00 21.47 78 ILE C N 1
ATOM 2720 C CA . ILE C 1 81 ? -16.089 11.604 -27.074 1.00 20.11 78 ILE C CA 1
ATOM 2721 C C . ILE C 1 81 ? -16.163 10.156 -26.592 1.00 18.51 78 ILE C C 1
ATOM 2722 O O . ILE C 1 81 ? -17.229 9.578 -26.473 1.00 21.42 78 ILE C O 1
ATOM 2727 N N . ASP C 1 82 ? -15.009 9.551 -26.337 1.00 17.81 79 ASP C N 1
ATOM 2728 C CA . ASP C 1 82 ? -14.971 8.117 -26.002 1.00 18.59 79 ASP C CA 1
ATOM 2729 C C . ASP C 1 82 ? -14.981 7.946 -24.482 1.00 19.21 79 ASP C C 1
ATOM 2730 O O . ASP C 1 82 ? -13.985 8.192 -23.805 1.00 20.15 79 ASP C O 1
ATOM 2735 N N A CYS C 1 83 ? -16.121 7.549 -23.938 0.40 19.33 80 CYS C N 1
ATOM 2736 N N B CYS C 1 83 ? -16.129 7.554 -23.956 0.60 17.82 80 CYS C N 1
ATOM 2737 C CA A CYS C 1 83 ? -16.223 7.274 -22.527 0.40 19.37 80 CYS C CA 1
ATOM 2738 C CA B CYS C 1 83 ? -16.299 7.302 -22.547 0.60 16.64 80 CYS C CA 1
ATOM 2739 C C A CYS C 1 83 ? -15.896 5.822 -22.319 0.40 19.07 80 CYS C C 1
ATOM 2740 C C B CYS C 1 83 ? -15.894 5.842 -22.355 0.60 17.54 80 CYS C C 1
ATOM 2741 O O A CYS C 1 83 ? -16.420 4.945 -22.968 0.40 19.50 80 CYS C O 1
ATOM 2742 O O B CYS C 1 83 ? -16.348 4.983 -23.124 0.60 17.71 80 CYS C O 1
ATOM 2747 N N . TYR C 1 84 ? -15.001 5.556 -21.409 1.00 18.08 81 TYR C N 1
ATOM 2748 C CA . TYR C 1 84 ? -14.537 4.198 -21.200 1.00 19.26 81 TYR C CA 1
ATOM 2749 C C . TYR C 1 84 ? -14.445 3.932 -19.721 1.00 20.81 81 TYR C C 1
ATOM 2750 O O . TYR C 1 84 ? -14.762 4.788 -18.900 1.00 19.67 81 TYR C O 1
ATOM 2759 N N . ASN C 1 85 ? -14.048 2.723 -19.354 1.00 24.97 82 ASN C N 1
ATOM 2760 C CA . ASN C 1 85 ? -13.937 2.452 -17.921 1.00 32.70 82 ASN C CA 1
ATOM 2761 C C . ASN C 1 85 ? -12.563 2.137 -17.554 1.00 36.41 82 ASN C C 1
ATOM 2762 O O . ASN C 1 85 ? -11.854 1.511 -18.345 1.00 37.23 82 ASN C O 1
ATOM 2767 N N . ASP C 1 86 ? -12.195 2.488 -16.328 1.00 39.81 83 ASP C N 1
ATOM 2768 C CA . ASP C 1 86 ? -10.955 1.967 -15.799 1.00 50.31 83 ASP C CA 1
ATOM 2769 C C . ASP C 1 86 ? -11.193 0.479 -15.533 1.00 53.65 83 ASP C C 1
ATOM 2770 O O . ASP C 1 86 ? -12.305 -0.026 -15.726 1.00 59.23 83 ASP C O 1
ATOM 2775 N N . GLU C 1 87 ? -10.180 -0.229 -15.061 1.00 71.26 84 GLU C N 1
ATOM 2776 C CA . GLU C 1 87 ? -10.297 -1.685 -14.944 1.00 80.68 84 GLU C CA 1
ATOM 2777 C C . GLU C 1 87 ? -11.273 -2.177 -13.868 1.00 87.33 84 GLU C C 1
ATOM 2778 O O . GLU C 1 87 ? -11.550 -3.376 -13.797 1.00 96.95 84 GLU C O 1
ATOM 2784 N N . LEU C 1 88 ? -11.779 -1.260 -13.041 1.00 86.27 85 LEU C N 1
ATOM 2785 C CA . LEU C 1 88 ? -12.791 -1.570 -12.027 1.00 83.00 85 LEU C CA 1
ATOM 2786 C C . LEU C 1 88 ? -14.172 -1.027 -12.390 1.00 80.47 85 LEU C C 1
ATOM 2787 O O . LEU C 1 88 ? -15.136 -1.243 -11.648 1.00 76.12 85 LEU C O 1
ATOM 2792 N N . GLY C 1 89 ? -14.270 -0.345 -13.532 1.00 66.59 86 GLY C N 1
ATOM 2793 C CA . GLY C 1 89 ? -15.526 0.261 -13.970 1.00 63.07 86 GLY C CA 1
ATOM 2794 C C . GLY C 1 89 ? -15.761 1.739 -13.687 1.00 46.40 86 GLY C C 1
ATOM 2795 O O . GLY C 1 89 ? -16.862 2.231 -13.960 1.00 58.49 86 GLY C O 1
ATOM 2796 N N . LYS C 1 90 ? -14.772 2.457 -13.141 1.00 43.25 87 LYS C N 1
ATOM 2797 C CA . LYS C 1 90 ? -14.954 3.906 -12.904 1.00 41.02 87 LYS C CA 1
ATOM 2798 C C . LYS C 1 90 ? -14.960 4.625 -14.289 1.00 30.16 87 LYS C C 1
ATOM 2799 O O . LYS C 1 90 ? -14.031 4.441 -15.084 1.00 26.94 87 LYS C O 1
ATOM 2805 N N . PRO C 1 91 ? -16.016 5.403 -14.586 1.00 24.59 88 PRO C N 1
ATOM 2806 C CA . PRO C 1 91 ? -16.041 6.053 -15.905 1.00 22.24 88 PRO C CA 1
ATOM 2807 C C . PRO C 1 91 ? -14.930 7.075 -16.129 1.00 21.83 88 PRO C C 1
ATOM 2808 O O . PRO C 1 91 ? -14.566 7.843 -15.214 1.00 21.32 88 PRO C O 1
ATOM 2812 N N . LYS C 1 92 ? -14.443 7.121 -17.367 1.00 19.58 89 LYS C N 1
ATOM 2813 C CA . LYS C 1 92 ? -13.388 8.042 -17.714 1.00 21.74 89 LYS C CA 1
ATOM 2814 C C . LYS C 1 92 ? -13.567 8.579 -19.106 1.00 19.47 89 LYS C C 1
ATOM 2815 O O . LYS C 1 92 ? -14.160 7.930 -19.958 1.00 16.07 89 LYS C O 1
ATOM 2821 N N . ILE C 1 93 ? -12.969 9.745 -19.353 1.00 17.31 90 ILE C N 1
ATOM 2822 C CA . ILE C 1 93 ? -12.880 10.337 -20.685 1.00 16.99 90 ILE C CA 1
ATOM 2823 C C . ILE C 1 93 ? -11.509 11.013 -20.715 1.00 17.95 90 ILE C C 1
ATOM 2824 O O . ILE C 1 93 ? -11.117 11.579 -19.715 1.00 18.96 90 ILE C O 1
ATOM 2829 N N . ASP C 1 94 ? -10.771 10.858 -21.793 1.00 18.80 91 ASP C N 1
ATOM 2830 C CA . ASP C 1 94 ? -9.482 11.544 -21.934 1.00 20.47 91 ASP C CA 1
ATOM 2831 C C . ASP C 1 94 ? -9.682 12.779 -22.781 1.00 19.92 91 ASP C C 1
ATOM 2832 O O . ASP C 1 94 ? -10.403 12.737 -23.785 1.00 21.22 91 ASP C O 1
ATOM 2837 N N . TYR C 1 95 ? -9.053 13.883 -22.391 1.00 19.21 92 TYR C N 1
ATOM 2838 C CA . TYR C 1 95 ? -9.053 15.072 -23.192 1.00 19.02 92 TYR C CA 1
ATOM 2839 C C . TYR C 1 95 ? -7.685 15.710 -22.980 1.00 19.60 92 TYR C C 1
ATOM 2840 O O . TYR C 1 95 ? -7.373 16.190 -21.910 1.00 19.55 92 TYR C O 1
ATOM 2849 N N A GLU C 1 96 ? -6.867 15.689 -24.022 0.50 20.54 93 GLU C N 1
ATOM 2850 N N B GLU C 1 96 ? -6.859 15.672 -24.003 0.50 20.92 93 GLU C N 1
ATOM 2851 C CA A GLU C 1 96 ? -5.505 16.212 -23.953 0.50 22.22 93 GLU C CA 1
ATOM 2852 C CA B GLU C 1 96 ? -5.498 16.155 -23.862 0.50 22.87 93 GLU C CA 1
ATOM 2853 C C A GLU C 1 96 ? -5.437 17.623 -23.375 0.50 21.68 93 GLU C C 1
ATOM 2854 C C B GLU C 1 96 ? -5.430 17.603 -23.371 0.50 22.05 93 GLU C C 1
ATOM 2855 O O A GLU C 1 96 ? -6.166 18.506 -23.804 0.50 21.56 93 GLU C O 1
ATOM 2856 O O B GLU C 1 96 ? -6.180 18.468 -23.802 0.50 21.91 93 GLU C O 1
ATOM 2867 N N . GLY C 1 97 ? -4.518 17.836 -22.441 1.00 21.60 94 GLY C N 1
ATOM 2868 C CA . GLY C 1 97 ? -4.309 19.145 -21.846 1.00 23.09 94 GLY C CA 1
ATOM 2869 C C . GLY C 1 97 ? -5.033 19.339 -20.533 1.00 21.93 94 GLY C C 1
ATOM 2870 O O . GLY C 1 97 ? -4.772 20.300 -19.824 1.00 22.70 94 GLY C O 1
ATOM 2871 N N . PHE C 1 98 ? -5.888 18.395 -20.187 1.00 20.40 95 PHE C N 1
ATOM 2872 C CA . PHE C 1 98 ? -6.695 18.505 -19.002 1.00 19.26 95 PHE C CA 1
ATOM 2873 C C . PHE C 1 98 ? -6.785 17.208 -18.222 1.00 18.77 95 PHE C C 1
ATOM 2874 O O . PHE C 1 98 ? -6.503 16.139 -18.743 1.00 18.34 95 PHE C O 1
ATOM 2882 N N . ILE C 1 99 ? -7.156 17.321 -16.944 1.00 17.79 96 ILE C N 1
ATOM 2883 C CA . ILE C 1 99 ? -7.442 16.152 -16.138 1.00 18.85 96 ILE C CA 1
ATOM 2884 C C . ILE C 1 99 ? -8.969 16.101 -16.089 1.00 17.69 96 ILE C C 1
ATOM 2885 O O . ILE C 1 99 ? -9.598 17.090 -15.712 1.00 18.46 96 ILE C O 1
ATOM 2890 N N . VAL C 1 100 ? -9.556 15.003 -16.539 1.00 16.75 97 VAL C N 1
ATOM 2891 C CA . VAL C 1 100 ? -10.982 14.876 -16.635 1.00 15.86 97 VAL C CA 1
ATOM 2892 C C . VAL C 1 100 ? -11.509 13.991 -15.511 1.00 14.84 97 VAL C C 1
ATOM 2893 O O . VAL C 1 100 ? -11.018 12.872 -15.309 1.00 16.11 97 VAL C O 1
ATOM 2897 N N . HIS C 1 101 ? -12.486 14.508 -14.777 1.00 14.81 98 HIS C N 1
ATOM 2898 C CA . HIS C 1 101 ? -13.137 13.748 -13.729 1.00 15.23 98 HIS C CA 1
ATOM 2899 C C . HIS C 1 101 ? -14.595 13.543 -14.117 1.00 15.46 98 HIS C C 1
ATOM 2900 O O . HIS C 1 101 ? -15.261 14.480 -14.543 1.00 15.11 98 HIS C O 1
ATOM 2907 N N . VAL C 1 102 ? -15.074 12.306 -13.973 1.00 14.61 99 VAL C N 1
ATOM 2908 C CA . VAL C 1 102 ? -16.435 11.951 -14.373 1.00 14.78 99 VAL C CA 1
ATOM 2909 C C . VAL C 1 102 ? -17.084 11.099 -13.309 1.00 14.78 99 VAL C C 1
ATOM 2910 O O . VAL C 1 102 ? -16.410 10.332 -12.642 1.00 16.88 99 VAL C O 1
ATOM 2914 N N . SER C 1 103 ? -18.377 11.304 -13.106 1.00 14.78 100 SER C N 1
ATOM 2915 C CA . SER C 1 103 ? -19.154 10.439 -12.253 1.00 15.35 100 SER C CA 1
ATOM 2916 C C . SER C 1 103 ? -20.535 10.317 -12.842 1.00 15.00 100 SER C C 1
ATOM 2917 O O . SER C 1 103 ? -21.074 11.263 -13.433 1.00 15.19 100 SER C O 1
ATOM 2920 N N A ILE C 1 104 ? -21.083 9.100 -12.755 0.50 15.85 101 ILE C N 1
ATOM 2921 N N B ILE C 1 104 ? -21.119 9.138 -12.707 0.50 16.00 101 ILE C N 1
ATOM 2922 C CA A ILE C 1 104 ? -22.380 8.743 -13.324 0.50 16.62 101 ILE C CA 1
ATOM 2923 C CA B ILE C 1 104 ? -22.446 8.905 -13.202 0.50 16.68 101 ILE C CA 1
ATOM 2924 C C A ILE C 1 104 ? -23.277 8.067 -12.282 0.50 17.09 101 ILE C C 1
ATOM 2925 C C B ILE C 1 104 ? -23.297 8.307 -12.106 0.50 17.19 101 ILE C C 1
ATOM 2926 O O A ILE C 1 104 ? -22.780 7.314 -11.432 0.50 17.29 101 ILE C O 1
ATOM 2927 O O B ILE C 1 104 ? -22.812 7.913 -11.038 0.50 17.43 101 ILE C O 1
ATOM 2936 N N . SER C 1 105 ? -24.589 8.316 -12.364 1.00 17.44 102 SER C N 1
ATOM 2937 C CA . SER C 1 105 ? -25.567 7.673 -11.504 1.00 18.72 102 SER C CA 1
ATOM 2938 C C . SER C 1 105 ? -26.851 7.430 -12.283 1.00 19.93 102 SER C C 1
ATOM 2939 O O . SER C 1 105 ? -27.172 8.154 -13.204 1.00 21.23 102 SER C O 1
ATOM 2942 N N . HIS C 1 106 ? -27.564 6.376 -11.942 1.00 22.88 103 HIS C N 1
ATOM 2943 C CA . HIS C 1 106 ? -28.843 6.184 -12.592 1.00 25.18 103 HIS C CA 1
ATOM 2944 C C . HIS C 1 106 ? -29.812 5.528 -11.653 1.00 25.34 103 HIS C C 1
ATOM 2945 O O . HIS C 1 106 ? -29.432 4.843 -10.702 1.00 25.96 103 HIS C O 1
ATOM 2952 N N . THR C 1 107 ? -31.075 5.794 -11.928 1.00 26.23 104 THR C N 1
ATOM 2953 C CA . THR C 1 107 ? -32.176 5.202 -11.219 1.00 27.90 104 THR C CA 1
ATOM 2954 C C . THR C 1 107 ? -32.993 4.513 -12.315 1.00 28.10 104 THR C C 1
ATOM 2955 O O . THR C 1 107 ? -32.585 4.466 -13.468 1.00 25.49 104 THR C O 1
ATOM 2959 N N . GLU C 1 108 ? -34.174 4.017 -11.969 1.00 30.64 105 GLU C N 1
ATOM 2960 C CA . GLU C 1 108 ? -35.022 3.390 -12.970 1.00 32.45 105 GLU C CA 1
ATOM 2961 C C . GLU C 1 108 ? -35.388 4.350 -14.114 1.00 31.20 105 GLU C C 1
ATOM 2962 O O . GLU C 1 108 ? -35.395 3.959 -15.287 1.00 28.88 105 GLU C O 1
ATOM 2968 N N . HIS C 1 109 ? -35.660 5.613 -13.784 1.00 31.02 106 HIS C N 1
ATOM 2969 C CA . HIS C 1 109 ? -36.141 6.562 -14.774 1.00 29.71 106 HIS C CA 1
ATOM 2970 C C . HIS C 1 109 ? -35.204 7.645 -15.241 1.00 26.36 106 HIS C C 1
ATOM 2971 O O . HIS C 1 109 ? -35.501 8.292 -16.242 1.00 23.33 106 HIS C O 1
ATOM 2978 N N . TYR C 1 110 ? -34.062 7.812 -14.566 1.00 25.03 107 TYR C N 1
ATOM 2979 C CA . TYR C 1 110 ? -33.136 8.895 -14.853 1.00 24.38 107 TYR C CA 1
ATOM 2980 C C . TYR C 1 110 ? -31.702 8.449 -14.866 1.00 22.78 107 TYR C C 1
ATOM 2981 O O . TYR C 1 110 ? -31.308 7.544 -14.132 1.00 23.76 107 TYR C O 1
ATOM 2990 N N . ALA C 1 111 ? -30.925 9.080 -15.731 1.00 22.16 108 ALA C N 1
ATOM 2991 C CA . ALA C 1 111 ? -29.500 8.900 -15.738 1.00 20.14 108 ALA C CA 1
ATOM 2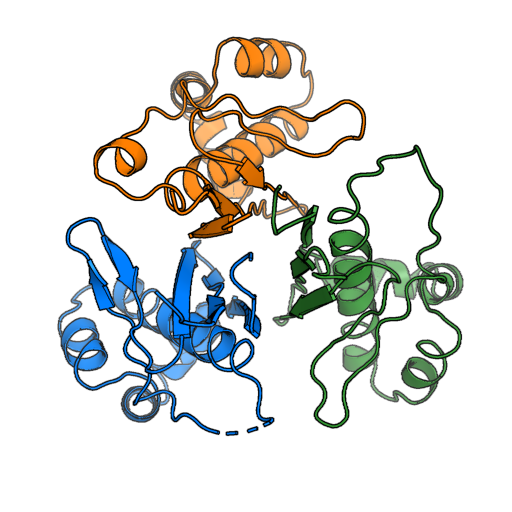992 C C . ALA C 1 111 ? -28.913 10.281 -15.559 1.00 19.74 108 ALA C C 1
ATOM 2993 O O . ALA C 1 111 ? -29.410 11.259 -16.127 1.00 20.62 108 ALA C O 1
ATOM 2995 N N A MET C 1 112 ? -27.854 10.375 -14.792 0.50 18.46 109 MET C N 1
ATOM 2996 N N B MET C 1 112 ? -27.925 10.387 -14.672 0.50 19.46 109 MET C N 1
ATOM 2997 C CA A MET C 1 112 ? -27.180 11.635 -14.699 0.50 17.88 109 MET C CA 1
ATOM 2998 C CA B MET C 1 112 ? -27.242 11.671 -14.479 0.50 19.84 109 MET C CA 1
ATOM 2999 C C A MET C 1 112 ? -25.677 11.443 -14.763 0.50 16.26 109 MET C C 1
ATOM 3000 C C B MET C 1 112 ? -25.710 11.576 -14.452 0.50 19.03 109 MET C C 1
ATOM 3001 O O A MET C 1 112 ? -25.139 10.348 -14.533 0.50 14.88 109 MET C O 1
ATOM 3002 O O B MET C 1 112 ? -25.109 10.644 -13.899 0.50 19.79 109 MET C O 1
ATOM 3011 N N A SER C 1 113 ? -25.012 12.520 -15.125 0.50 14.69 110 SER C N 1
ATOM 3012 N N B SER C 1 113 ? -25.078 12.547 -15.085 0.50 16.74 110 SER C N 1
ATOM 3013 C CA A SER C 1 113 ? -23.581 12.512 -15.186 0.50 14.39 110 SER C CA 1
ATOM 3014 C CA B SER C 1 113 ? -23.630 12.558 -15.141 0.50 16.35 110 SER C CA 1
ATOM 3015 C C A SER C 1 113 ? -23.055 13.873 -14.847 0.50 14.85 110 SER C C 1
ATOM 3016 C C B SER C 1 113 ? -23.069 13.902 -14.825 0.50 16.05 110 SER C C 1
ATOM 3017 O O A SER C 1 113 ? -23.710 14.875 -15.117 0.50 14.93 110 SER C O 1
ATOM 3018 O O B SER C 1 113 ? -23.689 14.923 -15.120 0.50 15.95 110 SER C O 1
ATOM 3023 N N . GLN C 1 114 ? -21.896 13.905 -14.201 1.00 14.51 111 GLN C N 1
ATOM 3024 C CA . GLN C 1 114 ? -21.205 15.144 -13.939 1.00 16.20 111 GLN C CA 1
ATOM 3025 C C . GLN C 1 114 ? -19.778 14.996 -14.452 1.00 15.47 111 GLN C C 1
ATOM 3026 O O . GLN C 1 114 ? -19.157 13.925 -14.360 1.00 14.00 111 GLN C O 1
ATOM 3032 N N . VAL C 1 115 ? -19.244 16.086 -14.992 1.00 14.84 112 VAL C N 1
ATOM 3033 C CA . VAL C 1 115 ? -17.874 16.141 -15.452 1.00 15.24 112 VAL C CA 1
ATOM 3034 C C . VAL C 1 115 ? -17.193 17.388 -14.914 1.00 15.09 112 VAL C C 1
ATOM 3035 O O . VAL C 1 115 ? -17.809 18.471 -14.815 1.00 15.53 112 VAL C O 1
ATOM 3039 N N . VAL C 1 116 ? -15.945 17.247 -14.498 1.00 14.32 113 VAL C N 1
ATOM 3040 C CA . VAL C 1 116 ? -15.125 18.390 -14.111 1.00 15.18 113 VAL C CA 1
ATOM 3041 C C . VAL C 1 116 ? -13.827 18.326 -14.900 1.00 16.32 113 VAL C C 1
ATOM 3042 O O . VAL C 1 116 ? -13.158 17.297 -14.870 1.00 15.65 113 VAL C O 1
ATOM 3046 N N . LEU C 1 117 ? -13.493 19.400 -15.595 1.00 15.94 114 LEU C N 1
ATOM 3047 C CA . LEU C 1 117 ? -12.241 19.502 -16.304 1.00 17.02 114 LEU C CA 1
ATOM 3048 C C . LEU C 1 117 ? -11.319 20.335 -15.461 1.00 17.17 114 LEU C C 1
ATOM 3049 O O . LEU C 1 117 ? -11.604 21.486 -15.209 1.00 16.98 114 LEU C O 1
ATOM 3054 N N . GLU C 1 118 ? -10.201 19.753 -15.039 1.00 15.78 115 GLU C N 1
ATOM 3055 C CA . GLU C 1 118 ? -9.224 20.402 -14.183 1.00 17.07 115 GLU C CA 1
ATOM 3056 C C . GLU C 1 118 ? -8.017 20.747 -15.003 1.00 20.10 115 GLU C C 1
ATOM 3057 O O . GLU C 1 118 ? -7.623 19.983 -15.897 1.00 20.19 115 GLU C O 1
ATOM 3063 N N . LYS C 1 119 ? -7.371 21.848 -14.643 1.00 20.14 116 LYS C N 1
ATOM 3064 C CA . LYS C 1 119 ? -6.173 22.287 -15.311 1.00 22.78 116 LYS C CA 1
ATOM 3065 C C . LYS C 1 119 ? -5.030 21.370 -14.943 1.00 24.67 116 LYS C C 1
ATOM 3066 O O . LYS C 1 119 ? -4.886 20.930 -13.795 1.00 22.18 116 LYS C O 1
ATOM 3072 N N . SER C 1 120 ? -4.212 21.067 -15.934 1.00 24.84 117 SER C N 1
ATOM 3073 C CA . SER C 1 120 ? -3.032 20.286 -15.710 1.00 27.52 117 SER C CA 1
ATOM 3074 C C . SER C 1 120 ? -1.916 21.211 -15.196 1.00 30.57 117 SER C C 1
ATOM 3075 O O . SER C 1 120 ? -1.814 22.397 -15.569 1.00 30.66 117 SER C O 1
ATOM 3078 N N . ALA C 1 121 ? -1.090 20.681 -14.299 1.00 31.98 118 ALA C N 1
ATOM 3079 C CA . ALA C 1 121 ? 0.028 21.451 -13.721 1.00 34.01 118 ALA C CA 1
ATOM 3080 C C . ALA C 1 121 ? 1.081 21.764 -14.768 1.00 36.13 118 ALA C C 1
ATOM 3081 O O . ALA C 1 121 ? 1.772 22.791 -14.699 1.00 38.38 118 ALA C O 1
ATOM 3083 N N . PHE C 1 122 ? 1.151 20.884 -15.756 1.00 34.61 119 PHE C N 1
ATOM 3084 C CA . PHE C 1 122 ? 2.105 20.955 -16.818 1.00 38.08 119 PHE C CA 1
ATOM 3085 C C . PHE C 1 122 ? 1.407 20.669 -18.136 1.00 40.00 119 PHE C C 1
ATOM 3086 O O . PHE C 1 122 ? 1.583 21.393 -19.123 1.00 46.73 119 PHE C O 1
#

B-factor: mean 29.21, std 12.53, range [9.54, 122.62]

Radius of gyration: 20.21 Å; Cα contacts (8 Å, |Δi|>4): 857; chains: 3; bounding box: 53×52×53 Å

Foldseek 3Di:
DDWAWQFKFKFKFFLVVLVVCCVVPVVVLQQAAAPVLVVVLVPDPDVLVSSQSSQQLNQALRGVDRGNDDCDDGNRRFHFDADPVGATATDDPQWHKHKDWDDDSTMIMMMIITIGDDD/DAKDWQFKFKFKFWLVVLLVVCVVPVVVLCQLAAPVLVVVLVPDDDPQVNSLSSQQLVQALRGQLRGNDDPCSVPPRSRVFHWDAPPVRAIDTDDPQWGKHKDWDDDSTMIMMMIITMGGPD/DAFFQFKFKFKFWLVVLVVCCVVPVVVLCLLAAPVLVVVLVPDDDPLVNSLSSQQLVGALRGVVRRNVCPVPDDDGSNNFHWDADPVRQIDTDDPQWDKHKDWDDDSTMIMMMIITTGDPD

Secondary structure (DSSP, 8-state):
----EEEEEEEEEEHHHHHHHHHH-GGGHHHHS-HHHHHHHHT--SHHHHHHHHHHHHHHHHHHHHHH------GGG---EE-TTS-EE---TTEEEEEEEEE-SSEEEEEEEEEE---/--EEEEEEEEEEEEHHHHHHHHHH-HHHHHTTS-HHHHHHHHT---HHHHHHHHHHHHHHHHHHHHHH-HHHHHT--GGG---EE-TTS-EE---TTSEEEEEEEE-SSEEEEEEEEEEE--/--SEEEEEEEEEEHHHHHHHHHH-HHHHHTTS-HHHHHHHHH---HHHHHHHHHHHHHHHHHHHHHHT-TTSS---GGG---EE-TT--EE---TTEEEEEEEEE-SSEEEEEEEEEE---

Sequence (362 aa):
SNAMIHGIGVDLIEIDRIQALYSSKQPKLVERILTKKNEQHKFNNFTHEQRKIEEFLAGRFATKEAFSSKALGTGHVAFNDIDCYNDELGKPKIDYEEGFIVHVSISHHTEHYAMSQQVVLEKSAFSNAMIHGIGVDLIEIDRIQALYSKQPKLVERILTKNEQHKFNNFTHEEQRKIEFLAGRFATKEAFSSKALGTGLGKHVAFNDIDCCYNDELGKPKIDYEGFIVHVSSISHTEHYAMMSQQVVLEKSAFNAMIHGIGVDLIEEIDRIQALYSKQQPKLVERILTKNEQQHKFNNFTHEQRKIEEFLAGRFATKEAFSSKALGTGLGKHVAFNDIDCCYNDELGKPKIDYEEGFIVHVSIISHTEHYAMMSSQVVLEKSAF

Organism: Staphylococcus aureus (strain COL) (NCBI:txid93062)

CATH classification: 3.90.470.20

Nearest PDB structures (foldseek):
  5cxd-assembly1_B  TM=1.008E+00  e=1.390E-26  Staphylococcus aureus subsp. aureus COL
  5cxd-assembly1_A  TM=9.523E-01  e=7.748E-22  Staphylococcus aureus subsp. aureus COL
  4dxe-assembly2_E  TM=9.590E-01  e=1.269E-20  Staphylococcus aureus subsp. aureus COL
  4jm7-assembly1_A  TM=9.534E-01  e=2.214E-19  Staphylococcus aureus subsp. aureus COL
  1ftf-assembly1_A  TM=8.897E-01  e=7.560E-12  Streptococcus pneumoniae

Solvent-accessible surface area: 18477 Å² total; per-residue (Å²): 116,30,28,110,10,62,9,7,0,1,6,8,20,33,13,91,176,10,74,33,25,45,73,161,98,66,164,56,8,94,178,10,0,10,182,62,0,39,118,67,6,107,105,62,142,101,90,92,129,25,4,22,25,0,0,1,14,40,0,0,0,51,0,0,38,80,3,28,28,99,125,208,27,46,49,56,109,4,41,0,67,66,51,175,63,45,63,18,77,8,105,71,163,48,44,78,18,16,6,2,21,5,66,17,109,74,14,0,1,0,6,0,6,0,6,82,60,94,191,73,36,6,68,3,43,1,4,0,1,13,6,16,31,7,78,123,1,66,63,54,24,84,167,56,49,147,83,4,20,164,20,12,12,189,102,3,44,128,84,8,101,112,38,107,128,88,97,97,35,2,41,7,0,0,21,31,34,0,2,0,60,0,1,7,52,0,6,11,70,33,142,0,95,131,35,48,48,74,109,4,48,6,84,74,32,153,68,45,58,14,61,6,106,67,174,62,44,80,12,18,5,2,63,8,110,11,108,72,14,1,1,1,3,0,5,0,1,76,73,38,179,151,26,2,4,82,3,7,0,2,10,6,12,29,7,93,113,0,72,62,54,32,83,158,65,54,163,89,3,40,155,19,11,14,170,81,0,39,113,62,8,96,123,46,117,131,94,104,108,37,2,41,8,0,0,9,22,27,0,0,0,66,0,5,44,69,1,9,15,39,36,189,66,82,167,47,29,49,69,110,5,45,2,67,75,40,176,126,42,103,32,62,4,103,59,157,53,62,81,16,20,13,4,43,5,101,16,121,70,18,1,1,0,3,0,3,0,6,94,29,106,240

InterPro domains:
  IPR002582 Holo-[acyl carrier protein] synthase [MF_00101] (3-116)
  IPR002582 Holo-[acyl carrier protein] synthase [TIGR00516] (1-117)
  IPR004568 Phosphopantetheine-protein transferase domain [TIGR00556] (1-116)
  IPR008278 4'-phosphopantetheinyl transferase domain [PF01648] (4-107)
  IPR037143 4'-phosphopantetheinyl transferase domain superfamily [G3DSA:3.90.470.20] (1-119)
  IPR037143 4'-phosphopantetheinyl transferase domain superfamily [SSF56214] (1-115)